Protein AF-A0A835EG01-F1 (afdb_monomer_lite)

Radius of gyration: 28.88 Å; chains: 1; bounding box: 75×59×82 Å

Foldseek 3Di:
DPPPPPPPDPDPVSVVVVVVVVLVVVLVVPPQVCQLAAQDPCLLPQVSHPDHDLVSVVVVAFPQQGRQQALVSLVVSCVVPVDPSSVSSNVVQCVVVVRDHDRGDDQLLVVLLVLCVLCQLLVNCVVCVVVNCVSLCQQQVDQDPCVVVVVDPDDDDPDDDSDGLQDLLFHPSDSRRSWHFLLSRLSSLQSCQVVPHDDDPNNQVQQDDPLAGAGTRPDPHDWLNSLLSLLCSLQRRDDPPCCVDPSVSSNVRSLVVLVVCLVVVNQDGPFKDFPLRSQSSVCCNVAGPVRDQSQVSSVSVLVRPCAPNMWTDDVHIDDDDCLRRVPVSSVLSCLLVVVLLVVCCPPPVVVNCLVVVVVCVVPPDDDDDDDDDDDDDDDDDDDDDDDDDDPPPPSRPPPPPPPRVVLSVVQRVLLVVLLVVQVVQCVQLVLVVLVQDNNLLVVLLCSLCSHQPDSVCSVVSSVRSVVSSVVSSLVSQCPPDDPVSSLVSQLSSLVSHPDDPVVSVVSVVVSVVVD

Organism: NCBI:txid1010633

InterPro domains:
  IPR001906 Terpene synthase, N-terminal domain [PF01397] (53-285)
  IPR008930 Terpenoid cyclases/protein prenyltransferase alpha-alpha toroid [SSF48239] (64-307)
  IPR008949 Isoprenoid synthase domain superfamily [G3DSA:1.10.600.10] (419-510)
  IPR036965 Terpene synthase, N-terminal domain superfamily [G3DSA:1.50.10.130] (106-319)
  IPR050148 Terpene synthase-like [PTHR31739] (5-476)

Sequence (515 aa):
MVQKLELTCSSHRQVGNYLTKNVGCLIRRIPRDVLHSVPTALLLSLEGIPGLDWNRLFKLQSPDGSFMSSAAPTAYALMQTGDKKCLEFLDTIVNKFNGGVPFVYPVELYERLWVVDRLERLGISSYFRSEIDGCLDYAYRYPMDAFARILLLDQVITYSSLSRHWSEQGVGFTRDCAVRDIDDTAMGFRLLRLHGYHVSPSVFERFEKDGEFVVYAGQSNQSVSAMHNLYRAADQAAFPGDGDGVLGRAMRYSRAFLQERRASGQLNDKWIISTGLPGEVAYALDFPWNASLPRVETRMYLEQYGGSANVWIGKVLHRLVPSLHRICFRGQARFFFHNIMYRCRHSHPRMYILYVGCISSTTICFSSWQGPISGVSRGCAGSSGTASKGDDGELLQQCSLEHLPQAINYSHWKLIYLIDKHYRWCEINNLEMYGVTPKSALRAYFLAAANIFEADRAAERLGWARTAVLAQAFSSGAKGLTENGLGHVLHELIDHLAFDSASRNILREAVNLRN

Secondary structure (DSSP, 8-state):
---------SSHHHHHHHHHHHHHHHHHTS-HHHHTTS--GGGGGGGG-SS--HHHHGGG--TTS-BTTBHHHHHHHHHHH--HHHHHHHHHHHHHTTT---SB---HHHHHHHHHHHHHHTT-GGG-HHHHHHHHHHHH-----TTTTSS--S----------SS-TT---SSTT-SS-BHHHHHHHHHHHHHTT----GGGGGGGEETTEE-SBTTS----HHHHHHHHHHHHHS--TTGGGSHHHHHHHHHHHHHHHHHHTT----SSEE-SSHHHHHHHHHHS-GGG--HHHHHHHHHHH--GGG-EEESSSEE---THHHHS-HHHHHHHHHHHHHHHHHHH-HHHHHHHHHHHHSS----------------------------TTSGGGTT--GGGHHHHHHHHHHHHHHHHHHHHHHHHHTTGGGGT--HHHHHHHHHHHHHHS--TTTHHHHHHHHHHHHHHHHHHHHTTT--HHHHHHHHHHHHHHS---HHHHHHHHHHHHTT-

Structure (mmCIF, N/CA/C/O backbone):
data_AF-A0A835EG01-F1
#
_entry.id   AF-A0A835EG01-F1
#
loop_
_atom_site.group_PDB
_atom_site.id
_atom_site.type_symbol
_atom_site.label_atom_id
_atom_site.label_alt_id
_atom_site.label_comp_id
_atom_site.label_asym_id
_atom_site.label_entity_id
_atom_site.label_seq_id
_atom_site.pdbx_PDB_ins_code
_atom_site.Cartn_x
_atom_site.Cartn_y
_atom_site.Cartn_z
_atom_site.occupancy
_atom_site.B_iso_or_equiv
_atom_site.auth_seq_id
_atom_site.auth_comp_id
_atom_site.auth_asym_id
_atom_site.auth_atom_id
_atom_site.pdbx_PDB_model_num
ATOM 1 N N . MET A 1 1 ? -20.458 5.350 -2.267 1.00 28.17 1 MET A N 1
ATOM 2 C CA . MET A 1 1 ? -21.090 6.643 -2.616 1.00 28.17 1 MET A CA 1
ATOM 3 C C . MET A 1 1 ? -20.832 7.646 -1.499 1.00 28.17 1 MET A C 1
ATOM 5 O O . MET A 1 1 ? -21.490 7.573 -0.471 1.00 28.17 1 MET A O 1
ATOM 9 N N . VAL A 1 2 ? -19.878 8.562 -1.665 1.00 24.64 2 VAL A N 1
ATOM 10 C CA . VAL A 1 2 ? -19.883 9.817 -0.897 1.00 24.64 2 VAL A CA 1
ATOM 11 C C . VAL A 1 2 ? -20.653 10.800 -1.769 1.00 24.64 2 VAL A C 1
ATOM 13 O O . VAL A 1 2 ? -20.085 11.431 -2.653 1.00 24.64 2 VAL A O 1
ATOM 16 N N . GLN A 1 3 ? -21.978 10.837 -1.618 1.00 27.09 3 GLN A N 1
ATOM 17 C CA . GLN A 1 3 ? -22.754 11.926 -2.202 1.00 27.09 3 GLN A CA 1
ATOM 18 C C . GLN A 1 3 ? -22.304 13.207 -1.506 1.00 27.09 3 GLN A C 1
ATOM 20 O O . GLN A 1 3 ? -22.350 13.300 -0.278 1.00 27.09 3 GLN A O 1
ATOM 25 N N . LYS A 1 4 ? -21.859 14.188 -2.291 1.00 33.25 4 LYS A N 1
ATOM 26 C CA . LYS A 1 4 ? -21.749 15.565 -1.826 1.00 33.25 4 LYS A CA 1
ATOM 27 C C . LYS A 1 4 ? -23.169 15.980 -1.441 1.00 33.25 4 LYS A C 1
ATOM 29 O O . LYS A 1 4 ? -24.002 16.230 -2.304 1.00 33.25 4 LYS A O 1
ATOM 34 N N . LEU A 1 5 ? -23.475 15.921 -0.150 1.00 41.50 5 LEU A N 1
ATOM 35 C CA . LEU A 1 5 ? -24.734 16.409 0.387 1.00 41.50 5 LEU A CA 1
ATOM 36 C C . LEU A 1 5 ? -24.686 17.931 0.266 1.00 41.50 5 LEU A C 1
ATOM 38 O O . LEU A 1 5 ? -24.150 18.614 1.137 1.00 41.50 5 LEU A O 1
ATOM 42 N N . GLU A 1 6 ? -25.199 18.458 -0.843 1.00 40.59 6 GLU A N 1
ATOM 43 C CA . GLU A 1 6 ? -25.584 19.863 -0.927 1.00 40.59 6 GLU A CA 1
ATOM 44 C C . GLU A 1 6 ? -26.774 20.059 0.010 1.00 40.59 6 GLU A C 1
ATOM 46 O O . GLU A 1 6 ? -27.940 19.952 -0.360 1.00 40.59 6 GLU A O 1
ATOM 51 N N . LEU A 1 7 ? -26.464 20.252 1.291 1.00 50.56 7 LEU A N 1
ATOM 52 C CA . LEU A 1 7 ? -27.447 20.633 2.284 1.00 50.56 7 LEU A CA 1
ATOM 53 C C . LEU A 1 7 ? -27.850 22.074 1.992 1.00 50.56 7 LEU A C 1
ATOM 55 O O . LEU A 1 7 ? -27.175 23.015 2.402 1.00 50.56 7 LEU A O 1
ATOM 59 N N . THR A 1 8 ? -28.982 22.253 1.317 1.00 51.72 8 THR A N 1
ATOM 60 C CA . THR A 1 8 ? -29.706 23.527 1.282 1.00 51.72 8 THR A CA 1
ATOM 61 C C . THR A 1 8 ? -30.364 23.757 2.647 1.00 51.72 8 THR A C 1
ATOM 63 O O . THR A 1 8 ? -31.584 23.713 2.790 1.00 51.72 8 THR A O 1
ATOM 66 N N . CYS A 1 9 ? -29.555 23.918 3.693 1.00 57.44 9 CYS A N 1
ATOM 67 C CA . CYS A 1 9 ? -30.025 24.328 5.010 1.00 57.44 9 CYS A CA 1
ATOM 68 C C . CYS A 1 9 ? -29.852 25.842 5.131 1.00 57.44 9 CYS A C 1
ATOM 70 O O . CYS A 1 9 ? -28.736 26.349 5.085 1.00 57.44 9 CYS A O 1
ATOM 72 N N . SER A 1 10 ? -30.953 26.566 5.318 1.00 62.75 10 SER A N 1
ATOM 73 C CA . SER A 1 10 ? -30.958 28.022 5.477 1.00 62.75 10 SER A CA 1
ATOM 74 C C . SER A 1 10 ? -30.625 28.481 6.903 1.00 62.75 10 SER A C 1
ATOM 76 O O . SER A 1 10 ? -30.565 29.678 7.164 1.00 62.75 10 SER A O 1
ATOM 78 N N . SER A 1 11 ? -30.407 27.554 7.849 1.00 75.38 11 SER A N 1
ATOM 79 C CA . SER A 1 11 ? -29.998 27.877 9.225 1.00 75.38 11 SER A CA 1
ATOM 80 C C . SER A 1 11 ? -29.256 26.736 9.931 1.00 75.38 11 SER A C 1
ATOM 82 O O . SER A 1 11 ? -29.485 25.556 9.656 1.00 75.38 11 SER A O 1
ATOM 84 N N . HIS A 1 12 ? -28.435 27.079 10.933 1.00 76.62 12 HIS A N 1
ATOM 85 C CA . HIS A 1 12 ? -27.742 26.107 11.796 1.00 76.62 12 HIS A CA 1
ATOM 86 C C . HIS A 1 12 ? -28.719 25.148 12.505 1.00 76.62 12 HIS A C 1
ATOM 88 O O . HIS A 1 12 ? -28.409 23.975 12.702 1.00 76.62 12 HIS A O 1
ATOM 94 N N . ARG A 1 13 ? -29.930 25.617 12.845 1.00 77.06 13 ARG A N 1
ATOM 95 C CA . ARG A 1 13 ? -30.978 24.795 13.477 1.00 77.06 13 ARG A CA 1
ATOM 96 C C . ARG A 1 13 ? -31.458 23.670 12.554 1.00 77.06 13 ARG A C 1
ATOM 98 O O . ARG A 1 13 ? -31.662 22.550 13.012 1.00 77.06 13 ARG A O 1
ATOM 105 N N . GLN A 1 14 ? -31.615 23.947 11.260 1.00 78.62 14 GLN A N 1
ATOM 106 C CA . GLN A 1 14 ? -31.996 22.925 10.282 1.00 78.62 14 GLN A CA 1
ATOM 107 C C . GLN A 1 14 ? -30.897 21.875 10.101 1.00 78.62 14 GLN A C 1
ATOM 109 O O . GLN A 1 14 ? -31.209 20.686 10.055 1.00 78.62 14 GLN A O 1
ATOM 114 N N . VAL A 1 15 ? -29.626 22.296 10.083 1.00 80.56 15 VAL A N 1
ATOM 115 C CA . VAL A 1 15 ? -28.480 21.372 10.050 1.00 80.56 15 VAL A CA 1
ATOM 116 C C . VAL A 1 15 ? -28.485 20.471 11.287 1.00 80.56 15 VAL A C 1
ATOM 118 O O . VAL A 1 15 ? -28.402 19.254 11.150 1.00 80.56 15 VAL A O 1
ATOM 121 N N . GLY A 1 16 ? -28.665 21.041 12.484 1.00 80.19 16 GLY A N 1
ATOM 122 C CA . GLY A 1 16 ? -28.748 20.274 13.730 1.00 80.19 16 GLY A CA 1
ATOM 123 C C . GLY A 1 16 ? -29.861 19.221 13.707 1.00 80.19 16 GLY A C 1
ATOM 124 O O . GLY A 1 16 ? -29.611 18.051 13.983 1.00 80.19 16 GLY A O 1
ATOM 125 N N . ASN A 1 17 ? -31.071 19.599 13.286 1.00 83.12 17 ASN A N 1
ATOM 126 C CA . ASN A 1 17 ? -32.197 18.664 13.179 1.00 83.12 17 ASN A CA 1
ATOM 127 C C . ASN A 1 17 ? -31.939 17.545 12.159 1.00 83.12 17 ASN A C 1
ATOM 129 O O . ASN A 1 17 ? -32.259 16.381 12.415 1.00 83.12 17 ASN A O 1
ATOM 133 N N . TYR A 1 18 ? -31.351 17.886 11.011 1.00 82.94 18 TYR A N 1
ATOM 134 C CA . TYR A 1 18 ? -30.978 16.919 9.983 1.00 82.94 18 TYR A CA 1
ATOM 135 C C . TYR A 1 18 ? -29.948 15.909 10.506 1.00 82.94 18 TYR A C 1
ATOM 137 O O . TYR A 1 18 ? -30.121 14.700 10.329 1.00 82.94 18 TYR A O 1
ATOM 145 N N . LEU A 1 19 ? -28.906 16.386 11.193 1.00 83.56 19 LEU A N 1
ATOM 146 C CA . LEU A 1 19 ? -27.877 15.533 11.784 1.00 83.56 19 LEU A CA 1
ATOM 147 C C . LEU A 1 19 ? -28.468 14.600 12.843 1.00 83.56 19 LEU A C 1
ATOM 149 O O . LEU A 1 19 ? -28.273 13.391 12.748 1.00 83.56 19 LEU A O 1
ATOM 153 N N . THR A 1 20 ? -29.262 15.120 13.782 1.00 84.00 20 THR A N 1
ATOM 154 C CA . THR A 1 20 ? -29.910 14.309 14.827 1.00 84.00 20 THR A CA 1
ATOM 155 C C . THR A 1 20 ? -30.794 13.216 14.230 1.00 84.00 20 THR A C 1
ATOM 157 O O . THR A 1 20 ? -30.728 12.061 14.655 1.00 84.00 20 THR A O 1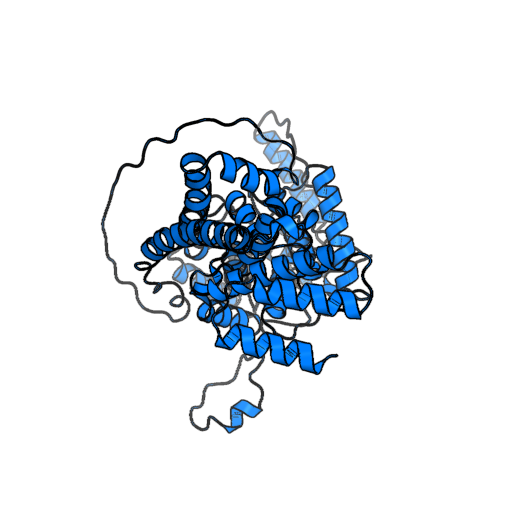
ATOM 160 N N . LYS A 1 21 ? -31.584 13.545 13.197 1.00 85.50 21 LYS A N 1
ATOM 161 C CA . LYS A 1 21 ? -32.421 12.563 12.495 1.00 85.50 21 LYS A CA 1
ATOM 162 C C . LYS A 1 21 ? -31.573 11.451 11.872 1.00 85.50 21 LYS A C 1
ATOM 164 O O . LYS A 1 21 ? -31.889 10.275 12.046 1.00 85.50 21 LYS A O 1
ATOM 169 N N . ASN A 1 22 ? -30.494 11.803 11.176 1.00 84.56 22 ASN A N 1
ATOM 170 C CA . ASN A 1 22 ? -29.631 10.818 10.525 1.00 84.56 22 ASN A CA 1
ATOM 171 C C . ASN A 1 22 ? -28.852 9.957 11.518 1.00 84.56 22 ASN A C 1
ATOM 173 O O . ASN A 1 22 ? -28.781 8.747 11.324 1.00 84.56 22 ASN A O 1
ATOM 177 N N . VAL A 1 23 ? -28.333 10.542 12.601 1.00 86.25 23 VAL A N 1
ATOM 178 C CA . VAL A 1 23 ? -27.688 9.792 13.689 1.00 86.25 23 VAL A CA 1
ATOM 179 C C . VAL A 1 23 ? -28.674 8.792 14.295 1.00 86.25 23 VAL A C 1
ATOM 181 O O . VAL A 1 23 ? -28.346 7.615 14.427 1.00 86.25 23 VAL A O 1
ATOM 184 N N . GLY A 1 24 ? -29.916 9.210 14.563 1.00 83.12 24 GLY A N 1
ATOM 185 C CA . GLY A 1 24 ? -30.967 8.314 15.050 1.00 83.12 24 GLY A CA 1
ATOM 186 C C . GLY A 1 24 ? -31.259 7.150 14.095 1.00 83.12 24 GLY A C 1
ATOM 187 O O . GLY A 1 24 ? -31.367 6.003 14.530 1.00 83.12 24 GLY A O 1
ATOM 188 N N . CYS A 1 25 ? -31.336 7.414 12.787 1.00 87.12 25 CYS A N 1
ATOM 189 C CA . CYS A 1 25 ? -31.499 6.371 11.770 1.00 87.12 25 CYS A CA 1
ATOM 190 C C . CYS A 1 25 ? -30.295 5.417 11.705 1.00 87.12 25 CYS A C 1
ATOM 192 O O . CYS A 1 25 ? -30.487 4.209 11.580 1.00 87.12 25 CYS A O 1
ATOM 194 N N . LEU A 1 26 ? -29.067 5.935 11.801 1.00 86.75 26 LEU A N 1
ATOM 195 C CA . LEU A 1 26 ? -27.845 5.128 11.779 1.00 86.75 26 LEU A CA 1
ATOM 196 C C . LEU A 1 26 ? -27.759 4.205 12.996 1.00 86.75 26 LEU A C 1
ATOM 198 O O . LEU A 1 26 ? -27.524 3.013 12.824 1.00 86.75 26 LEU A O 1
ATOM 202 N N . ILE A 1 27 ? -28.038 4.713 14.201 1.00 89.06 27 ILE A N 1
ATOM 203 C CA . ILE A 1 27 ? -28.016 3.920 15.441 1.00 89.06 27 ILE A CA 1
ATOM 204 C C . ILE A 1 27 ? -28.989 2.735 15.363 1.00 89.06 27 ILE A C 1
ATOM 206 O O . ILE A 1 27 ? -28.658 1.638 15.811 1.00 89.06 27 ILE A O 1
ATOM 210 N N . ARG A 1 28 ? -30.169 2.923 14.755 1.00 89.12 28 ARG A N 1
ATOM 211 C CA . ARG A 1 28 ? -31.161 1.848 14.560 1.00 89.12 28 ARG A CA 1
ATOM 212 C C . ARG A 1 28 ? -30.708 0.767 13.576 1.00 89.12 28 ARG A C 1
ATOM 214 O O . ARG A 1 28 ? -31.221 -0.342 13.636 1.00 89.12 28 ARG A O 1
ATOM 221 N N . ARG A 1 29 ? -29.769 1.077 12.677 1.00 91.06 29 ARG A N 1
ATOM 222 C CA . ARG A 1 29 ? -29.214 0.126 11.697 1.00 91.06 29 ARG A CA 1
ATOM 223 C C . ARG A 1 29 ? -28.015 -0.656 12.232 1.00 91.06 29 ARG A C 1
ATOM 225 O O . ARG A 1 29 ? -27.543 -1.554 11.540 1.00 91.06 29 ARG A O 1
ATOM 232 N N . ILE A 1 30 ? -27.508 -0.322 13.420 1.00 91.62 30 ILE A N 1
ATOM 233 C CA . ILE A 1 30 ? -26.377 -1.031 14.022 1.00 91.62 30 ILE A CA 1
ATOM 234 C C . ILE A 1 30 ? -26.822 -2.452 14.399 1.00 91.62 30 ILE A C 1
ATOM 236 O O . ILE A 1 30 ? -27.737 -2.596 15.214 1.00 91.62 30 ILE A O 1
ATOM 240 N N . PRO A 1 31 ? -26.169 -3.504 13.872 1.00 92.50 31 PRO A N 1
ATOM 241 C CA . PRO A 1 31 ? -26.470 -4.878 14.250 1.00 92.50 31 PRO A CA 1
ATOM 242 C C . PRO A 1 31 ? -25.949 -5.139 15.668 1.00 92.50 31 PRO A C 1
ATOM 244 O O . PRO A 1 31 ? -24.776 -5.455 15.870 1.00 92.50 31 PRO A O 1
ATOM 247 N N . ARG A 1 32 ? -26.819 -4.961 16.669 1.00 92.69 32 ARG A N 1
ATOM 248 C CA . ARG A 1 32 ? -26.442 -4.992 18.090 1.00 92.69 32 ARG A CA 1
ATOM 249 C C . ARG A 1 32 ? -25.795 -6.302 18.506 1.00 92.69 32 ARG A C 1
ATOM 251 O O . ARG A 1 32 ? -24.772 -6.261 19.179 1.00 92.69 32 ARG A O 1
ATOM 258 N N . ASP A 1 33 ? -26.324 -7.437 18.072 1.00 93.69 33 ASP A N 1
ATOM 259 C CA . ASP A 1 33 ? -25.724 -8.723 18.421 1.00 93.69 33 ASP A CA 1
ATOM 260 C C . ASP A 1 33 ? -24.336 -8.903 17.815 1.00 93.69 33 ASP A C 1
ATOM 262 O O . ASP A 1 33 ? -23.431 -9.355 18.511 1.00 93.69 33 ASP A O 1
ATOM 266 N N . VAL A 1 34 ? -24.128 -8.479 16.566 1.00 93.31 34 VAL A N 1
ATOM 267 C CA . VAL A 1 34 ? -22.811 -8.535 15.914 1.00 93.31 34 VAL A CA 1
ATOM 268 C C . VAL A 1 34 ? -21.803 -7.644 16.646 1.00 93.31 34 VAL A C 1
ATOM 270 O O . VAL A 1 34 ? -20.716 -8.117 16.970 1.00 93.31 34 VAL A O 1
ATOM 273 N N . LEU A 1 35 ? -22.183 -6.402 16.985 1.00 94.00 35 LEU A N 1
ATOM 274 C CA . LEU A 1 35 ? -21.343 -5.459 17.743 1.00 94.00 35 LEU A CA 1
ATOM 275 C C . LEU A 1 35 ? -20.796 -6.064 19.048 1.00 94.00 35 LEU A C 1
ATOM 277 O O . LEU A 1 35 ? -19.662 -5.786 19.420 1.00 94.00 35 LEU A O 1
ATOM 281 N N . HIS A 1 36 ? -21.598 -6.882 19.731 1.00 96.25 36 HIS A N 1
ATOM 282 C CA . HIS A 1 36 ? -21.268 -7.461 21.035 1.00 96.25 36 HIS A CA 1
ATOM 283 C C . HIS A 1 36 ? -20.756 -8.909 20.958 1.00 96.25 36 HIS A C 1
ATOM 285 O O . HIS A 1 36 ? -20.625 -9.556 21.996 1.00 96.25 36 HIS A O 1
ATOM 291 N N . SER A 1 37 ? -20.526 -9.459 19.761 1.00 94.56 37 SER A N 1
ATOM 292 C CA . SER A 1 37 ? -20.117 -10.868 19.607 1.00 94.56 37 SER A CA 1
ATOM 293 C C . SER A 1 37 ? -18.816 -11.047 18.843 1.00 94.56 37 SER A C 1
ATOM 295 O O . SER A 1 37 ? -18.109 -12.018 19.091 1.00 94.56 37 SER A O 1
ATOM 297 N N . VAL A 1 38 ? -18.492 -10.136 17.924 1.00 92.69 38 VAL A N 1
ATOM 298 C CA . VAL A 1 38 ? -17.272 -10.216 17.115 1.00 92.69 38 VAL A CA 1
ATOM 299 C C . VAL A 1 38 ? -16.604 -8.846 16.996 1.00 92.69 38 VAL A C 1
ATOM 301 O O . VAL A 1 38 ? -17.302 -7.828 16.973 1.00 92.69 38 VAL A O 1
ATOM 304 N N . PRO A 1 39 ? -15.264 -8.781 16.885 1.00 92.00 39 PRO A N 1
ATOM 305 C CA . PRO A 1 39 ? -14.576 -7.522 16.634 1.00 92.00 39 PRO A CA 1
ATOM 306 C C . PRO A 1 39 ? -15.021 -6.912 15.301 1.00 92.00 39 PRO A C 1
ATOM 308 O O . PRO A 1 39 ? -14.941 -7.547 14.250 1.00 92.00 39 PRO A O 1
ATOM 311 N N . THR A 1 40 ? -15.474 -5.659 15.330 1.00 92.69 40 THR A N 1
ATOM 312 C CA . THR A 1 40 ? -15.858 -4.906 14.129 1.00 92.69 40 THR A CA 1
ATOM 313 C C . THR A 1 40 ? -15.363 -3.470 14.216 1.00 92.69 40 THR A C 1
ATOM 315 O O . THR A 1 40 ? -15.101 -2.963 15.305 1.00 92.69 40 THR A O 1
ATOM 318 N N . ALA A 1 41 ? -15.324 -2.770 13.078 1.00 92.25 41 ALA A N 1
ATOM 319 C CA . ALA A 1 41 ? -14.966 -1.350 13.047 1.00 92.25 41 ALA A CA 1
ATOM 320 C C . ALA A 1 41 ? -15.892 -0.442 13.887 1.00 92.25 41 ALA A C 1
ATOM 322 O O . ALA A 1 41 ? -15.551 0.709 14.136 1.00 92.25 41 ALA A O 1
ATOM 323 N N . LEU A 1 42 ? -17.050 -0.935 14.348 1.00 93.81 42 LEU A N 1
ATOM 324 C CA . LEU A 1 42 ? -17.930 -0.194 15.256 1.00 93.81 42 LEU A CA 1
ATOM 325 C C . LEU A 1 42 ? -17.331 -0.017 16.658 1.00 93.81 42 LEU A C 1
ATOM 327 O O . LEU A 1 42 ? -17.691 0.943 17.335 1.00 93.81 42 LEU A O 1
ATOM 331 N N . LEU A 1 43 ? -16.396 -0.886 17.070 1.00 95.31 43 LEU A N 1
ATOM 332 C CA . LEU A 1 43 ? -15.645 -0.722 18.322 1.00 95.31 43 LEU A CA 1
ATOM 333 C C . LEU A 1 43 ? -14.861 0.592 18.347 1.00 95.31 43 LEU A C 1
ATOM 335 O O . LEU A 1 43 ? -14.595 1.129 19.419 1.00 95.31 43 LEU A O 1
ATOM 339 N N . LEU A 1 44 ? -14.548 1.145 17.170 1.00 94.25 44 LEU A N 1
ATOM 340 C CA . LEU A 1 44 ? -13.905 2.439 17.070 1.00 94.25 44 LEU A CA 1
ATOM 341 C C . LEU A 1 44 ? -14.780 3.550 17.653 1.00 94.25 44 LEU A C 1
ATOM 343 O O . LEU A 1 44 ? -14.209 4.506 18.136 1.00 94.25 44 LEU A O 1
ATOM 347 N N . SER A 1 45 ? -16.115 3.452 17.659 1.00 95.00 45 SER A N 1
ATOM 348 C CA . SER A 1 45 ? -17.023 4.578 17.962 1.00 95.00 45 SER A CA 1
ATOM 349 C C . SER A 1 45 ? -18.077 4.263 19.033 1.00 95.00 45 SER A C 1
ATOM 351 O O . SER A 1 45 ? -19.221 4.718 18.933 1.00 95.00 45 SER A O 1
ATOM 353 N N . LEU A 1 46 ? -17.713 3.473 20.049 1.00 96.50 46 LEU A N 1
ATOM 354 C CA . LEU A 1 46 ? -18.616 3.080 21.142 1.00 96.50 46 LEU A CA 1
ATOM 355 C C . LEU A 1 46 ? -19.230 4.278 21.880 1.00 96.50 46 LEU A C 1
ATOM 357 O O . LEU A 1 46 ? -20.388 4.213 22.280 1.00 96.50 46 LEU A O 1
ATOM 361 N N . GLU A 1 47 ? -18.506 5.391 21.998 1.00 96.38 47 GLU A N 1
ATOM 362 C CA . GLU A 1 47 ? -18.970 6.596 22.696 1.00 96.38 47 GLU A CA 1
ATOM 363 C C . GLU A 1 47 ? -20.210 7.255 22.069 1.00 96.38 47 GLU A C 1
ATOM 365 O O . GLU A 1 47 ? -20.894 8.040 22.722 1.00 96.38 47 GLU A O 1
ATOM 370 N N . GLY A 1 48 ? -20.522 6.929 20.809 1.00 93.06 48 GLY A N 1
ATOM 371 C CA . GLY A 1 48 ? -21.712 7.409 20.102 1.00 93.06 48 GLY A CA 1
ATOM 372 C C . GLY A 1 48 ? -22.891 6.432 20.105 1.00 93.06 48 GLY A C 1
ATOM 373 O O . GLY A 1 48 ? -23.908 6.708 19.464 1.00 93.06 48 GLY A O 1
ATOM 374 N N . ILE A 1 49 ? -22.768 5.274 20.763 1.00 93.94 49 ILE A N 1
ATOM 375 C CA . ILE A 1 49 ? -23.750 4.189 20.692 1.00 93.94 49 ILE A CA 1
ATOM 376 C C . ILE A 1 49 ? -24.417 4.010 22.067 1.00 93.94 49 ILE A C 1
ATOM 378 O O . ILE A 1 49 ? -23.772 3.552 23.005 1.00 93.94 49 ILE A O 1
ATOM 382 N N . PRO A 1 50 ? -25.722 4.303 22.219 1.00 91.19 50 PRO A N 1
ATOM 383 C CA . PRO A 1 50 ? -26.413 4.131 23.499 1.00 91.19 50 PRO A CA 1
ATOM 384 C C . PRO A 1 50 ? -26.732 2.657 23.779 1.00 91.19 50 PRO A C 1
ATOM 386 O O . PRO A 1 50 ? -26.934 1.890 22.836 1.00 91.19 50 PRO A O 1
ATOM 389 N N . GLY A 1 51 ? -26.867 2.271 25.052 1.00 92.38 51 GLY A N 1
ATOM 390 C CA . GLY A 1 51 ? -27.340 0.936 25.455 1.00 92.38 51 GLY A CA 1
ATOM 391 C C . GLY A 1 51 ? -26.369 -0.191 25.097 1.00 92.38 51 GLY A C 1
ATOM 392 O O . GLY A 1 51 ? -26.755 -1.149 24.428 1.00 92.38 51 GLY A O 1
ATOM 393 N N . LEU A 1 52 ? -25.097 -0.028 25.458 1.00 96.56 52 LEU A N 1
ATOM 394 C CA . LEU A 1 52 ? -24.061 -1.042 25.270 1.00 96.56 52 LEU A CA 1
ATOM 395 C C . LEU A 1 52 ? -24.079 -2.068 26.409 1.00 96.56 52 LEU A C 1
ATOM 397 O O . LEU A 1 52 ? -24.239 -1.707 27.573 1.00 96.56 52 LEU A O 1
ATOM 401 N N . ASP A 1 53 ? -23.864 -3.336 26.069 1.00 97.31 53 ASP A N 1
ATOM 402 C CA . ASP A 1 53 ? -23.610 -4.415 27.023 1.00 97.31 53 ASP A CA 1
ATOM 403 C C . ASP A 1 53 ? -22.097 -4.558 27.231 1.00 97.31 53 ASP A C 1
ATOM 405 O O . ASP A 1 53 ? -21.389 -5.234 26.476 1.00 97.31 53 ASP A O 1
ATOM 409 N N . TRP A 1 54 ? -21.595 -3.901 28.274 1.00 97.06 54 TRP A N 1
ATOM 410 C CA . TRP A 1 54 ? -20.172 -3.893 28.596 1.00 97.06 54 TRP A CA 1
ATOM 411 C C . TRP A 1 54 ? -19.617 -5.283 28.918 1.00 97.06 54 TRP A C 1
ATOM 413 O O . TRP A 1 54 ? -18.493 -5.583 28.522 1.00 97.06 54 TRP A O 1
ATOM 423 N N . ASN A 1 55 ? -20.404 -6.170 29.536 1.00 96.38 55 ASN A N 1
ATOM 424 C CA . ASN A 1 55 ? -19.953 -7.527 29.867 1.00 96.38 55 ASN A CA 1
ATOM 425 C C . ASN A 1 55 ? -19.614 -8.335 28.610 1.00 96.38 55 ASN A C 1
ATOM 427 O O . ASN A 1 55 ? -18.691 -9.152 28.611 1.00 96.38 55 ASN A O 1
ATOM 431 N N . ARG A 1 56 ? -20.360 -8.116 27.523 1.00 97.44 56 ARG A N 1
ATOM 432 C CA . ARG A 1 56 ? -20.053 -8.711 26.218 1.00 97.44 56 ARG A CA 1
ATOM 433 C C . ARG A 1 56 ? -18.912 -7.981 25.514 1.00 97.44 56 ARG A C 1
ATOM 435 O O . ARG A 1 56 ? -18.037 -8.648 24.971 1.00 97.44 56 ARG A O 1
ATOM 442 N N . LEU A 1 57 ? -18.885 -6.645 25.553 1.00 97.31 57 LEU A N 1
ATOM 443 C CA . LEU A 1 57 ? -17.839 -5.854 24.891 1.00 97.31 57 LEU A CA 1
ATOM 444 C C . LEU A 1 57 ? -16.443 -6.105 25.459 1.00 97.31 57 LEU A C 1
ATOM 446 O O . LEU A 1 57 ? -15.507 -6.203 24.677 1.00 97.31 57 LEU A O 1
ATOM 450 N N . PHE A 1 58 ? -16.278 -6.277 26.773 1.00 96.62 58 PHE A N 1
ATOM 451 C CA . PHE A 1 58 ? -14.956 -6.546 27.358 1.00 96.62 58 PHE A CA 1
ATOM 452 C C . PHE A 1 58 ? -14.331 -7.866 26.887 1.00 96.62 58 PHE A C 1
ATOM 454 O O . PHE A 1 58 ? -13.115 -8.016 26.936 1.00 96.62 58 PHE A O 1
ATOM 461 N N . LYS A 1 59 ? -15.121 -8.793 26.327 1.00 95.88 59 LYS A N 1
ATOM 462 C CA . LYS A 1 59 ? -14.593 -9.990 25.647 1.00 95.88 59 LYS A CA 1
ATOM 463 C C . LYS A 1 59 ? -13.907 -9.671 24.312 1.00 95.88 59 LYS A C 1
ATOM 465 O O . LYS A 1 59 ? -13.237 -10.533 23.756 1.00 95.88 59 LYS A O 1
ATOM 470 N N . LEU A 1 60 ? -14.109 -8.460 23.792 1.00 95.56 60 LEU A N 1
ATOM 471 C CA . LEU A 1 60 ? -13.564 -7.940 22.538 1.00 95.56 60 LEU A CA 1
ATOM 472 C C . LEU A 1 60 ? -12.503 -6.845 22.768 1.00 95.56 60 LEU A C 1
ATOM 474 O O . LEU A 1 60 ? -12.053 -6.240 21.795 1.00 95.56 60 LEU A O 1
ATOM 478 N N . GLN A 1 61 ? -12.137 -6.559 24.025 1.00 95.50 61 GLN A N 1
ATOM 479 C CA . GLN A 1 61 ? -11.083 -5.599 24.368 1.00 95.50 61 GLN A CA 1
ATOM 480 C C . GLN A 1 61 ? -9.740 -6.085 23.806 1.00 95.50 61 GLN A C 1
ATOM 482 O O . GLN A 1 61 ? -9.419 -7.275 23.866 1.00 95.50 61 GLN A O 1
ATOM 487 N N . SER A 1 62 ? -8.954 -5.161 23.262 1.00 92.25 62 SER A N 1
ATOM 488 C CA . SER A 1 62 ? -7.599 -5.446 22.806 1.00 92.25 62 SER A CA 1
ATOM 489 C C . SER A 1 62 ? -6.693 -5.824 23.992 1.00 92.25 62 SER A C 1
ATOM 491 O O . SER A 1 62 ? -6.926 -5.374 25.119 1.00 92.25 62 SER A O 1
ATOM 493 N N . PRO A 1 63 ? -5.626 -6.616 23.771 1.00 90.69 63 PRO A N 1
ATOM 494 C CA . PRO A 1 63 ? -4.687 -6.998 24.829 1.00 90.69 63 PRO A CA 1
ATOM 495 C C . PRO A 1 63 ? -4.059 -5.819 25.586 1.00 90.69 63 PRO A C 1
ATOM 497 O O . PRO A 1 63 ? -3.783 -5.944 26.777 1.00 90.69 63 PRO A O 1
ATOM 500 N N . ASP A 1 64 ? -3.875 -4.682 24.908 1.00 89.62 64 ASP A N 1
ATOM 501 C CA . ASP A 1 64 ? -3.343 -3.430 25.462 1.00 89.62 64 ASP A CA 1
ATOM 502 C C . ASP A 1 64 ? -4.341 -2.659 26.347 1.00 89.62 64 ASP A C 1
ATOM 504 O O . ASP A 1 64 ? -3.994 -1.602 26.860 1.00 89.62 64 ASP A O 1
ATOM 508 N N . GLY A 1 65 ? -5.566 -3.166 26.525 1.00 94.31 65 GLY A N 1
ATOM 509 C CA . GLY A 1 65 ? -6.622 -2.529 27.314 1.00 94.31 65 GLY A CA 1
ATOM 510 C C . GLY A 1 65 ? -7.530 -1.588 26.525 1.00 94.31 65 GLY A C 1
ATOM 511 O O . GLY A 1 65 ? -8.510 -1.076 27.067 1.00 94.31 65 GLY A O 1
ATOM 512 N N . SER A 1 66 ? -7.262 -1.375 25.239 1.00 96.00 66 SER A N 1
ATOM 513 C CA . SER A 1 66 ? -8.059 -0.480 24.405 1.00 96.00 66 SER A CA 1
ATOM 514 C C . SER A 1 66 ? -9.281 -1.152 23.775 1.00 96.00 66 SER A C 1
ATOM 516 O O . SER A 1 66 ? -9.364 -2.372 23.625 1.00 96.00 66 SER A O 1
ATOM 518 N N . PHE A 1 67 ? -10.219 -0.332 23.306 1.00 96.06 67 PHE A N 1
ATOM 519 C CA . PHE A 1 67 ? -11.165 -0.720 22.264 1.00 96.06 67 PHE A CA 1
ATOM 520 C C . PHE A 1 67 ? -10.661 -0.224 20.908 1.00 96.06 67 PHE A C 1
ATOM 522 O O . PHE A 1 67 ? -10.641 0.980 20.641 1.00 96.06 67 PHE A O 1
ATOM 529 N N . MET A 1 68 ? -10.242 -1.166 20.053 1.00 92.88 68 MET A N 1
ATOM 530 C CA . MET A 1 68 ? -9.733 -0.907 18.697 1.00 92.88 68 MET A CA 1
ATOM 531 C C . MET A 1 68 ? -8.606 0.142 18.668 1.00 92.88 68 MET A C 1
ATOM 533 O O . MET A 1 68 ? -8.568 1.001 17.785 1.00 92.88 68 MET A O 1
ATOM 537 N N . SER A 1 69 ? -7.720 0.098 19.671 1.00 93.94 69 SER A N 1
ATOM 538 C CA . SER A 1 69 ? -6.569 0.999 19.811 1.00 93.94 69 SER A CA 1
ATOM 539 C C . SER A 1 69 ? -6.958 2.475 19.765 1.00 93.94 69 SER A C 1
ATOM 541 O O . SER A 1 69 ? -6.183 3.310 19.316 1.00 93.94 69 SER A O 1
ATOM 543 N N . SER A 1 70 ? -8.176 2.824 20.198 1.00 95.50 70 SER A N 1
ATOM 544 C CA . SER A 1 70 ? -8.709 4.182 20.108 1.00 95.50 70 SER A CA 1
ATOM 545 C C . SER A 1 70 ? -8.968 4.796 21.475 1.00 95.50 70 SER A C 1
ATOM 547 O O . SER A 1 70 ? -9.602 4.191 22.339 1.00 95.50 70 SER A O 1
ATOM 549 N N . ALA A 1 71 ? -8.523 6.041 21.656 1.00 96.19 71 ALA A N 1
ATOM 550 C CA . ALA A 1 71 ? -8.636 6.751 22.927 1.00 96.19 71 ALA A CA 1
ATOM 551 C C . ALA A 1 71 ? -10.097 7.006 23.334 1.00 96.19 71 ALA A C 1
ATOM 553 O O . ALA A 1 71 ? -10.484 6.733 24.463 1.00 96.19 71 ALA A O 1
ATOM 554 N N . ALA A 1 72 ? -10.933 7.486 22.410 1.00 97.75 72 ALA A N 1
ATOM 555 C CA . ALA A 1 72 ? -12.310 7.888 22.708 1.00 97.75 72 ALA A CA 1
ATOM 556 C C . ALA A 1 72 ? -13.238 6.748 23.194 1.00 97.75 72 ALA A C 1
ATOM 558 O O . ALA A 1 72 ? -13.844 6.918 24.254 1.00 97.75 72 ALA A O 1
ATOM 559 N N . PRO A 1 73 ? -13.360 5.590 22.510 1.00 97.50 73 PRO A N 1
ATOM 560 C CA . PRO A 1 73 ? -14.207 4.503 23.000 1.00 97.50 73 PRO A CA 1
ATOM 561 C C . PRO A 1 73 ? -13.635 3.877 24.277 1.00 97.50 73 PRO A C 1
ATOM 563 O O . PRO A 1 73 ? -14.402 3.448 25.132 1.00 97.50 73 PRO A O 1
ATOM 566 N N . THR A 1 74 ? -12.308 3.876 24.445 1.00 98.12 74 THR A N 1
ATOM 567 C CA . THR A 1 74 ? -11.645 3.373 25.658 1.00 98.12 74 THR A CA 1
ATOM 568 C C . THR A 1 74 ? -11.896 4.290 26.857 1.00 98.12 74 THR A C 1
ATOM 570 O O . THR A 1 74 ? -12.227 3.811 27.937 1.00 98.12 74 THR A O 1
ATOM 573 N N . ALA A 1 75 ? -11.835 5.611 26.667 1.00 98.44 75 ALA A N 1
ATOM 574 C CA . ALA A 1 75 ? -12.207 6.590 27.687 1.00 98.44 75 ALA A CA 1
ATOM 575 C C . ALA A 1 75 ? -13.689 6.482 28.053 1.00 98.44 75 ALA A C 1
ATOM 577 O O . ALA A 1 75 ? -14.037 6.501 29.231 1.00 98.44 75 ALA A O 1
ATOM 578 N N . TYR A 1 76 ? -14.561 6.296 27.061 1.00 98.38 76 TYR A N 1
ATOM 579 C CA . TYR A 1 76 ? -15.976 6.066 27.323 1.00 98.38 76 TYR A CA 1
ATOM 580 C C . TYR A 1 76 ? -16.206 4.776 28.119 1.00 98.38 76 TYR A C 1
ATOM 582 O O . TYR A 1 76 ? -16.930 4.806 29.110 1.00 98.38 76 TYR A O 1
ATOM 590 N N . ALA A 1 77 ? -15.541 3.675 27.759 1.00 98.25 77 ALA A N 1
ATOM 591 C CA . ALA A 1 77 ? -15.591 2.428 28.519 1.00 98.25 77 ALA A CA 1
ATOM 592 C C . ALA A 1 77 ? -15.130 2.626 29.969 1.00 98.25 77 ALA A C 1
ATOM 594 O O . ALA A 1 77 ? -15.849 2.247 30.891 1.00 98.25 77 ALA A O 1
ATOM 595 N N . LEU A 1 78 ? -13.994 3.304 30.179 1.00 98.44 78 LEU A N 1
ATOM 596 C CA . LEU A 1 78 ? -13.492 3.650 31.510 1.00 98.44 78 LEU A CA 1
ATOM 597 C C . LEU A 1 78 ? -14.530 4.431 32.326 1.00 98.44 78 LEU A C 1
ATOM 599 O O . LEU A 1 78 ? -14.782 4.090 33.478 1.00 98.44 78 LEU A O 1
ATOM 603 N N . MET A 1 79 ? -15.166 5.446 31.735 1.00 98.06 79 MET A N 1
ATOM 604 C CA . MET A 1 79 ? -16.200 6.238 32.412 1.00 98.06 79 MET A CA 1
ATOM 605 C C . MET A 1 79 ? -17.420 5.403 32.810 1.00 98.06 79 MET A C 1
ATOM 607 O O . MET A 1 79 ? -18.061 5.707 33.812 1.00 98.06 79 MET A O 1
ATOM 611 N N . GLN A 1 80 ? -17.775 4.390 32.016 1.00 97.56 80 GLN A N 1
ATOM 612 C CA . GLN A 1 80 ? -18.939 3.549 32.290 1.00 97.56 80 GLN A CA 1
ATOM 613 C C . GLN A 1 80 ? -18.650 2.431 33.296 1.00 97.56 80 GLN A C 1
ATOM 615 O O . GLN A 1 80 ? -19.572 2.004 33.988 1.00 97.56 80 GLN A O 1
ATOM 620 N N . THR A 1 81 ? -17.414 1.926 33.364 1.00 97.56 81 THR A N 1
ATOM 621 C CA . THR A 1 81 ? -17.127 0.675 34.090 1.00 97.56 81 THR A CA 1
ATOM 622 C C . THR A 1 81 ? -15.983 0.744 35.094 1.00 97.56 81 THR A C 1
ATOM 624 O O . THR A 1 81 ? -15.871 -0.152 35.926 1.00 97.56 81 THR A O 1
ATOM 627 N N . GLY A 1 82 ? -15.135 1.773 35.043 1.00 97.50 82 GLY A N 1
ATOM 628 C CA . GLY A 1 82 ? -13.946 1.873 35.892 1.00 97.50 82 GLY A CA 1
ATOM 629 C C . GLY A 1 82 ? -12.862 0.834 35.576 1.00 97.50 82 GLY A C 1
ATOM 630 O O . GLY A 1 82 ? -12.040 0.543 36.444 1.00 97.50 82 GLY A O 1
ATOM 631 N N . ASP A 1 83 ? -12.872 0.240 34.375 1.00 98.12 83 ASP A N 1
ATOM 632 C CA . ASP A 1 83 ? -11.917 -0.808 34.000 1.00 98.12 83 ASP A CA 1
ATOM 633 C C . ASP A 1 83 ? -10.459 -0.326 34.072 1.00 98.12 83 ASP A C 1
ATOM 635 O O . ASP A 1 83 ? -10.083 0.692 33.487 1.00 98.12 83 ASP A O 1
ATOM 639 N N . LYS A 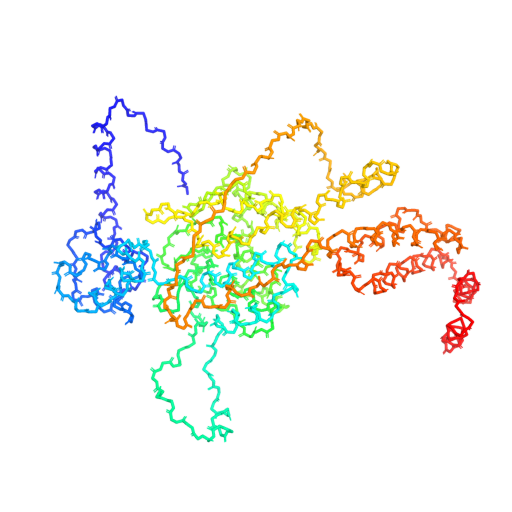1 84 ? -9.620 -1.094 34.774 1.00 98.06 84 LYS A N 1
ATOM 640 C CA . LYS A 1 84 ? -8.223 -0.720 35.028 1.00 98.06 84 LYS A CA 1
ATOM 641 C C . LYS A 1 84 ? -7.362 -0.780 33.772 1.00 98.06 84 LYS A C 1
ATOM 643 O O . LYS A 1 84 ? -6.507 0.079 33.610 1.00 98.06 84 LYS A O 1
ATOM 648 N N . LYS A 1 85 ? -7.608 -1.731 32.864 1.00 97.62 85 LYS A N 1
ATOM 649 C CA . LYS A 1 85 ? -6.829 -1.837 31.622 1.00 97.62 85 LYS A CA 1
ATOM 650 C C . LYS A 1 85 ? -7.128 -0.685 30.668 1.00 97.62 85 LYS A C 1
ATOM 652 O O . LYS A 1 85 ? -6.211 -0.155 30.049 1.00 97.62 85 LYS A O 1
ATOM 657 N N . CYS A 1 86 ? -8.387 -0.247 30.596 1.00 98.56 86 CYS A N 1
ATOM 658 C CA . CYS A 1 86 ? -8.742 0.985 29.894 1.00 98.56 86 CYS A CA 1
ATOM 659 C C . CYS A 1 86 ? -7.962 2.188 30.449 1.00 98.56 86 CYS A C 1
ATOM 661 O O . CYS A 1 86 ? -7.439 2.981 29.668 1.00 98.56 86 CYS A O 1
ATOM 663 N N . LEU A 1 87 ? -7.867 2.324 31.780 1.00 98.50 87 LEU A N 1
ATOM 664 C CA . LEU A 1 87 ? -7.087 3.394 32.411 1.00 98.50 87 LEU A CA 1
ATOM 665 C C . LEU A 1 87 ? -5.591 3.274 32.093 1.00 98.50 87 LEU A C 1
ATOM 667 O O . LEU A 1 87 ? -5.000 4.251 31.653 1.00 98.50 87 LEU A O 1
ATOM 671 N N . GLU A 1 88 ? -5.001 2.085 32.231 1.00 98.25 88 GLU A N 1
ATOM 672 C CA . GLU A 1 88 ? -3.587 1.823 31.921 1.00 98.25 88 GLU A CA 1
ATOM 673 C C . GLU A 1 88 ? -3.234 2.194 30.471 1.00 98.25 88 GLU A C 1
ATOM 675 O O . GLU A 1 88 ? -2.217 2.851 30.224 1.00 98.25 88 GLU A O 1
ATOM 680 N N . PHE A 1 89 ? -4.091 1.835 29.508 1.00 97.19 89 PHE A N 1
ATOM 681 C CA . PHE A 1 89 ? -3.942 2.240 28.109 1.00 97.19 89 PHE A CA 1
ATOM 682 C C . PHE A 1 89 ? -3.949 3.766 27.954 1.00 97.19 89 PHE A C 1
ATOM 684 O O . PHE A 1 89 ? -3.060 4.333 27.314 1.00 97.19 89 PHE A O 1
ATOM 691 N N . LEU A 1 90 ? -4.950 4.434 28.539 1.00 98.31 90 LEU A N 1
ATOM 692 C CA . LEU A 1 90 ? -5.128 5.883 28.433 1.00 98.31 90 LEU A CA 1
ATOM 693 C C . LEU A 1 90 ? -3.974 6.641 29.089 1.00 98.31 90 LEU A C 1
ATOM 695 O O . LEU A 1 90 ? -3.415 7.537 28.461 1.00 98.31 90 LEU A O 1
ATOM 699 N N . ASP A 1 91 ? -3.570 6.244 30.293 1.00 98.12 91 ASP A N 1
ATOM 700 C CA . ASP A 1 91 ? -2.426 6.821 30.998 1.00 98.12 91 ASP A CA 1
ATOM 701 C C . ASP A 1 91 ? -1.150 6.662 30.168 1.00 98.12 91 ASP A C 1
ATOM 703 O O . ASP A 1 91 ? -0.382 7.613 30.013 1.00 98.12 91 ASP A O 1
ATOM 707 N N . THR A 1 92 ? -0.946 5.493 29.552 1.00 95.81 92 THR A N 1
ATOM 708 C CA . THR A 1 92 ? 0.206 5.241 28.676 1.00 95.81 92 THR A CA 1
ATOM 709 C C . THR A 1 92 ? 0.248 6.224 27.504 1.00 95.81 92 THR A C 1
ATOM 711 O O . THR A 1 92 ? 1.285 6.848 27.257 1.00 95.81 92 THR A O 1
ATOM 714 N N . ILE A 1 93 ? -0.863 6.404 26.782 1.00 94.12 93 ILE A N 1
ATOM 715 C CA . ILE A 1 93 ? -0.884 7.297 25.615 1.00 94.12 93 ILE A CA 1
ATOM 716 C C . ILE A 1 93 ? -0.856 8.777 26.016 1.00 94.12 93 ILE A C 1
ATOM 718 O O . ILE A 1 93 ? -0.158 9.557 25.373 1.00 94.12 93 ILE A O 1
ATOM 722 N N . VAL A 1 94 ? -1.532 9.176 27.096 1.00 97.19 94 VAL A N 1
ATOM 723 C CA . VAL A 1 94 ? -1.511 10.558 27.604 1.00 97.19 94 VAL A CA 1
ATOM 724 C C . VAL A 1 94 ? -0.094 10.943 28.020 1.00 97.19 94 VAL A C 1
ATOM 726 O O . VAL A 1 94 ? 0.382 12.019 27.651 1.00 97.19 94 VAL A O 1
ATOM 729 N N . ASN A 1 95 ? 0.612 10.051 28.722 1.00 95.69 95 ASN A N 1
ATOM 730 C CA . ASN A 1 95 ? 2.007 10.263 29.100 1.00 95.69 95 ASN A CA 1
ATOM 731 C C . ASN A 1 95 ? 2.918 10.336 27.870 1.00 95.69 95 ASN A C 1
ATOM 733 O O . ASN A 1 95 ? 3.743 11.244 27.772 1.00 95.69 95 ASN A O 1
ATOM 737 N N . LYS A 1 96 ? 2.737 9.433 26.896 1.00 88.75 96 LYS A N 1
ATOM 738 C CA . LYS A 1 96 ? 3.536 9.410 25.660 1.00 88.75 96 LYS A CA 1
ATOM 739 C C . LYS A 1 96 ? 3.401 10.687 24.827 1.00 88.75 96 LYS A C 1
ATOM 741 O O . LYS A 1 96 ? 4.360 11.093 24.177 1.00 88.75 96 LYS A O 1
ATOM 746 N N . PHE A 1 97 ? 2.217 11.290 24.817 1.00 87.94 97 PHE A N 1
ATOM 747 C CA . PHE A 1 97 ? 1.894 12.457 23.994 1.00 87.94 97 PHE A CA 1
ATOM 748 C C . PHE A 1 97 ? 1.758 13.755 24.809 1.00 87.94 97 PHE A C 1
ATOM 750 O O . PHE A 1 97 ? 1.223 14.747 24.309 1.00 87.94 97 PHE A O 1
ATOM 757 N N . ASN A 1 98 ? 2.275 13.768 26.044 1.00 92.62 98 ASN A N 1
ATOM 758 C CA . ASN A 1 98 ? 2.355 14.945 26.914 1.00 92.62 98 ASN A CA 1
ATOM 759 C C . ASN A 1 98 ? 1.003 15.662 27.095 1.00 92.62 98 ASN A C 1
ATOM 761 O O . ASN A 1 98 ? 0.913 16.887 27.000 1.00 92.62 98 ASN A O 1
ATOM 765 N N . GLY A 1 99 ? -0.057 14.893 27.344 1.00 95.19 99 GLY A N 1
ATOM 766 C CA . GLY A 1 99 ? -1.405 15.394 27.612 1.00 95.19 99 GLY A CA 1
ATOM 767 C C . GLY A 1 99 ? -2.388 15.148 26.469 1.00 95.19 99 GLY A C 1
ATOM 768 O O . GLY A 1 99 ? -3.460 14.591 26.695 1.00 95.19 99 GLY A O 1
ATOM 769 N N . GLY A 1 100 ? -2.043 15.547 25.241 1.00 92.69 100 GLY A N 1
ATOM 770 C CA . GLY A 1 100 ? -2.878 15.266 24.066 1.00 92.69 100 GLY A CA 1
ATOM 771 C C . GLY A 1 100 ? -2.879 13.776 23.715 1.00 92.69 100 GLY A C 1
ATOM 772 O O . GLY A 1 100 ? -1.995 13.050 24.142 1.00 92.69 100 GLY A O 1
ATOM 773 N N . VAL A 1 101 ? -3.838 13.307 22.911 1.00 93.81 101 VAL A N 1
ATOM 774 C CA . VAL A 1 101 ? -3.844 11.923 22.398 1.00 93.81 101 VAL A CA 1
ATOM 775 C C . VAL A 1 101 ? -4.296 11.875 20.934 1.00 93.81 101 VAL A C 1
ATOM 777 O O . VAL A 1 101 ? -5.181 12.643 20.542 1.00 93.81 101 VAL A O 1
ATOM 780 N N . PRO A 1 102 ? -3.723 10.992 20.096 1.00 90.06 102 PRO A N 1
ATOM 781 C CA . PRO A 1 102 ? -4.271 10.703 18.774 1.00 90.06 102 PRO A CA 1
ATOM 782 C C . PRO A 1 102 ? -5.591 9.925 18.893 1.00 90.06 102 PRO A C 1
ATOM 784 O O . PRO A 1 102 ? -5.894 9.321 19.921 1.00 90.06 102 PRO A O 1
ATOM 787 N N . PHE A 1 103 ? -6.386 9.898 17.819 1.00 91.12 103 PHE A N 1
ATOM 788 C CA . PHE A 1 103 ? -7.647 9.147 17.848 1.00 91.12 103 PHE A CA 1
ATOM 789 C C . PHE A 1 103 ? -7.435 7.624 17.845 1.00 91.12 103 PHE A C 1
ATOM 791 O O . PHE A 1 103 ? -8.290 6.916 18.376 1.00 91.12 103 PHE A O 1
ATOM 798 N N . VAL A 1 104 ? -6.323 7.140 17.277 1.00 91.62 104 VAL A N 1
ATOM 799 C CA . VAL A 1 104 ? -5.848 5.750 17.370 1.00 91.62 104 VAL A CA 1
ATOM 800 C C . VAL A 1 104 ? -4.354 5.708 17.675 1.00 91.62 104 VAL A C 1
ATOM 802 O O . VAL A 1 104 ? -3.597 6.540 17.171 1.00 91.62 104 VAL A O 1
ATOM 805 N N . TYR A 1 105 ? -3.943 4.753 18.503 1.00 89.88 105 TYR A N 1
ATOM 806 C CA . TYR A 1 105 ? -2.558 4.438 18.822 1.00 89.88 105 TYR A CA 1
ATOM 807 C C . TYR A 1 105 ? -2.468 3.047 19.480 1.00 89.88 105 TYR A C 1
ATOM 809 O O . TYR A 1 105 ? -3.302 2.753 20.335 1.00 89.88 105 TYR A O 1
ATOM 817 N N . PRO A 1 106 ? -1.449 2.228 19.166 1.00 88.00 106 PRO A N 1
ATOM 818 C CA . PRO A 1 106 ? -0.382 2.481 18.195 1.00 88.00 106 PRO A CA 1
ATOM 819 C C . PRO A 1 106 ? -0.833 2.258 16.736 1.00 88.00 106 PRO A C 1
ATOM 821 O O . PRO A 1 106 ? -1.958 1.841 16.471 1.00 88.00 106 PRO A O 1
ATOM 824 N N . VAL A 1 107 ? 0.020 2.645 15.781 1.00 85.19 107 VAL A N 1
ATOM 825 C CA . VAL A 1 107 ? -0.205 2.532 14.318 1.00 85.19 107 VAL A CA 1
ATOM 826 C C . VAL A 1 107 ? 1.047 2.009 13.605 1.00 85.19 107 VAL A C 1
ATOM 828 O O . VAL A 1 107 ? 1.410 2.419 12.504 1.00 85.19 107 VAL A O 1
ATOM 831 N N . GLU A 1 108 ? 1.788 1.162 14.302 1.00 82.62 108 GLU A N 1
ATOM 832 C CA . GLU A 1 108 ? 3.187 0.866 14.040 1.00 82.62 108 GLU A CA 1
ATOM 833 C C . GLU A 1 108 ? 3.403 -0.071 12.840 1.00 82.62 108 GLU A C 1
ATOM 835 O O . GLU A 1 108 ? 4.443 0.027 12.182 1.00 82.62 108 GLU A O 1
ATOM 840 N N . LEU A 1 109 ? 2.439 -0.947 12.525 1.00 85.06 109 LEU A N 1
ATOM 841 C CA . LEU A 1 109 ? 2.468 -1.757 11.301 1.00 85.06 109 LEU A CA 1
ATOM 842 C C . LEU A 1 109 ? 2.174 -0.887 10.084 1.00 85.06 109 LEU A C 1
ATOM 844 O O . LEU A 1 109 ? 2.940 -0.889 9.120 1.00 85.06 109 LEU A O 1
ATOM 848 N N . TYR A 1 110 ? 1.112 -0.093 10.173 1.00 85.75 110 TYR A N 1
ATOM 849 C CA . TYR A 1 110 ? 0.726 0.848 9.133 1.00 85.75 110 TYR A CA 1
ATOM 850 C C . TYR A 1 110 ? 1.860 1.825 8.794 1.00 85.75 110 TYR A C 1
ATOM 852 O O . TYR A 1 110 ? 2.229 1.961 7.628 1.00 85.75 110 TYR A O 1
ATOM 860 N N . GLU A 1 111 ? 2.489 2.450 9.798 1.00 81.69 111 GLU A N 1
ATOM 861 C CA . GLU A 1 111 ? 3.604 3.380 9.574 1.00 81.69 111 GLU A CA 1
ATOM 862 C C . GLU A 1 111 ? 4.769 2.702 8.840 1.00 81.69 111 GLU A C 1
ATOM 864 O O . GLU A 1 111 ? 5.232 3.221 7.824 1.00 81.69 111 GLU A O 1
ATOM 869 N N . ARG A 1 112 ? 5.209 1.522 9.298 1.00 85.50 112 ARG A N 1
ATOM 870 C CA . ARG A 1 112 ? 6.328 0.782 8.688 1.00 85.50 112 ARG A CA 1
ATOM 871 C C . ARG A 1 112 ? 6.055 0.429 7.231 1.00 85.50 112 ARG A C 1
ATOM 873 O O . ARG A 1 112 ? 6.867 0.743 6.363 1.00 85.50 112 ARG A O 1
ATOM 880 N N . LEU A 1 113 ? 4.900 -0.173 6.949 1.00 88.88 113 LEU A N 1
ATOM 881 C CA . LEU A 1 113 ? 4.527 -0.586 5.595 1.00 88.88 113 LEU A CA 1
ATOM 882 C C . LEU A 1 113 ? 4.418 0.620 4.649 1.00 88.88 113 LEU A C 1
ATOM 884 O O . LEU A 1 113 ? 4.904 0.583 3.516 1.00 88.88 113 LEU A O 1
ATOM 888 N N . TRP A 1 114 ? 3.833 1.727 5.117 1.00 87.4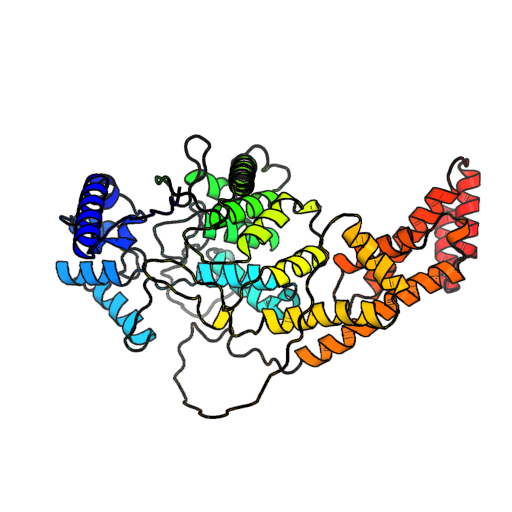4 114 TRP A N 1
ATOM 889 C CA . TRP A 1 114 ? 3.697 2.934 4.305 1.00 87.44 114 TRP A CA 1
ATOM 890 C C . TRP A 1 114 ? 5.021 3.671 4.091 1.00 87.44 114 TRP A C 1
ATOM 892 O O . TRP A 1 114 ? 5.192 4.250 3.016 1.00 87.44 114 TRP A O 1
ATOM 902 N N . VAL A 1 115 ? 5.955 3.640 5.050 1.00 82.94 115 VAL A N 1
ATOM 903 C CA . VAL A 1 115 ? 7.321 4.165 4.868 1.00 82.94 115 VAL A CA 1
ATOM 904 C C . VAL A 1 115 ? 8.030 3.404 3.752 1.00 82.94 115 VAL A C 1
ATOM 906 O O . VAL A 1 115 ? 8.515 4.037 2.813 1.00 82.94 115 VAL A O 1
ATOM 909 N N . VAL A 1 116 ? 8.041 2.069 3.814 1.00 87.44 116 VAL A N 1
ATOM 910 C CA . VAL A 1 116 ? 8.720 1.226 2.816 1.00 87.44 116 VAL A CA 1
ATOM 911 C C . VAL A 1 116 ? 8.174 1.506 1.413 1.00 87.44 116 VAL A C 1
ATOM 913 O O . VAL A 1 116 ? 8.939 1.889 0.527 1.00 87.44 116 VAL A O 1
ATOM 916 N N . ASP A 1 117 ? 6.849 1.459 1.224 1.00 94.25 117 ASP A N 1
ATOM 917 C CA . ASP A 1 117 ? 6.232 1.737 -0.084 1.00 94.25 117 ASP A CA 1
ATOM 918 C C . ASP A 1 117 ? 6.594 3.131 -0.623 1.00 94.25 117 ASP A C 1
ATOM 920 O O . ASP A 1 117 ? 6.731 3.336 -1.828 1.00 94.25 117 ASP A O 1
ATOM 924 N N . ARG A 1 118 ? 6.755 4.125 0.257 1.00 87.25 118 ARG A N 1
ATOM 925 C CA . ARG A 1 118 ? 7.052 5.505 -0.155 1.00 87.25 118 ARG A CA 1
ATOM 926 C C . ARG A 1 118 ? 8.507 5.623 -0.563 1.00 87.25 118 ARG A C 1
ATOM 928 O O . ARG A 1 118 ? 8.772 6.222 -1.600 1.00 87.25 118 ARG A O 1
ATOM 935 N N . LEU A 1 119 ? 9.429 5.032 0.193 1.00 83.50 119 LEU A N 1
ATOM 936 C CA . LEU A 1 119 ? 10.852 4.996 -0.147 1.00 83.50 119 LEU A CA 1
ATOM 937 C C . LEU A 1 119 ? 11.099 4.327 -1.505 1.00 83.50 119 LEU A C 1
ATOM 939 O O . LEU A 1 119 ? 11.876 4.845 -2.313 1.00 83.50 119 LEU A O 1
ATOM 943 N N . GLU A 1 120 ? 10.408 3.218 -1.773 1.00 91.12 120 GLU A N 1
ATOM 944 C CA . GLU A 1 120 ? 10.508 2.487 -3.038 1.00 91.12 120 GLU A CA 1
ATOM 945 C C . GLU A 1 120 ? 9.967 3.292 -4.214 1.00 91.12 120 GLU A C 1
ATOM 947 O O . GLU A 1 120 ? 10.690 3.529 -5.183 1.00 91.12 120 GLU A O 1
ATOM 952 N N . ARG A 1 121 ? 8.733 3.797 -4.113 1.00 91.50 121 ARG A N 1
ATOM 953 C CA . ARG A 1 121 ? 8.103 4.566 -5.198 1.00 91.50 121 ARG A CA 1
ATOM 954 C C . ARG A 1 121 ? 8.782 5.913 -5.440 1.00 91.50 121 ARG A C 1
ATOM 956 O O . ARG A 1 121 ? 8.699 6.457 -6.535 1.00 91.50 121 ARG A O 1
ATOM 963 N N . LEU A 1 122 ? 9.459 6.478 -4.437 1.00 84.88 122 LEU A N 1
ATOM 964 C CA . LEU A 1 122 ? 10.304 7.671 -4.592 1.00 84.88 122 LEU A CA 1
ATOM 965 C C . LEU A 1 122 ? 11.684 7.354 -5.192 1.00 84.88 122 LEU A C 1
ATOM 967 O O . LEU A 1 122 ? 12.436 8.282 -5.500 1.00 84.88 122 LEU A O 1
ATOM 971 N N . GLY A 1 123 ? 12.016 6.075 -5.386 1.00 83.19 123 GLY A N 1
ATOM 972 C CA . GLY A 1 123 ? 13.246 5.627 -6.032 1.00 83.19 123 GLY A CA 1
ATOM 973 C C . GLY A 1 123 ? 14.507 5.920 -5.219 1.00 83.19 123 GLY A C 1
ATOM 974 O O . GLY A 1 123 ? 15.549 6.216 -5.814 1.00 83.19 123 GLY A O 1
ATOM 975 N N . ILE A 1 124 ? 14.388 5.883 -3.886 1.00 81.19 124 ILE A N 1
ATOM 976 C CA . ILE A 1 124 ? 15.466 6.146 -2.914 1.00 81.19 124 ILE A CA 1
ATOM 977 C C . ILE A 1 124 ? 15.641 5.015 -1.887 1.00 81.19 124 ILE A C 1
ATOM 979 O O . ILE A 1 124 ? 16.469 5.137 -0.989 1.00 81.19 124 ILE A O 1
ATOM 983 N N . SER A 1 125 ? 14.897 3.912 -2.008 1.00 83.00 125 SER A N 1
ATOM 984 C CA . SER A 1 125 ? 14.960 2.767 -1.085 1.00 83.00 125 SER A CA 1
ATOM 985 C C . SER A 1 125 ? 16.356 2.150 -0.956 1.00 83.00 125 SER A C 1
ATOM 987 O O . SER A 1 125 ? 16.705 1.646 0.105 1.00 83.00 125 SER A O 1
ATOM 989 N N . SER A 1 126 ? 17.204 2.252 -1.986 1.00 82.12 126 SER A N 1
ATOM 990 C CA . SER A 1 126 ? 18.576 1.726 -1.963 1.00 82.12 126 SER A CA 1
ATOM 991 C C . SER A 1 126 ? 19.459 2.313 -0.857 1.00 82.12 126 SER A C 1
ATOM 993 O O . SER A 1 126 ? 20.445 1.683 -0.492 1.00 82.12 126 SER A O 1
ATOM 995 N N . TYR A 1 127 ? 19.129 3.503 -0.343 1.00 78.50 127 TYR A N 1
ATOM 996 C CA . TYR A 1 127 ? 19.857 4.147 0.756 1.00 78.50 127 TYR A CA 1
ATOM 997 C C . TYR A 1 127 ? 19.421 3.665 2.147 1.00 78.50 127 TYR A C 1
ATOM 999 O O . TYR A 1 127 ? 20.075 4.018 3.119 1.00 78.50 127 TYR A O 1
ATOM 1007 N N . PHE A 1 128 ? 18.336 2.889 2.237 1.00 79.94 128 PHE A N 1
ATOM 1008 C CA . PHE A 1 128 ? 17.672 2.514 3.490 1.00 79.94 128 PHE A CA 1
ATOM 1009 C C . PHE A 1 128 ? 17.426 1.001 3.578 1.00 79.94 128 PHE A C 1
ATOM 1011 O O . PHE A 1 128 ? 16.414 0.569 4.123 1.00 79.94 128 PHE A O 1
ATOM 1018 N N . ARG A 1 129 ? 18.287 0.182 2.956 1.00 84.44 129 ARG A N 1
ATOM 1019 C CA . ARG A 1 129 ? 18.058 -1.272 2.847 1.00 84.44 129 ARG A CA 1
ATOM 1020 C C . ARG A 1 129 ? 17.915 -1.928 4.222 1.00 84.44 129 ARG A C 1
ATOM 1022 O O . ARG A 1 129 ? 16.906 -2.569 4.466 1.00 84.44 129 ARG A O 1
ATOM 1029 N N . SER A 1 130 ? 18.852 -1.675 5.136 1.00 80.81 130 SER A N 1
ATOM 1030 C CA . SER A 1 130 ? 18.823 -2.209 6.506 1.00 80.81 130 SER A CA 1
ATOM 1031 C C . SER A 1 130 ? 17.566 -1.818 7.285 1.00 80.81 130 SER A C 1
ATOM 1033 O O . SER A 1 130 ? 17.010 -2.617 8.034 1.00 80.81 130 SER A O 1
ATOM 1035 N N . GLU A 1 131 ? 17.104 -0.583 7.120 1.00 82.06 131 GLU A N 1
ATOM 1036 C CA . GLU A 1 131 ? 15.928 -0.047 7.795 1.00 82.06 131 GLU A CA 1
ATOM 1037 C C . GLU A 1 131 ? 14.640 -0.628 7.206 1.00 82.06 131 GLU A C 1
ATOM 1039 O O . GLU A 1 131 ? 13.700 -0.915 7.949 1.00 82.06 131 GLU A O 1
ATOM 1044 N N . ILE A 1 132 ? 14.599 -0.818 5.883 1.00 84.06 132 ILE A N 1
ATOM 1045 C CA . ILE A 1 132 ? 13.502 -1.494 5.186 1.00 84.06 132 ILE A CA 1
ATOM 1046 C C . ILE A 1 132 ? 13.421 -2.952 5.642 1.00 84.06 132 ILE A C 1
ATOM 1048 O O . ILE A 1 132 ? 12.337 -3.377 6.043 1.00 84.06 132 ILE A O 1
ATOM 1052 N N . ASP A 1 133 ? 14.546 -3.669 5.677 1.00 86.75 133 ASP A N 1
ATOM 1053 C CA . ASP A 1 133 ? 14.615 -5.051 6.162 1.00 86.75 133 ASP A CA 1
ATOM 1054 C C . ASP A 1 133 ? 14.084 -5.134 7.600 1.00 86.75 133 ASP A C 1
ATOM 1056 O O . ASP A 1 133 ? 13.174 -5.907 7.881 1.00 86.75 133 ASP A O 1
ATOM 1060 N N . GLY A 1 134 ? 14.523 -4.242 8.497 1.00 80.94 134 GLY A N 1
ATOM 1061 C CA . GLY A 1 134 ? 14.008 -4.183 9.870 1.00 80.94 134 GLY A CA 1
ATOM 1062 C C . GLY A 1 134 ? 12.503 -3.879 9.967 1.00 80.94 134 GLY A C 1
ATOM 1063 O O . GLY A 1 134 ? 11.811 -4.408 10.844 1.00 80.94 134 GLY A O 1
ATOM 1064 N N . CYS A 1 135 ? 11.962 -3.050 9.067 1.00 85.00 135 CYS A N 1
ATOM 1065 C CA . CYS A 1 135 ? 10.524 -2.774 8.995 1.00 85.00 135 CYS A CA 1
ATOM 1066 C C . CYS A 1 135 ? 9.726 -4.004 8.545 1.00 85.00 135 CYS A C 1
ATOM 1068 O O . CYS A 1 135 ? 8.675 -4.295 9.126 1.00 85.00 135 CYS A O 1
ATOM 1070 N N . LEU A 1 136 ? 10.212 -4.715 7.527 1.00 90.00 136 LEU A N 1
ATOM 1071 C CA . LEU A 1 136 ? 9.554 -5.893 6.968 1.00 90.00 136 LEU A CA 1
ATOM 1072 C C . LEU A 1 136 ? 9.707 -7.114 7.875 1.00 90.00 136 LEU A C 1
ATOM 1074 O O . LEU A 1 136 ? 8.718 -7.803 8.100 1.00 90.00 136 LEU A O 1
ATOM 1078 N N . ASP A 1 137 ? 10.863 -7.307 8.509 1.00 87.38 137 ASP A N 1
ATOM 1079 C CA . ASP A 1 137 ? 11.071 -8.309 9.557 1.00 87.38 137 ASP A CA 1
ATOM 1080 C C . ASP A 1 137 ? 10.124 -8.090 10.732 1.00 87.38 137 ASP A C 1
ATOM 1082 O O . ASP A 1 137 ? 9.579 -9.047 11.281 1.00 87.38 137 ASP A O 1
ATOM 1086 N N . TYR A 1 138 ? 9.888 -6.834 11.126 1.00 83.31 138 TYR A N 1
ATOM 1087 C CA . TYR A 1 138 ? 8.889 -6.526 12.143 1.00 83.31 138 TYR A CA 1
ATOM 1088 C C . TYR A 1 138 ? 7.479 -6.879 11.661 1.00 83.31 138 TYR A C 1
ATOM 1090 O O . TYR A 1 138 ? 6.730 -7.496 12.411 1.00 83.31 138 TYR A O 1
ATOM 1098 N N . ALA A 1 139 ? 7.101 -6.504 10.437 1.00 88.31 139 ALA A N 1
ATOM 1099 C CA . ALA A 1 139 ? 5.771 -6.790 9.897 1.00 88.31 139 ALA A CA 1
ATOM 1100 C C . ALA A 1 139 ? 5.524 -8.298 9.703 1.00 88.31 139 ALA A C 1
ATOM 1102 O O . ALA A 1 139 ? 4.426 -8.784 9.970 1.00 88.31 139 ALA A O 1
ATOM 1103 N N . TYR A 1 140 ? 6.551 -9.037 9.282 1.00 88.00 140 TYR A N 1
ATOM 1104 C CA . TYR A 1 140 ? 6.509 -10.480 9.082 1.00 88.00 140 TYR A CA 1
ATOM 1105 C C . TYR A 1 140 ? 6.524 -11.245 10.404 1.00 88.00 140 TYR A C 1
ATOM 1107 O O . TYR A 1 140 ? 5.783 -12.217 10.546 1.00 88.00 140 TYR A O 1
ATOM 1115 N N . ARG A 1 141 ? 7.386 -10.804 11.338 1.00 79.75 141 ARG A N 1
ATOM 1116 C CA . ARG A 1 141 ? 7.913 -11.518 12.513 1.00 79.75 141 ARG A CA 1
ATOM 1117 C C . ARG A 1 141 ? 7.207 -12.843 12.792 1.00 79.75 141 ARG A C 1
ATOM 1119 O O . ARG A 1 141 ? 6.184 -12.912 13.471 1.00 79.75 141 ARG A O 1
ATOM 1126 N N . TYR A 1 142 ? 7.815 -13.891 12.250 1.00 49.44 142 TYR A N 1
ATOM 1127 C CA . TYR A 1 142 ? 7.549 -15.298 12.522 1.00 49.44 142 TYR A CA 1
ATOM 1128 C C . TYR A 1 142 ? 8.020 -15.633 13.954 1.00 49.44 142 TYR A C 1
ATOM 1130 O O . TYR A 1 142 ? 8.999 -15.032 14.409 1.00 49.44 142 TYR A O 1
ATOM 1138 N N . PRO A 1 143 ? 7.385 -16.551 14.714 1.00 44.06 143 PRO A N 1
ATOM 1139 C CA . PRO A 1 143 ? 7.999 -17.048 15.936 1.00 44.06 143 PRO A CA 1
ATOM 1140 C C . PRO A 1 143 ? 9.359 -17.637 15.562 1.00 44.06 143 PRO A C 1
ATOM 1142 O O . PRO A 1 143 ? 9.416 -18.481 14.678 1.00 44.06 143 PRO A O 1
ATOM 1145 N N . MET A 1 144 ? 10.442 -17.181 16.198 1.00 39.56 144 MET A N 1
ATOM 1146 C CA . MET A 1 144 ? 11.762 -17.804 16.057 1.00 39.56 144 MET A CA 1
ATOM 1147 C C . MET A 1 144 ? 11.608 -19.325 16.180 1.00 39.56 144 MET A C 1
ATOM 1149 O O . MET A 1 144 ? 11.154 -19.818 17.221 1.00 39.56 144 MET A O 1
ATOM 1153 N N . ASP A 1 145 ? 11.941 -20.043 15.105 1.00 37.91 145 ASP A N 1
ATOM 1154 C CA . ASP A 1 145 ? 11.883 -21.497 15.054 1.00 37.91 145 ASP A CA 1
ATOM 1155 C C . ASP A 1 145 ? 12.691 -22.086 16.211 1.00 37.91 145 ASP A C 1
ATOM 1157 O O . ASP A 1 145 ? 13.768 -21.605 16.575 1.00 37.91 145 ASP A O 1
ATOM 1161 N N . ALA A 1 146 ? 12.179 -23.172 16.787 1.00 38.56 146 ALA A N 1
ATOM 1162 C CA . ALA A 1 146 ? 12.790 -23.876 17.909 1.00 38.56 146 ALA A CA 1
ATOM 1163 C C . ALA A 1 146 ? 14.256 -24.306 17.664 1.00 38.56 146 ALA A C 1
ATOM 1165 O O . ALA A 1 146 ? 14.967 -24.594 18.621 1.00 38.56 146 ALA A O 1
ATOM 1166 N N . PHE A 1 147 ? 14.735 -24.292 16.416 1.00 38.47 147 PHE A N 1
ATOM 1167 C CA . PHE A 1 147 ? 16.123 -24.576 16.049 1.00 38.47 147 PHE A CA 1
ATOM 1168 C C . PHE A 1 147 ? 17.117 -23.479 16.474 1.00 38.47 147 PHE A C 1
ATOM 1170 O O . PHE A 1 147 ? 18.230 -23.797 16.888 1.00 38.47 147 PHE A O 1
ATOM 1177 N N . ALA A 1 148 ? 16.713 -22.202 16.477 1.00 40.78 148 ALA A N 1
ATOM 1178 C CA . ALA A 1 148 ? 17.555 -21.108 16.979 1.00 40.78 148 ALA A CA 1
ATOM 1179 C C . ALA A 1 148 ? 17.716 -21.142 18.514 1.00 40.78 148 ALA A C 1
ATOM 1181 O O . ALA A 1 148 ? 18.636 -20.533 19.058 1.00 40.78 148 ALA A O 1
ATOM 1182 N N . ARG A 1 149 ? 16.864 -21.904 19.223 1.00 43.00 149 ARG A N 1
ATOM 1183 C CA . ARG A 1 149 ? 16.930 -22.081 20.686 1.00 43.00 149 ARG A CA 1
ATOM 1184 C C . ARG A 1 149 ? 18.092 -22.964 21.146 1.00 43.00 149 ARG A C 1
ATOM 1186 O O . ARG A 1 149 ? 18.446 -22.902 22.315 1.00 43.00 149 ARG A O 1
ATOM 1193 N N . ILE A 1 150 ? 18.680 -23.775 20.263 1.00 42.16 150 ILE A N 1
ATOM 1194 C CA . ILE A 1 150 ? 19.760 -24.708 20.635 1.00 42.16 150 ILE A CA 1
ATOM 1195 C C . ILE A 1 150 ? 21.144 -24.030 20.598 1.00 42.16 150 ILE A C 1
ATOM 1197 O O . ILE A 1 150 ? 22.068 -24.500 21.251 1.00 42.16 150 ILE A O 1
ATOM 1201 N N . LEU A 1 151 ? 21.294 -22.896 19.900 1.00 40.84 151 LEU A N 1
ATOM 1202 C CA . LEU A 1 151 ? 22.600 -22.247 19.699 1.00 40.84 151 LEU A CA 1
ATOM 1203 C C . LEU A 1 151 ? 22.866 -21.027 20.594 1.00 40.84 151 LEU A C 1
ATOM 1205 O O . LEU A 1 151 ? 23.987 -20.529 20.607 1.00 40.84 151 LEU A O 1
ATOM 1209 N N . LEU A 1 152 ? 21.879 -20.562 21.363 1.00 40.31 152 LEU A N 1
ATOM 1210 C CA . LEU A 1 152 ? 22.032 -19.449 22.306 1.00 40.31 152 LEU A CA 1
ATOM 1211 C C . LEU A 1 152 ? 21.692 -19.915 23.724 1.00 40.31 152 LEU A C 1
ATOM 1213 O O . LEU A 1 152 ? 20.721 -19.479 24.341 1.00 40.31 152 LEU A O 1
ATOM 1217 N N . LEU A 1 153 ? 22.502 -20.839 24.235 1.00 43.06 153 LEU A N 1
ATOM 1218 C CA . LEU A 1 153 ? 22.631 -21.017 25.675 1.00 43.06 153 LEU A CA 1
ATOM 1219 C C . LEU A 1 153 ? 23.317 -19.754 26.208 1.00 43.06 153 LEU A C 1
ATOM 1221 O O . LEU A 1 153 ? 24.470 -19.505 25.871 1.00 43.06 153 LEU A O 1
ATOM 1225 N N . ASP A 1 154 ? 22.573 -18.923 26.942 1.00 40.12 154 ASP A N 1
ATOM 1226 C CA . ASP A 1 154 ? 22.883 -18.592 28.347 1.00 40.12 154 ASP A CA 1
ATOM 1227 C C . ASP A 1 154 ? 22.301 -17.252 28.849 1.00 40.12 154 ASP A C 1
ATOM 1229 O O . ASP A 1 154 ? 22.872 -16.633 29.741 1.00 40.12 154 ASP A O 1
ATOM 1233 N N . GLN A 1 155 ? 21.149 -16.778 28.348 1.00 40.69 155 GLN A N 1
ATOM 1234 C CA . GLN A 1 155 ? 20.362 -15.770 29.080 1.00 40.69 155 GLN A CA 1
ATOM 1235 C C . GLN A 1 155 ? 18.853 -16.022 28.992 1.00 40.69 155 GLN A C 1
ATOM 1237 O O . GLN A 1 155 ? 18.239 -16.053 27.926 1.00 40.69 155 GLN A O 1
ATOM 1242 N N . VAL A 1 156 ? 18.262 -16.203 30.172 1.00 41.91 156 VAL A N 1
ATOM 1243 C CA . VAL A 1 156 ? 16.830 -16.352 30.427 1.00 41.91 156 VAL A CA 1
ATOM 1244 C C . VAL A 1 156 ? 16.126 -15.036 30.091 1.00 41.91 156 VAL A C 1
ATOM 1246 O O . VAL A 1 156 ? 16.085 -14.118 30.904 1.00 41.91 156 VAL A O 1
ATOM 1249 N N . ILE A 1 157 ? 15.555 -14.945 28.889 1.00 40.75 157 ILE A N 1
ATOM 1250 C CA . ILE A 1 157 ? 14.537 -13.941 28.561 1.00 40.75 157 ILE A CA 1
ATOM 1251 C C . ILE A 1 157 ? 13.173 -14.610 28.717 1.00 40.75 157 ILE A C 1
ATOM 1253 O O . ILE A 1 157 ? 12.893 -15.651 28.126 1.00 40.75 157 ILE A O 1
ATOM 1257 N N . THR A 1 158 ? 12.331 -14.022 29.556 1.00 35.19 158 THR A N 1
ATOM 1258 C CA . THR A 1 158 ? 10.986 -14.483 29.899 1.00 35.19 158 THR A CA 1
ATOM 1259 C C . THR A 1 158 ? 10.105 -14.575 28.644 1.00 35.19 158 THR A C 1
ATOM 1261 O O . THR A 1 158 ? 9.777 -13.572 28.014 1.00 35.19 158 THR A O 1
ATOM 1264 N N . TYR A 1 159 ? 9.729 -15.798 28.262 1.00 41.31 159 TYR A N 1
ATOM 1265 C CA . TYR A 1 159 ? 8.917 -16.114 27.083 1.00 41.31 159 TYR A CA 1
ATOM 1266 C C . TYR A 1 159 ? 7.416 -16.026 27.393 1.00 41.31 159 TYR A C 1
ATOM 1268 O O . TYR A 1 159 ? 6.852 -16.973 27.941 1.00 41.31 159 TYR A O 1
ATOM 1276 N N . SER A 1 160 ? 6.742 -14.943 26.990 1.00 33.91 160 SER A N 1
ATOM 1277 C CA . SER A 1 160 ? 5.269 -14.882 27.068 1.00 33.91 160 SER A CA 1
ATOM 1278 C C . SER A 1 160 ? 4.530 -14.195 25.908 1.00 33.91 160 SER A C 1
ATOM 1280 O O . SER A 1 160 ? 3.308 -14.110 25.976 1.00 33.91 160 SER A O 1
ATOM 1282 N N . SER A 1 161 ? 5.164 -13.761 24.804 1.00 40.94 161 SER A N 1
ATOM 1283 C CA . SER A 1 161 ? 4.412 -13.170 23.663 1.00 40.94 161 SER A CA 1
ATOM 1284 C C . SER A 1 161 ? 5.114 -13.248 22.291 1.00 40.94 161 SER A C 1
ATOM 1286 O O . SER A 1 161 ? 5.332 -12.231 21.642 1.00 40.94 161 SER A O 1
ATOM 1288 N N . LEU A 1 162 ? 5.462 -14.448 21.804 1.00 44.09 162 LEU A N 1
ATOM 1289 C CA . LEU A 1 162 ? 5.816 -14.647 20.383 1.00 44.09 162 LEU A CA 1
ATOM 1290 C C . LEU A 1 162 ? 4.543 -14.891 19.549 1.00 44.09 162 LEU A C 1
ATOM 1292 O O . LEU A 1 162 ? 4.270 -16.014 19.129 1.00 44.09 162 LEU A O 1
ATOM 1296 N N . SER A 1 163 ? 3.737 -13.850 19.335 1.00 50.50 163 SER A N 1
ATOM 1297 C CA . SER A 1 163 ? 2.658 -13.862 18.339 1.00 50.50 163 SER A CA 1
ATOM 1298 C C . SER A 1 163 ? 3.208 -13.437 16.972 1.00 50.50 163 SER A C 1
ATOM 1300 O O . SER A 1 163 ? 4.020 -12.517 16.882 1.00 50.50 163 SER A O 1
ATOM 1302 N N . ARG A 1 164 ? 2.783 -14.111 15.890 1.00 65.62 164 ARG A N 1
ATOM 1303 C CA . ARG A 1 164 ? 3.068 -13.630 14.529 1.00 65.62 164 ARG A CA 1
ATOM 1304 C C . ARG A 1 164 ? 2.339 -12.307 14.309 1.00 65.62 164 ARG A C 1
ATOM 1306 O O . ARG A 1 164 ? 1.133 -12.249 14.551 1.00 65.62 164 ARG A O 1
ATOM 1313 N N . HIS A 1 165 ? 3.031 -11.275 13.828 1.00 80.31 165 HIS A N 1
ATOM 1314 C CA . HIS A 1 165 ? 2.355 -10.038 13.419 1.00 80.31 165 HIS A CA 1
ATOM 1315 C C . HIS A 1 165 ? 1.581 -10.259 12.111 1.00 80.31 165 HIS A C 1
ATOM 1317 O O . HIS A 1 165 ? 0.397 -9.926 12.036 1.00 80.31 165 HIS A O 1
ATOM 1323 N N . TRP A 1 166 ? 2.213 -10.906 11.124 1.00 87.38 166 TRP A N 1
ATOM 1324 C CA . TRP A 1 166 ? 1.540 -11.418 9.932 1.00 87.38 166 TRP A CA 1
ATOM 1325 C C . TRP A 1 166 ? 0.768 -12.706 10.240 1.00 87.38 166 TRP A C 1
ATOM 1327 O O . TRP A 1 166 ? 1.291 -13.633 10.854 1.00 87.38 166 TRP A O 1
ATOM 1337 N N . SER A 1 167 ? -0.472 -12.819 9.774 1.00 84.88 167 SER A N 1
ATOM 1338 C CA . SER A 1 167 ? -1.271 -14.034 9.956 1.00 84.88 167 SER A CA 1
ATOM 1339 C C . SER A 1 167 ? -2.072 -14.361 8.702 1.00 84.88 167 SER A C 1
ATOM 1341 O O . SER A 1 167 ? -2.302 -13.485 7.874 1.00 84.88 167 SER A O 1
ATOM 1343 N N . GLU A 1 168 ? -2.583 -15.590 8.600 1.00 84.25 168 GLU A N 1
ATOM 1344 C CA . GLU A 1 168 ? -3.564 -15.974 7.564 1.00 84.25 168 GLU A CA 1
ATOM 1345 C C . GLU A 1 168 ? -4.872 -15.170 7.663 1.00 84.25 168 GLU A C 1
ATOM 1347 O O . GLU A 1 168 ? -5.679 -15.153 6.744 1.00 84.25 168 GLU A O 1
ATOM 1352 N N . GLN A 1 169 ? -5.082 -14.468 8.780 1.00 86.25 169 GLN A N 1
ATOM 1353 C CA . GLN A 1 169 ? -6.190 -13.539 8.968 1.00 86.25 169 GLN A CA 1
ATOM 1354 C C . GLN A 1 169 ? -5.843 -12.119 8.483 1.00 86.25 169 GLN A C 1
ATOM 1356 O O . GLN A 1 169 ? -6.689 -11.232 8.539 1.00 86.25 169 GLN A O 1
ATOM 1361 N N . GLY A 1 170 ? -4.621 -11.865 8.023 1.00 90.75 170 GLY A N 1
ATOM 1362 C CA . GLY A 1 170 ? -4.147 -10.548 7.617 1.00 90.75 170 GLY A CA 1
ATOM 1363 C C . GLY A 1 170 ? -3.690 -9.680 8.784 1.00 90.75 170 GLY A C 1
ATOM 1364 O O . GLY A 1 170 ? -3.511 -10.135 9.924 1.00 90.75 170 GLY A O 1
ATOM 1365 N N . VAL A 1 171 ? -3.489 -8.404 8.482 1.00 92.25 171 VAL A N 1
ATOM 1366 C CA . VAL A 1 171 ? -3.004 -7.380 9.412 1.00 92.25 171 VAL A CA 1
ATOM 1367 C C . VAL A 1 171 ? -3.972 -6.199 9.449 1.00 92.25 171 VAL A C 1
ATOM 1369 O O . VAL A 1 171 ? -4.822 -6.041 8.575 1.00 92.25 171 VAL A O 1
ATOM 1372 N N . GLY A 1 172 ? -3.901 -5.426 10.524 1.00 91.19 172 GLY A N 1
ATOM 1373 C CA . GLY A 1 172 ? -4.465 -4.082 10.561 1.00 91.19 172 GLY A CA 1
ATOM 1374 C C . GLY A 1 172 ? -3.350 -3.090 10.860 1.00 91.19 172 GLY A C 1
ATOM 1375 O O . GLY A 1 172 ? -2.173 -3.459 10.887 1.00 91.19 172 GLY A O 1
ATOM 1376 N N . PHE A 1 173 ? -3.726 -1.860 11.187 1.00 88.56 173 PHE A N 1
ATOM 1377 C CA . PHE A 1 173 ? -2.761 -0.785 11.423 1.00 88.56 173 PHE A CA 1
ATOM 1378 C C . PHE A 1 173 ? -1.798 -1.011 12.606 1.00 88.56 173 PHE A C 1
ATOM 1380 O O . PHE A 1 173 ? -0.745 -0.372 12.675 1.00 88.56 173 PHE A O 1
ATOM 1387 N N . THR A 1 174 ? -2.125 -1.933 13.517 1.00 87.12 174 THR A N 1
ATOM 1388 C CA . THR A 1 174 ? -1.276 -2.383 14.631 1.00 87.12 174 THR A CA 1
ATOM 1389 C C . THR A 1 174 ? -1.384 -3.895 14.839 1.00 87.12 174 THR A C 1
ATOM 1391 O O . THR A 1 174 ? -2.407 -4.508 14.510 1.00 87.12 174 THR A O 1
ATOM 1394 N N . ARG A 1 175 ? -0.329 -4.508 15.389 1.00 82.25 175 ARG A N 1
ATOM 1395 C CA . ARG A 1 175 ? -0.204 -5.959 15.606 1.00 82.25 175 ARG A CA 1
ATOM 1396 C C . ARG A 1 175 ? -1.352 -6.553 16.426 1.00 82.25 175 ARG A C 1
ATOM 1398 O O . ARG A 1 175 ? -1.849 -7.634 16.098 1.00 82.25 175 ARG A O 1
ATOM 1405 N N . ASP A 1 176 ? -1.806 -5.819 17.439 1.00 80.25 176 ASP A N 1
ATOM 1406 C CA . ASP A 1 176 ? -2.779 -6.282 18.432 1.00 80.25 176 ASP A CA 1
ATOM 1407 C C . ASP A 1 176 ? -4.220 -5.916 18.036 1.00 80.25 176 ASP A C 1
ATOM 1409 O O . ASP A 1 176 ? -5.172 -6.222 18.755 1.00 80.25 176 ASP A O 1
ATOM 1413 N N . CYS A 1 177 ? -4.414 -5.303 16.860 1.00 82.12 177 CYS A N 1
ATOM 1414 C CA . CYS A 1 177 ? -5.742 -4.940 16.388 1.00 82.12 177 CYS A CA 1
ATOM 1415 C C . CYS A 1 177 ? -6.561 -6.200 16.086 1.00 82.12 177 CYS A C 1
ATOM 1417 O O . CYS A 1 177 ? -6.237 -6.979 15.187 1.00 82.12 177 CYS A O 1
ATOM 1419 N N . ALA A 1 178 ? -7.663 -6.407 16.802 1.00 82.88 178 ALA A N 1
ATOM 1420 C CA . ALA A 1 178 ? -8.552 -7.541 16.548 1.00 82.88 178 ALA A CA 1
ATOM 1421 C C . ALA A 1 178 ? -9.266 -7.444 15.181 1.00 82.88 178 ALA A C 1
ATOM 1423 O O . ALA A 1 178 ? -9.697 -8.454 14.621 1.00 82.88 178 ALA A O 1
ATOM 1424 N N . VAL A 1 179 ? -9.375 -6.234 14.625 1.00 89.69 179 VAL A N 1
ATOM 1425 C CA . VAL A 1 179 ? -10.024 -5.959 13.341 1.00 89.69 179 VAL A CA 1
ATOM 1426 C C . VAL A 1 179 ? -8.954 -5.778 12.266 1.00 89.69 179 VAL A C 1
ATOM 1428 O O . VAL A 1 179 ? -8.139 -4.865 12.340 1.00 89.69 179 VAL A O 1
ATOM 1431 N N . ARG A 1 180 ? -8.961 -6.649 11.256 1.00 92.31 180 ARG A N 1
ATOM 1432 C CA . ARG A 1 180 ? -8.028 -6.595 10.121 1.00 92.31 180 ARG A CA 1
ATOM 1433 C C . ARG A 1 180 ? -8.683 -5.896 8.943 1.00 92.31 180 ARG A C 1
ATOM 1435 O O . ARG A 1 180 ? -9.899 -6.023 8.765 1.00 92.31 180 ARG A O 1
ATOM 1442 N N . ASP A 1 181 ? -7.887 -5.196 8.150 1.00 94.38 181 ASP A N 1
ATOM 1443 C CA . ASP A 1 181 ? -8.353 -4.490 6.964 1.00 94.38 181 ASP A CA 1
ATOM 1444 C C . ASP A 1 181 ? -7.553 -4.875 5.723 1.00 94.38 181 ASP A C 1
ATOM 1446 O O . ASP A 1 181 ? -6.394 -5.296 5.784 1.00 94.38 181 ASP A O 1
ATOM 1450 N N . ILE A 1 182 ? -8.215 -4.764 4.576 1.00 96.81 182 ILE A N 1
ATOM 1451 C CA . ILE A 1 182 ? -7.630 -5.158 3.300 1.00 96.81 182 ILE A CA 1
ATOM 1452 C C . ILE A 1 182 ? -6.527 -4.198 2.837 1.00 96.81 182 ILE A C 1
ATOM 1454 O O . ILE A 1 182 ? -5.716 -4.595 2.011 1.00 96.81 182 ILE A O 1
ATOM 1458 N N . ASP A 1 183 ? -6.495 -2.954 3.330 1.00 97.25 183 ASP A N 1
ATOM 1459 C CA . ASP A 1 183 ? -5.542 -1.937 2.879 1.00 97.25 183 ASP A CA 1
ATOM 1460 C C . ASP A 1 183 ? -4.142 -2.268 3.418 1.00 97.25 183 ASP A C 1
ATOM 1462 O O . ASP A 1 183 ? -3.209 -2.519 2.648 1.00 97.25 183 ASP A O 1
ATOM 1466 N N . ASP A 1 184 ? -4.032 -2.417 4.740 1.00 95.75 184 ASP A N 1
ATOM 1467 C CA . ASP A 1 184 ? -2.809 -2.853 5.416 1.00 95.75 184 ASP A CA 1
ATOM 1468 C C . ASP A 1 184 ? -2.421 -4.281 5.023 1.00 95.75 184 ASP A C 1
ATOM 1470 O O . ASP A 1 184 ? -1.245 -4.565 4.777 1.00 95.75 184 ASP A O 1
ATOM 1474 N N . THR A 1 185 ? -3.401 -5.182 4.886 1.00 97.56 185 THR A N 1
ATOM 1475 C CA . THR A 1 185 ? -3.138 -6.560 4.445 1.00 97.56 185 THR A CA 1
ATOM 1476 C C . THR A 1 185 ? -2.583 -6.605 3.023 1.00 97.56 185 THR A C 1
ATOM 1478 O O . THR A 1 185 ? -1.600 -7.305 2.784 1.00 97.56 185 THR A O 1
ATOM 1481 N N . ALA A 1 186 ? -3.151 -5.852 2.077 1.00 98.38 186 ALA A N 1
ATOM 1482 C CA . ALA A 1 186 ? -2.649 -5.807 0.706 1.00 98.38 186 ALA A CA 1
ATOM 1483 C C . ALA A 1 186 ? -1.262 -5.159 0.625 1.00 98.38 186 ALA A C 1
ATOM 1485 O O . ALA A 1 186 ? -0.389 -5.658 -0.090 1.00 98.38 186 ALA A O 1
ATOM 1486 N N . MET A 1 187 ? -1.036 -4.080 1.382 1.00 97.62 187 MET A N 1
ATOM 1487 C CA . MET A 1 187 ? 0.272 -3.434 1.474 1.00 97.62 187 MET A CA 1
ATOM 1488 C C . MET A 1 187 ? 1.331 -4.401 2.014 1.00 97.62 187 MET A C 1
ATOM 1490 O O . MET A 1 187 ? 2.376 -4.576 1.387 1.00 97.62 187 MET A O 1
ATOM 1494 N N . GLY A 1 188 ? 1.039 -5.063 3.137 1.00 97.12 188 GLY A N 1
ATOM 1495 C CA . GLY A 1 188 ? 1.924 -6.041 3.759 1.00 97.12 188 GLY A CA 1
ATOM 1496 C C . GLY A 1 188 ? 2.192 -7.236 2.853 1.00 97.12 188 GLY A C 1
ATOM 1497 O O . GLY A 1 188 ? 3.350 -7.541 2.601 1.00 97.12 188 GLY A O 1
ATOM 1498 N N . PHE A 1 189 ? 1.152 -7.850 2.280 1.00 98.19 189 PHE A N 1
ATOM 1499 C CA . PHE A 1 189 ? 1.284 -8.986 1.360 1.00 98.19 189 PHE A CA 1
ATOM 1500 C C . PHE A 1 189 ? 2.254 -8.681 0.218 1.00 98.19 189 PHE A C 1
ATOM 1502 O O . PHE A 1 189 ? 3.175 -9.450 -0.056 1.00 98.19 189 PHE A O 1
ATOM 1509 N N . ARG A 1 190 ? 2.047 -7.535 -0.438 1.00 98.31 190 ARG A N 1
ATOM 1510 C CA . ARG A 1 190 ? 2.830 -7.113 -1.596 1.00 98.31 190 ARG A CA 1
ATOM 1511 C C . ARG A 1 190 ? 4.289 -6.878 -1.229 1.00 98.31 190 ARG A C 1
ATOM 1513 O O . ARG A 1 190 ? 5.164 -7.426 -1.888 1.00 98.31 190 ARG A O 1
ATOM 1520 N N . LEU A 1 191 ? 4.543 -6.084 -0.188 1.00 98.00 191 LEU A N 1
ATOM 1521 C CA . LEU A 1 191 ? 5.905 -5.759 0.237 1.00 98.00 191 LEU A CA 1
ATOM 1522 C C . LEU A 1 191 ? 6.642 -7.005 0.736 1.00 98.00 191 LEU A C 1
ATOM 1524 O O . LEU A 1 191 ? 7.764 -7.256 0.319 1.00 98.00 191 LEU A O 1
ATOM 1528 N N . LEU A 1 192 ? 5.992 -7.839 1.548 1.00 96.94 192 LEU A N 1
ATOM 1529 C CA . LEU A 1 192 ? 6.582 -9.081 2.040 1.00 96.94 192 LEU A CA 1
ATOM 1530 C C . LEU A 1 192 ? 6.962 -10.019 0.885 1.00 96.94 192 LEU A C 1
ATOM 1532 O O . LEU A 1 192 ? 8.093 -10.494 0.840 1.00 96.94 192 LEU A O 1
ATOM 1536 N N . ARG A 1 193 ? 6.083 -10.231 -0.104 1.00 95.75 193 ARG A N 1
ATOM 1537 C CA . ARG A 1 193 ? 6.427 -11.062 -1.273 1.00 95.75 193 ARG A CA 1
ATOM 1538 C C . ARG A 1 193 ? 7.542 -10.476 -2.129 1.00 95.75 193 ARG A C 1
ATOM 1540 O O . ARG A 1 193 ? 8.431 -11.218 -2.535 1.00 95.75 193 ARG A O 1
ATOM 1547 N N . LEU A 1 194 ? 7.502 -9.171 -2.411 1.00 96.50 194 LEU A N 1
ATOM 1548 C CA . LEU A 1 194 ? 8.527 -8.506 -3.226 1.00 96.50 194 LEU A CA 1
ATOM 1549 C C . LEU A 1 194 ? 9.920 -8.571 -2.580 1.00 96.50 194 LEU A C 1
ATOM 1551 O O . LEU A 1 194 ? 10.919 -8.553 -3.293 1.00 96.50 194 LEU A O 1
ATOM 1555 N N . HIS A 1 195 ? 9.977 -8.708 -1.254 1.00 95.88 195 HIS A N 1
ATOM 1556 C CA . HIS A 1 195 ? 11.209 -8.874 -0.477 1.00 95.88 195 HIS A CA 1
ATOM 1557 C C . HIS A 1 195 ? 11.517 -10.334 -0.108 1.00 95.88 195 HIS A C 1
ATOM 1559 O O . HIS A 1 195 ? 12.398 -10.600 0.701 1.00 95.88 195 HIS A O 1
ATOM 1565 N N . GLY A 1 196 ? 10.828 -11.301 -0.720 1.00 94.06 196 GLY A N 1
ATOM 1566 C CA . GLY A 1 196 ? 11.165 -12.724 -0.610 1.00 94.06 196 GLY A CA 1
ATOM 1567 C C . GLY A 1 196 ? 10.587 -13.457 0.604 1.00 94.06 196 GLY A C 1
ATOM 1568 O O . GLY A 1 196 ? 10.908 -14.627 0.807 1.00 94.06 196 GLY A O 1
ATOM 1569 N N . TYR A 1 197 ? 9.711 -12.828 1.391 1.00 92.31 197 TYR A N 1
ATOM 1570 C CA . TYR A 1 197 ? 9.005 -13.505 2.479 1.00 92.31 197 TYR A CA 1
ATOM 1571 C C . TYR A 1 197 ? 7.866 -14.381 1.949 1.00 92.31 197 TYR A C 1
ATOM 1573 O O . TYR A 1 197 ? 7.157 -14.035 0.998 1.00 92.31 197 TYR A O 1
ATOM 1581 N N . HIS A 1 198 ? 7.637 -15.512 2.618 1.00 90.44 198 HIS A N 1
ATOM 1582 C CA . HIS A 1 198 ? 6.571 -16.434 2.250 1.00 90.44 198 HIS A CA 1
ATOM 1583 C C . HIS A 1 198 ? 5.236 -16.023 2.882 1.00 90.44 198 HIS A C 1
ATOM 1585 O O . HIS A 1 198 ? 4.981 -16.277 4.060 1.00 90.44 198 HIS A O 1
ATOM 1591 N N . VAL A 1 199 ? 4.346 -15.439 2.078 1.00 92.44 199 VAL A N 1
ATOM 1592 C CA . VAL A 1 199 ? 2.971 -15.113 2.484 1.00 92.44 199 VAL A CA 1
ATOM 1593 C C . VAL A 1 199 ? 1.948 -15.644 1.477 1.00 92.44 199 VAL A C 1
ATOM 1595 O O . VAL A 1 199 ? 2.114 -15.530 0.256 1.00 92.44 199 VAL A O 1
ATOM 1598 N N . SER A 1 200 ? 0.886 -16.256 2.001 1.00 93.31 200 SER A N 1
ATOM 1599 C CA . SER A 1 200 ? -0.159 -16.923 1.218 1.00 93.31 200 SER A CA 1
ATOM 1600 C C . SER A 1 200 ? -1.219 -15.932 0.716 1.00 93.31 200 SER A C 1
ATOM 1602 O O . SER A 1 200 ? -1.578 -15.009 1.454 1.00 93.31 200 SER A O 1
ATOM 1604 N N . PRO A 1 201 ? -1.766 -16.096 -0.508 1.00 95.81 201 PRO A N 1
ATOM 1605 C CA . PRO A 1 201 ? -2.833 -15.229 -0.996 1.00 95.81 201 PRO A CA 1
ATOM 1606 C C . PRO A 1 201 ? -4.182 -15.533 -0.329 1.00 95.81 201 PRO A C 1
ATOM 1608 O O . PRO A 1 201 ? -5.066 -14.681 -0.379 1.00 95.81 201 PRO A O 1
ATOM 1611 N N . SER A 1 202 ? -4.334 -16.686 0.344 1.00 95.38 202 SER A N 1
ATOM 1612 C CA . SER A 1 202 ? -5.526 -17.049 1.142 1.00 95.38 202 SER A CA 1
ATOM 1613 C C . SER A 1 202 ? -5.910 -15.986 2.170 1.00 95.38 202 SER A C 1
ATOM 1615 O O . SER A 1 202 ? -7.079 -15.863 2.522 1.00 95.38 202 SER A O 1
ATOM 1617 N N . VAL A 1 203 ? -4.956 -15.144 2.582 1.00 95.50 203 VAL A N 1
ATOM 1618 C CA . VAL A 1 203 ? -5.189 -13.986 3.453 1.00 95.50 203 VAL A CA 1
ATOM 1619 C C . VAL A 1 203 ? -6.314 -13.063 2.956 1.00 95.50 203 VAL A C 1
ATOM 1621 O O . VAL A 1 203 ? -6.968 -12.390 3.753 1.00 95.50 203 VAL A O 1
ATOM 1624 N N . PHE A 1 204 ? -6.570 -13.039 1.643 1.00 97.12 204 PHE A N 1
ATOM 1625 C CA . PHE A 1 204 ? -7.607 -12.207 1.041 1.00 97.12 204 PHE A CA 1
ATOM 1626 C C . PHE A 1 204 ? -9.016 -12.814 1.089 1.00 97.12 204 PHE A C 1
ATOM 1628 O O . PHE A 1 204 ? -9.983 -12.072 0.924 1.00 97.12 204 PHE A O 1
ATOM 1635 N N . GLU A 1 205 ? -9.165 -14.117 1.357 1.00 95.56 205 GLU A N 1
ATOM 1636 C CA . GLU A 1 205 ? -10.464 -14.817 1.313 1.00 95.56 205 GLU A CA 1
ATOM 1637 C C . GLU A 1 205 ? -11.473 -14.207 2.281 1.00 95.56 205 GLU A C 1
ATOM 1639 O O . GLU A 1 205 ? -12.642 -14.031 1.954 1.00 95.56 205 GLU A O 1
ATOM 1644 N N . ARG A 1 206 ? -11.012 -13.788 3.461 1.00 93.38 206 ARG A N 1
ATOM 1645 C CA . ARG A 1 206 ? -11.876 -13.185 4.481 1.00 93.38 206 ARG A CA 1
ATOM 1646 C C . ARG A 1 206 ? -12.472 -11.831 4.084 1.00 93.38 206 ARG A C 1
ATOM 1648 O O . ARG A 1 206 ? -13.414 -11.371 4.730 1.00 93.38 206 ARG A O 1
ATOM 1655 N N . PHE A 1 207 ? -11.869 -11.154 3.109 1.00 95.44 207 PHE A N 1
ATOM 1656 C CA . PHE A 1 207 ? -12.331 -9.858 2.618 1.00 95.44 207 PHE A CA 1
ATOM 1657 C C . PHE A 1 207 ? -13.231 -9.997 1.393 1.00 95.44 207 PHE A C 1
ATOM 1659 O O . PHE A 1 207 ? -13.824 -9.003 0.975 1.00 95.44 207 PHE A O 1
ATOM 1666 N N . GLU A 1 208 ? -13.336 -11.204 0.836 1.00 94.69 208 GLU A N 1
ATOM 1667 C CA . GLU A 1 208 ? -14.228 -11.525 -0.265 1.00 94.69 208 GLU A CA 1
ATOM 1668 C C . GLU A 1 208 ? -15.607 -11.922 0.275 1.00 94.69 208 GLU A C 1
ATOM 1670 O O . GLU A 1 208 ? -15.742 -12.755 1.173 1.00 94.69 208 GLU A O 1
ATOM 1675 N N . LYS A 1 209 ? -16.656 -11.333 -0.291 1.00 91.94 209 LYS A N 1
ATOM 1676 C CA . LYS A 1 209 ? -18.039 -11.726 -0.048 1.00 91.94 209 LYS A CA 1
ATOM 1677 C C . LYS A 1 209 ? -18.847 -11.536 -1.322 1.00 91.94 209 LYS A C 1
ATOM 1679 O O . LYS A 1 209 ? -18.850 -10.449 -1.886 1.00 91.94 209 LYS A O 1
ATOM 1684 N N . ASP A 1 210 ? -19.538 -12.588 -1.754 1.00 90.94 210 ASP A N 1
ATOM 1685 C CA . ASP A 1 210 ? -20.404 -12.567 -2.942 1.00 90.94 210 ASP A CA 1
ATOM 1686 C C . ASP A 1 210 ? -19.676 -12.068 -4.215 1.00 90.94 210 ASP A C 1
ATOM 1688 O O . ASP A 1 210 ? -20.261 -11.420 -5.077 1.00 90.94 210 ASP A O 1
ATOM 1692 N N . GLY A 1 211 ? -18.372 -12.364 -4.325 1.00 90.62 211 GLY A N 1
ATOM 1693 C CA . GLY A 1 211 ? -17.505 -11.926 -5.427 1.00 90.62 211 GLY A CA 1
ATOM 1694 C C . GLY A 1 211 ? -17.007 -10.477 -5.329 1.00 90.62 211 GLY A C 1
ATOM 1695 O O . GLY A 1 211 ? -16.281 -10.023 -6.215 1.00 90.62 211 GLY A O 1
ATOM 1696 N N . GLU A 1 212 ? -17.361 -9.752 -4.266 1.00 94.06 212 GLU A N 1
ATOM 1697 C CA . GLU A 1 212 ? -16.879 -8.401 -3.981 1.00 94.06 212 GLU A CA 1
ATOM 1698 C C . GLU A 1 212 ? -15.823 -8.397 -2.872 1.00 94.06 212 GLU A C 1
ATOM 1700 O O . GLU A 1 212 ? -15.907 -9.167 -1.917 1.00 94.06 212 GLU A O 1
ATOM 1705 N N . PHE A 1 213 ? -14.854 -7.481 -2.957 1.00 95.88 213 PHE A N 1
ATOM 1706 C CA . PHE A 1 213 ? -13.884 -7.244 -1.886 1.00 95.88 213 PHE A CA 1
ATOM 1707 C C . PHE A 1 213 ? -14.221 -5.979 -1.099 1.00 95.88 213 PHE A C 1
ATOM 1709 O O . PHE A 1 213 ? -14.516 -4.918 -1.666 1.00 95.88 213 PHE A O 1
ATOM 1716 N N . VAL A 1 214 ? -14.135 -6.089 0.226 1.00 94.50 214 VAL A N 1
ATOM 1717 C CA . VAL A 1 214 ? -14.485 -5.026 1.177 1.00 94.50 214 VAL A CA 1
ATOM 1718 C C . VAL A 1 214 ? -13.316 -4.697 2.099 1.00 94.50 214 VAL A C 1
ATOM 1720 O O . VAL A 1 214 ? -12.456 -5.533 2.352 1.00 94.50 214 VAL A O 1
ATOM 1723 N N . VAL A 1 215 ? -13.285 -3.470 2.633 1.00 93.88 215 VAL A N 1
ATOM 1724 C CA . VAL A 1 215 ? -12.185 -3.042 3.522 1.00 93.88 215 VAL A CA 1
ATOM 1725 C C . VAL A 1 215 ? -12.140 -3.861 4.809 1.00 93.88 215 VAL A C 1
ATOM 1727 O O . VAL A 1 215 ? -11.079 -4.327 5.200 1.00 93.88 215 VAL A O 1
ATOM 1730 N N . TYR A 1 216 ? -13.294 -4.043 5.450 1.00 93.00 216 TYR A N 1
ATOM 1731 C CA . TYR A 1 216 ? -13.438 -4.824 6.675 1.00 93.00 216 TYR A CA 1
ATOM 1732 C C . TYR A 1 216 ? -14.406 -5.973 6.418 1.00 93.00 216 TYR A C 1
ATOM 1734 O O . TYR A 1 216 ? -15.514 -5.740 5.924 1.00 93.00 216 TYR A O 1
ATOM 1742 N N . ALA A 1 217 ? -14.013 -7.190 6.794 1.00 88.75 217 ALA A N 1
ATOM 1743 C CA . ALA A 1 217 ? -14.855 -8.375 6.670 1.00 88.75 217 ALA A CA 1
ATOM 1744 C C . ALA A 1 217 ? -16.236 -8.158 7.323 1.00 88.75 217 ALA A C 1
ATOM 1746 O O . ALA A 1 217 ? -16.346 -7.600 8.418 1.00 88.75 217 ALA A O 1
ATOM 1747 N N . GLY A 1 218 ? -17.302 -8.577 6.636 1.00 84.44 218 GLY A N 1
ATOM 1748 C CA . GLY A 1 218 ? -18.683 -8.426 7.111 1.00 84.44 218 GLY A CA 1
ATOM 1749 C C . GLY A 1 218 ? -19.277 -7.014 6.989 1.00 84.44 218 GLY A C 1
ATOM 1750 O O . GLY A 1 218 ? -20.414 -6.805 7.410 1.00 84.44 218 GLY A O 1
ATOM 1751 N N . GLN A 1 219 ? -18.558 -6.051 6.404 1.00 86.19 219 GLN A N 1
ATOM 1752 C CA . GLN A 1 219 ? -19.050 -4.693 6.135 1.00 86.19 219 GLN A CA 1
ATOM 1753 C C . GLN A 1 219 ? -19.121 -4.418 4.632 1.00 86.19 219 GLN A C 1
ATOM 1755 O O . GLN A 1 219 ? -18.498 -5.109 3.844 1.00 86.19 219 GLN A O 1
ATOM 1760 N N . SER A 1 220 ? -19.833 -3.366 4.224 1.00 84.12 220 SER A N 1
ATOM 1761 C CA . SER A 1 220 ? -19.963 -2.946 2.817 1.00 84.12 220 SER A CA 1
ATOM 1762 C C . SER A 1 220 ? -19.059 -1.751 2.474 1.00 84.12 220 SER A C 1
ATOM 1764 O O . SER A 1 220 ? -19.418 -0.879 1.679 1.00 84.12 220 SER A O 1
ATOM 1766 N N . ASN A 1 221 ? -17.917 -1.630 3.155 1.00 78.56 221 ASN A N 1
ATOM 1767 C CA . ASN A 1 221 ? -17.042 -0.470 3.031 1.00 78.56 221 ASN A CA 1
ATOM 1768 C C . ASN A 1 221 ? -16.213 -0.544 1.747 1.00 78.56 221 ASN A C 1
ATOM 1770 O O . ASN A 1 221 ? -15.347 -1.404 1.620 1.00 78.56 221 ASN A O 1
ATOM 1774 N N . GLN A 1 222 ? -16.422 0.425 0.856 1.00 82.50 222 GLN A N 1
ATOM 1775 C CA . GLN A 1 222 ? -15.615 0.640 -0.346 1.00 82.50 222 GLN A CA 1
ATOM 1776 C C . GLN A 1 222 ? -14.624 1.797 -0.125 1.00 82.50 222 GLN A C 1
ATOM 1778 O O . GLN A 1 222 ? -14.967 2.795 0.520 1.00 82.50 222 GLN A O 1
ATOM 1783 N N . SER A 1 223 ? -13.403 1.665 -0.644 1.00 94.75 223 SER A N 1
ATOM 1784 C CA . SER A 1 223 ? -12.338 2.681 -0.597 1.00 94.75 223 SER A CA 1
ATOM 1785 C C . SER A 1 223 ? -11.479 2.575 -1.855 1.00 94.75 223 SER A C 1
ATOM 1787 O O . SER A 1 223 ? -11.147 1.474 -2.288 1.00 94.75 223 SER A O 1
ATOM 1789 N N . VAL A 1 224 ? -11.146 3.720 -2.451 1.00 97.12 224 VAL A N 1
ATOM 1790 C CA . VAL A 1 224 ? -10.301 3.793 -3.647 1.00 97.12 224 VAL A CA 1
ATOM 1791 C C . VAL A 1 224 ? -8.862 3.436 -3.289 1.00 97.12 224 VAL A C 1
ATOM 1793 O O . VAL A 1 224 ? -8.257 2.654 -4.016 1.00 97.12 224 VAL A O 1
ATOM 1796 N N . SER A 1 225 ? -8.330 3.935 -2.167 1.00 96.25 225 SER A N 1
ATOM 1797 C CA . SER A 1 225 ? -6.960 3.617 -1.736 1.00 96.25 225 SER A CA 1
ATOM 1798 C C . SER A 1 225 ? -6.790 2.130 -1.421 1.00 96.25 225 SER A C 1
ATOM 1800 O O . SER A 1 225 ? -5.863 1.507 -1.934 1.00 96.25 225 SER A O 1
ATOM 1802 N N . ALA A 1 226 ? -7.732 1.539 -0.681 1.00 97.31 226 ALA A N 1
ATOM 1803 C CA . ALA A 1 226 ? -7.674 0.124 -0.323 1.00 97.31 226 ALA A CA 1
ATOM 1804 C C . ALA A 1 226 ? -7.768 -0.786 -1.557 1.00 97.31 226 ALA A C 1
ATOM 1806 O O . ALA A 1 226 ? -6.992 -1.728 -1.702 1.00 97.31 226 ALA A O 1
ATOM 1807 N N . MET A 1 227 ? -8.677 -0.483 -2.494 1.00 98.06 227 MET A N 1
ATOM 1808 C CA . MET A 1 227 ? -8.789 -1.254 -3.738 1.00 98.06 227 MET A CA 1
ATOM 1809 C C . MET A 1 227 ? -7.597 -1.031 -4.671 1.00 98.06 227 MET A C 1
ATOM 1811 O O . MET A 1 227 ? -7.200 -1.952 -5.378 1.00 98.06 227 MET A O 1
ATOM 1815 N N . HIS A 1 228 ? -6.986 0.154 -4.653 1.00 98.25 228 HIS A N 1
ATOM 1816 C CA . HIS A 1 228 ? -5.738 0.413 -5.365 1.00 98.25 228 HIS A CA 1
ATOM 1817 C C . HIS A 1 228 ? -4.578 -0.419 -4.811 1.00 98.25 228 HIS A C 1
ATOM 1819 O O . HIS A 1 228 ? -3.836 -1.017 -5.588 1.00 98.25 228 HIS A O 1
ATOM 1825 N N . ASN A 1 229 ? -4.447 -0.526 -3.488 1.00 98.44 229 ASN A N 1
ATOM 1826 C CA . ASN A 1 229 ? -3.425 -1.372 -2.876 1.00 98.44 229 ASN A CA 1
ATOM 1827 C C . ASN A 1 229 ? -3.701 -2.866 -3.096 1.00 98.44 229 ASN A C 1
ATOM 1829 O O . ASN A 1 229 ? -2.755 -3.597 -3.383 1.00 98.44 229 ASN A O 1
ATOM 1833 N N . LEU A 1 230 ? -4.966 -3.310 -3.084 1.00 98.50 230 LEU A N 1
ATOM 1834 C CA . LEU A 1 230 ? -5.340 -4.677 -3.475 1.00 98.50 230 LEU A CA 1
ATOM 1835 C C . LEU A 1 230 ? -4.971 -4.981 -4.933 1.00 98.50 230 LEU A C 1
ATOM 1837 O O . LEU A 1 230 ? -4.378 -6.020 -5.212 1.00 98.50 230 LEU A O 1
ATOM 1841 N N . TYR A 1 231 ? -5.273 -4.059 -5.852 1.00 98.50 231 TYR A N 1
ATOM 1842 C CA . TYR A 1 231 ? -4.894 -4.179 -7.260 1.00 98.50 231 TYR A CA 1
ATOM 1843 C C . TYR A 1 231 ? -3.377 -4.304 -7.411 1.00 98.50 231 TYR A C 1
ATOM 1845 O O . TYR A 1 231 ? -2.895 -5.239 -8.041 1.00 98.50 231 TYR A O 1
ATOM 1853 N N . ARG A 1 232 ? -2.609 -3.416 -6.765 1.00 98.31 232 ARG A N 1
ATOM 1854 C CA . ARG A 1 232 ? -1.141 -3.478 -6.775 1.00 98.31 232 ARG A CA 1
ATOM 1855 C C . ARG A 1 232 ? -0.620 -4.778 -6.166 1.00 98.31 232 ARG A C 1
ATOM 1857 O O . ARG A 1 232 ? 0.354 -5.322 -6.663 1.00 98.31 232 ARG A O 1
ATOM 1864 N N . ALA A 1 233 ? -1.232 -5.280 -5.098 1.00 98.19 233 ALA A N 1
ATOM 1865 C CA . ALA A 1 233 ? -0.832 -6.542 -4.483 1.00 98.19 233 ALA A CA 1
ATOM 1866 C C . ALA A 1 233 ? -1.000 -7.718 -5.451 1.00 98.19 233 ALA A C 1
ATOM 1868 O O . ALA A 1 233 ? -0.085 -8.526 -5.599 1.00 98.19 233 ALA A O 1
ATOM 1869 N N . ALA A 1 234 ? -2.132 -7.778 -6.150 1.00 97.12 234 ALA A N 1
ATOM 1870 C CA . ALA A 1 234 ? -2.402 -8.838 -7.107 1.00 97.12 234 ALA A CA 1
ATOM 1871 C C . ALA A 1 234 ? -1.589 -8.708 -8.408 1.00 97.12 234 ALA A C 1
ATOM 1873 O O . ALA A 1 234 ? -1.165 -9.717 -8.957 1.00 97.12 234 ALA A O 1
ATOM 1874 N N . ASP A 1 235 ? -1.330 -7.488 -8.879 1.00 96.19 235 ASP A N 1
ATOM 1875 C CA . ASP A 1 235 ? -0.572 -7.232 -10.111 1.00 96.19 235 ASP A CA 1
ATOM 1876 C C . ASP A 1 235 ? 0.948 -7.394 -9.922 1.00 96.19 235 ASP A C 1
ATOM 1878 O O . ASP A 1 235 ? 1.636 -7.911 -10.800 1.00 96.19 235 ASP A O 1
ATOM 1882 N N . GLN A 1 236 ? 1.485 -6.976 -8.767 1.00 95.69 236 GLN A N 1
ATOM 1883 C CA . GLN A 1 236 ? 2.934 -6.948 -8.518 1.00 95.69 236 GLN A CA 1
ATOM 1884 C C . GLN A 1 236 ? 3.480 -8.233 -7.890 1.00 95.69 236 GLN A C 1
ATOM 1886 O O . GLN A 1 236 ? 4.657 -8.542 -8.068 1.00 95.69 236 GLN A O 1
ATOM 1891 N N . ALA A 1 237 ? 2.657 -8.960 -7.128 1.00 94.38 237 ALA A N 1
ATOM 1892 C CA . ALA A 1 237 ? 3.124 -10.046 -6.269 1.00 94.38 237 ALA A CA 1
ATOM 1893 C C . ALA A 1 237 ? 2.477 -11.410 -6.562 1.00 94.38 237 ALA A C 1
ATOM 1895 O O . ALA A 1 237 ? 2.599 -12.318 -5.741 1.00 94.38 237 ALA A O 1
ATOM 1896 N N . ALA A 1 238 ? 1.790 -11.580 -7.696 1.00 94.12 238 ALA A N 1
ATOM 1897 C CA . ALA A 1 238 ? 1.235 -12.873 -8.096 1.00 94.12 238 ALA A CA 1
ATOM 1898 C C . ALA A 1 238 ? 2.314 -13.837 -8.615 1.00 94.12 238 ALA A C 1
ATOM 1900 O O . ALA A 1 238 ? 3.138 -13.481 -9.458 1.00 94.12 238 ALA A O 1
ATOM 1901 N N . PHE A 1 239 ? 2.256 -15.088 -8.161 1.00 94.00 239 PHE A N 1
ATOM 1902 C CA . PHE A 1 239 ? 2.978 -16.200 -8.775 1.00 94.00 239 PHE A CA 1
ATOM 1903 C C . PHE A 1 239 ? 2.145 -16.851 -9.892 1.00 94.00 239 PHE A C 1
ATOM 1905 O O . PHE A 1 239 ? 0.919 -16.713 -9.893 1.00 94.00 239 PHE A O 1
ATOM 1912 N N . PRO A 1 240 ? 2.764 -17.607 -10.827 1.00 88.19 240 PRO A N 1
ATOM 1913 C CA . PRO A 1 240 ? 2.051 -18.238 -11.944 1.00 88.19 240 PRO A CA 1
ATOM 1914 C C . PRO A 1 240 ? 0.828 -19.093 -11.558 1.00 88.19 240 PRO A C 1
ATOM 1916 O O . PRO A 1 240 ? -0.094 -19.204 -12.357 1.00 88.19 240 PRO A O 1
ATOM 1919 N N . GLY A 1 241 ? 0.790 -19.666 -10.348 1.00 88.44 241 GLY A N 1
ATOM 1920 C CA . GLY A 1 241 ? -0.340 -20.464 -9.847 1.00 88.44 241 GLY A CA 1
ATOM 1921 C C . GLY A 1 241 ? -1.433 -19.684 -9.102 1.00 88.44 241 GLY A C 1
ATOM 1922 O O . GLY A 1 241 ? -2.483 -20.245 -8.809 1.00 88.44 241 GLY A O 1
ATOM 1923 N N . ASP A 1 242 ? -1.231 -18.400 -8.795 1.00 92.56 242 ASP A N 1
ATOM 1924 C CA . ASP A 1 242 ? -2.180 -17.632 -7.970 1.00 92.56 242 ASP A CA 1
ATOM 1925 C C . ASP A 1 242 ? -3.403 -17.121 -8.758 1.00 92.56 242 ASP A C 1
ATOM 1927 O O . ASP A 1 242 ? -4.398 -16.683 -8.169 1.00 92.56 242 ASP A O 1
ATOM 1931 N N . GLY A 1 243 ? -3.334 -17.151 -10.094 1.00 87.12 243 GLY A N 1
ATOM 1932 C CA . GLY A 1 243 ? -4.315 -16.531 -10.993 1.00 87.12 243 GLY A CA 1
ATOM 1933 C C . GLY A 1 243 ? -5.715 -17.153 -10.959 1.00 87.12 243 GLY A C 1
ATOM 1934 O O . GLY A 1 243 ? -6.702 -16.454 -11.209 1.00 87.12 243 GLY A O 1
ATOM 1935 N N . ASP A 1 244 ? -5.820 -18.429 -10.593 1.00 90.31 244 ASP A N 1
ATOM 1936 C CA . ASP A 1 244 ? -7.103 -19.140 -10.499 1.00 90.31 244 ASP A CA 1
ATOM 1937 C C . ASP A 1 244 ? -7.738 -19.031 -9.100 1.00 90.31 244 ASP A C 1
ATOM 1939 O O . ASP A 1 244 ? -8.927 -19.303 -8.913 1.00 90.31 244 ASP A O 1
ATOM 1943 N N . GLY A 1 245 ? -6.960 -18.586 -8.109 1.00 95.25 245 GLY A N 1
ATOM 1944 C CA . GLY A 1 245 ? -7.380 -18.456 -6.718 1.00 95.25 245 GLY A CA 1
ATOM 1945 C C . GLY A 1 245 ? -8.000 -17.101 -6.366 1.00 95.25 245 GLY A C 1
ATOM 1946 O O . GLY A 1 245 ? -8.463 -16.327 -7.211 1.00 95.25 245 GLY A O 1
ATOM 1947 N N . VAL A 1 246 ? -7.995 -16.801 -5.065 1.00 96.88 246 VAL A N 1
ATOM 1948 C CA . VAL A 1 246 ? -8.511 -15.536 -4.516 1.00 96.88 246 VAL A CA 1
ATOM 1949 C C . VAL A 1 246 ? -7.763 -14.312 -5.049 1.00 96.88 246 VAL A C 1
ATOM 1951 O O . VAL A 1 246 ? -8.389 -13.284 -5.289 1.00 96.88 246 VAL A O 1
ATOM 1954 N N . LEU A 1 247 ? -6.457 -14.418 -5.325 1.00 96.81 247 LEU A N 1
ATOM 1955 C CA . LEU A 1 247 ? -5.666 -13.295 -5.836 1.00 96.81 247 LEU A CA 1
ATOM 1956 C C . LEU A 1 247 ? -6.095 -12.894 -7.254 1.00 96.81 247 LEU A C 1
ATOM 1958 O O . LEU A 1 247 ? -6.235 -11.709 -7.547 1.00 96.81 247 LEU A O 1
ATOM 1962 N N . GLY A 1 248 ? -6.392 -13.868 -8.120 1.00 97.00 248 GLY A N 1
ATOM 1963 C CA . GLY A 1 248 ? -6.946 -13.596 -9.445 1.00 97.00 248 GLY A CA 1
ATOM 1964 C C . GLY A 1 248 ? -8.343 -12.971 -9.402 1.00 97.00 248 GLY A C 1
ATOM 1965 O O . GLY A 1 248 ? -8.643 -12.069 -10.190 1.00 97.00 248 GLY A O 1
ATOM 1966 N N . ARG A 1 249 ? -9.198 -13.394 -8.458 1.00 97.56 249 ARG A N 1
ATOM 1967 C CA . ARG A 1 249 ? -10.502 -12.744 -8.216 1.00 97.56 249 ARG A CA 1
ATOM 1968 C C . ARG A 1 249 ? -10.326 -11.313 -7.704 1.00 97.56 249 ARG A C 1
ATOM 1970 O O . ARG A 1 249 ? -10.953 -10.404 -8.248 1.00 97.56 249 ARG A O 1
ATOM 1977 N N . ALA A 1 250 ? -9.416 -11.100 -6.754 1.00 97.75 250 ALA A N 1
ATOM 1978 C CA . ALA A 1 250 ? -9.056 -9.785 -6.231 1.00 97.75 250 ALA A CA 1
ATOM 1979 C C . ALA A 1 250 ? -8.546 -8.850 -7.336 1.00 97.75 250 ALA A C 1
ATOM 1981 O O . ALA A 1 250 ? -8.981 -7.699 -7.408 1.00 97.75 250 ALA A O 1
ATOM 1982 N N . MET A 1 251 ? -7.698 -9.346 -8.243 1.00 97.25 251 MET A N 1
ATOM 1983 C CA . MET A 1 251 ? -7.208 -8.594 -9.403 1.00 97.25 251 MET A CA 1
ATOM 1984 C C . MET A 1 251 ? -8.355 -8.132 -10.305 1.00 97.25 251 MET A C 1
ATOM 1986 O O . MET A 1 251 ? -8.455 -6.950 -10.632 1.00 97.25 251 MET A O 1
ATOM 1990 N N . ARG A 1 252 ? -9.256 -9.050 -10.688 1.00 97.38 252 ARG A N 1
ATOM 1991 C CA . ARG A 1 252 ? -10.399 -8.728 -11.559 1.00 97.38 252 ARG A CA 1
ATOM 1992 C C . ARG A 1 252 ? -11.337 -7.716 -10.909 1.00 97.38 252 ARG A C 1
ATOM 1994 O O . ARG A 1 252 ? -11.683 -6.723 -11.547 1.00 97.38 252 ARG A O 1
ATOM 2001 N N . TYR A 1 253 ? -11.710 -7.945 -9.650 1.00 97.94 253 TYR A N 1
ATOM 2002 C CA . TYR A 1 253 ? -12.611 -7.058 -8.920 1.00 97.94 253 TYR A CA 1
ATOM 2003 C C . TYR A 1 253 ? -12.003 -5.665 -8.724 1.00 97.94 253 TYR A C 1
ATOM 2005 O O . TYR A 1 253 ? -12.613 -4.670 -9.112 1.00 97.94 253 TYR A O 1
ATOM 2013 N N . SER A 1 254 ? -10.789 -5.577 -8.170 1.00 98.19 254 SER A N 1
ATOM 2014 C CA . SER A 1 254 ? -10.145 -4.288 -7.885 1.00 98.19 254 SER A CA 1
ATOM 2015 C C . SER A 1 254 ? -9.884 -3.482 -9.157 1.00 98.19 254 SER A C 1
ATOM 2017 O O . SER A 1 254 ? -10.157 -2.282 -9.182 1.00 98.19 254 SER A O 1
ATOM 2019 N N . ARG A 1 255 ? -9.453 -4.128 -10.249 1.00 98.06 255 ARG A N 1
ATOM 2020 C CA . ARG A 1 255 ? -9.277 -3.463 -11.545 1.00 98.06 255 ARG A CA 1
ATOM 2021 C C . ARG A 1 255 ? -10.595 -2.902 -12.075 1.00 98.06 255 ARG A C 1
ATOM 2023 O O . ARG A 1 255 ? -10.637 -1.727 -12.434 1.00 98.06 255 ARG A O 1
ATOM 2030 N N . ALA A 1 256 ? -11.658 -3.708 -12.092 1.00 98.31 256 ALA A N 1
ATOM 2031 C CA . ALA A 1 256 ? -12.975 -3.279 -12.563 1.00 98.31 256 ALA A CA 1
ATOM 2032 C C . ALA A 1 256 ? -13.541 -2.136 -11.703 1.00 98.31 256 ALA A C 1
ATOM 2034 O O . ALA A 1 256 ? -14.022 -1.137 -12.238 1.00 98.31 256 ALA A O 1
ATOM 2035 N N . PHE A 1 257 ? -13.404 -2.236 -10.378 1.00 97.81 257 PHE A N 1
ATOM 2036 C CA . PHE A 1 257 ? -13.790 -1.187 -9.436 1.00 97.81 257 PHE A CA 1
ATOM 2037 C C . PHE A 1 257 ? -13.061 0.132 -9.727 1.00 97.81 257 PHE A C 1
ATOM 2039 O O . PHE A 1 257 ? -13.688 1.183 -9.836 1.00 97.81 257 PHE A O 1
ATOM 2046 N N . LEU A 1 258 ? -11.735 0.102 -9.886 1.00 98.38 258 LEU A N 1
ATOM 2047 C CA . LEU A 1 258 ? -10.943 1.310 -10.135 1.00 98.38 258 LEU A CA 1
ATOM 2048 C C . LEU A 1 258 ? -11.222 1.909 -11.521 1.00 98.38 258 LEU A C 1
ATOM 2050 O O . LEU A 1 258 ? -11.239 3.132 -11.661 1.00 98.38 258 LEU A O 1
ATOM 2054 N N . GLN A 1 259 ? -11.475 1.074 -12.534 1.00 98.44 259 GLN A N 1
ATOM 2055 C CA . GLN A 1 259 ? -11.885 1.523 -13.867 1.00 98.44 259 GLN A CA 1
ATOM 2056 C C . GLN A 1 259 ? -13.247 2.223 -13.837 1.00 98.44 259 GLN A C 1
ATOM 2058 O O . GLN A 1 259 ? -13.375 3.299 -14.420 1.00 98.44 259 GLN A O 1
ATOM 2063 N N . GLU A 1 260 ? -14.230 1.670 -13.120 1.00 97.94 260 GLU A N 1
ATOM 2064 C CA . GLU A 1 260 ? -15.533 2.316 -12.915 1.00 97.94 260 GLU A CA 1
ATOM 2065 C C . GLU A 1 260 ? -15.362 3.676 -12.237 1.00 97.94 260 GLU A C 1
ATOM 2067 O O . GLU A 1 260 ? -15.814 4.685 -12.775 1.00 97.94 260 GLU A O 1
ATOM 2072 N N . ARG A 1 261 ? -14.629 3.735 -11.118 1.00 97.38 261 ARG A N 1
ATOM 2073 C CA . ARG A 1 261 ? -14.387 4.991 -10.390 1.00 97.38 261 ARG A CA 1
ATOM 2074 C C . ARG A 1 261 ? -13.646 6.025 -11.229 1.00 97.38 261 ARG A C 1
ATOM 2076 O O . ARG A 1 261 ? -13.943 7.214 -11.123 1.00 97.38 261 ARG A O 1
ATOM 2083 N N . ARG A 1 262 ? -12.695 5.601 -12.068 1.00 96.81 262 ARG A N 1
ATOM 2084 C CA . ARG A 1 262 ? -12.012 6.483 -13.026 1.00 96.81 262 ARG A CA 1
ATOM 2085 C C . ARG A 1 262 ? -12.996 7.026 -14.060 1.00 96.81 262 ARG A C 1
ATOM 2087 O O . ARG A 1 262 ? -13.002 8.231 -14.290 1.00 96.81 262 ARG A O 1
ATOM 2094 N N . ALA A 1 263 ? -13.837 6.169 -14.640 1.00 97.12 263 ALA A N 1
ATOM 2095 C CA . ALA A 1 263 ? -14.828 6.557 -15.644 1.00 97.12 263 ALA A CA 1
ATOM 2096 C C . ALA A 1 263 ? -15.916 7.488 -15.080 1.00 97.12 263 ALA A C 1
ATOM 2098 O O . ALA A 1 263 ? -16.358 8.401 -15.772 1.00 97.12 263 ALA A O 1
ATOM 2099 N N . SER A 1 264 ? -16.312 7.304 -13.817 1.00 96.25 264 SER A N 1
ATOM 2100 C CA . SER A 1 264 ? -17.323 8.130 -13.147 1.00 96.25 264 SER A CA 1
ATOM 2101 C C . SER A 1 264 ? -16.762 9.377 -12.447 1.00 96.25 264 SER A C 1
ATOM 2103 O O . SER A 1 264 ? -17.527 10.149 -11.867 1.00 96.25 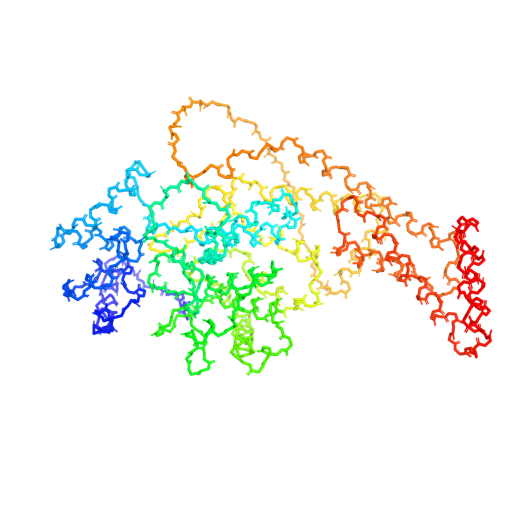264 SER A O 1
ATOM 2105 N N . GLY A 1 265 ? -15.442 9.607 -12.490 1.00 93.94 265 GLY A N 1
ATOM 2106 C CA . GLY A 1 265 ? -14.793 10.745 -11.823 1.00 93.94 265 GLY A CA 1
ATOM 2107 C C . GLY A 1 265 ? -14.798 10.653 -10.289 1.00 93.94 265 GLY A C 1
ATOM 2108 O O . GLY A 1 265 ? -14.701 11.667 -9.600 1.00 93.94 265 GLY A O 1
ATOM 2109 N N . GLN A 1 266 ? -14.918 9.444 -9.738 1.00 93.38 266 GLN A N 1
ATOM 2110 C CA . GLN A 1 266 ? -15.084 9.160 -8.309 1.00 93.38 266 GLN A CA 1
ATOM 2111 C C . GLN A 1 266 ? -13.827 8.538 -7.680 1.00 93.38 266 GLN A C 1
ATOM 2113 O O . GLN A 1 266 ? -13.917 7.641 -6.846 1.00 93.38 266 GLN A O 1
ATOM 2118 N N . LEU A 1 267 ? -12.644 9.029 -8.061 1.00 94.06 267 LEU A N 1
ATOM 2119 C CA . LEU A 1 267 ? -11.351 8.575 -7.524 1.00 94.06 267 LEU A CA 1
ATOM 2120 C C . LEU A 1 267 ? -10.948 9.238 -6.194 1.00 94.06 267 LEU A C 1
ATOM 2122 O O . LEU A 1 267 ? -9.846 9.010 -5.702 1.00 94.06 267 LEU A O 1
ATOM 2126 N N . ASN A 1 268 ? -11.826 10.048 -5.600 1.00 89.94 268 ASN A N 1
ATOM 2127 C CA . ASN A 1 268 ? -11.611 10.564 -4.251 1.00 89.94 268 ASN A CA 1
ATOM 2128 C C . ASN A 1 268 ? -11.797 9.443 -3.226 1.00 89.94 268 ASN A C 1
ATOM 2130 O O . ASN A 1 268 ? -12.732 8.646 -3.328 1.00 89.94 268 ASN A O 1
ATOM 2134 N N . ASP A 1 269 ? -10.944 9.424 -2.208 1.00 92.88 269 ASP A N 1
ATOM 2135 C CA . ASP A 1 269 ? -11.023 8.447 -1.132 1.00 92.88 269 ASP A CA 1
ATOM 2136 C C . ASP A 1 269 ? -11.648 9.046 0.137 1.00 92.88 269 ASP A C 1
ATOM 2138 O O . ASP A 1 269 ? -11.618 10.256 0.366 1.00 92.88 269 ASP A O 1
ATOM 2142 N N . LYS A 1 270 ? -12.258 8.189 0.959 1.00 90.50 270 LYS A N 1
ATOM 2143 C CA . LYS A 1 270 ? -12.920 8.597 2.205 1.00 90.50 270 LYS A CA 1
ATOM 2144 C C . LYS A 1 270 ? -11.970 8.701 3.405 1.00 90.50 270 LYS A C 1
ATOM 2146 O O . LYS A 1 270 ? -12.353 9.295 4.406 1.00 90.50 270 LYS A O 1
ATOM 2151 N N . TRP A 1 271 ? -10.778 8.113 3.317 1.00 90.81 271 TRP A N 1
ATOM 2152 C CA . TRP A 1 271 ? -9.767 8.042 4.374 1.00 90.81 271 TRP A CA 1
ATOM 2153 C C . TRP A 1 271 ? -8.576 8.970 4.132 1.00 90.81 271 TRP A C 1
ATOM 2155 O O . TRP A 1 271 ? -7.786 9.199 5.046 1.00 90.81 271 TRP A O 1
ATOM 2165 N N . ILE A 1 272 ? -8.444 9.546 2.935 1.00 91.12 272 ILE A N 1
ATOM 2166 C CA . ILE A 1 272 ? -7.347 10.457 2.604 1.00 91.12 272 ILE A CA 1
ATOM 2167 C C . ILE A 1 272 ? -7.787 11.586 1.668 1.00 91.12 272 ILE A C 1
ATOM 2169 O O . ILE A 1 272 ? -8.436 11.382 0.646 1.00 91.12 272 ILE A O 1
ATOM 2173 N N . ILE A 1 273 ? -7.352 12.799 2.000 1.00 92.12 273 ILE A N 1
ATOM 2174 C CA . ILE A 1 273 ? -7.377 13.972 1.132 1.00 92.12 273 ILE A CA 1
ATOM 2175 C C . ILE A 1 273 ? -6.010 14.055 0.451 1.00 92.12 273 ILE A C 1
ATOM 2177 O O . ILE A 1 273 ? -5.027 14.509 1.045 1.00 92.12 273 ILE A O 1
ATOM 2181 N N . SER A 1 274 ? -5.953 13.602 -0.800 1.00 90.81 274 SER A N 1
ATOM 2182 C CA . SER A 1 274 ? -4.760 13.678 -1.640 1.00 90.81 274 SER A CA 1
ATOM 2183 C C . SER A 1 274 ? -5.119 14.110 -3.053 1.00 90.81 274 SER A C 1
ATOM 2185 O O . SER A 1 274 ? -6.015 13.549 -3.676 1.00 90.81 274 SER A O 1
ATOM 2187 N N . THR A 1 275 ? -4.381 15.082 -3.587 1.00 88.56 275 THR A N 1
ATOM 2188 C CA . THR A 1 275 ? -4.502 15.487 -4.993 1.00 88.56 275 THR A CA 1
ATOM 2189 C C . THR A 1 275 ? -3.806 14.511 -5.947 1.00 88.56 275 THR A C 1
ATOM 2191 O O . THR A 1 275 ? -4.053 14.564 -7.147 1.00 88.56 275 THR A O 1
ATOM 2194 N N . GLY A 1 276 ? -2.934 13.637 -5.430 1.00 92.56 276 GLY A N 1
ATOM 2195 C CA . GLY A 1 276 ? -2.149 12.684 -6.217 1.00 92.56 276 GLY A CA 1
ATOM 2196 C C . GLY A 1 276 ? -2.873 11.383 -6.544 1.00 92.56 276 GLY A C 1
ATOM 2197 O O . GLY A 1 276 ? -2.632 10.814 -7.608 1.00 92.56 276 GLY A O 1
ATOM 2198 N N . LEU A 1 277 ? -3.791 10.946 -5.674 1.00 94.81 277 LEU A N 1
ATOM 2199 C CA . LEU A 1 277 ? -4.427 9.628 -5.757 1.00 94.81 277 LEU A CA 1
ATOM 2200 C C . LEU A 1 277 ? -5.058 9.320 -7.130 1.00 94.81 277 LEU A C 1
ATOM 2202 O O . LEU A 1 277 ? -4.812 8.228 -7.642 1.00 94.81 277 LEU A O 1
ATOM 2206 N N . PRO A 1 278 ? -5.798 10.238 -7.789 1.00 95.81 278 PRO A N 1
ATOM 2207 C CA . PRO A 1 278 ? -6.335 9.956 -9.120 1.00 95.81 278 PRO A CA 1
ATOM 2208 C C . PRO A 1 278 ? -5.250 9.636 -10.158 1.00 95.81 278 PRO A C 1
ATOM 2210 O O . PRO A 1 278 ? -5.437 8.753 -10.991 1.00 95.81 278 PRO A O 1
ATOM 2213 N N . GLY A 1 279 ? -4.105 10.324 -10.089 1.00 95.69 279 GLY A N 1
ATOM 2214 C CA . GLY A 1 279 ? -2.958 10.076 -10.961 1.00 95.69 279 GLY A CA 1
ATOM 2215 C C . GLY A 1 279 ? -2.250 8.757 -10.646 1.00 95.69 279 GLY A C 1
ATOM 2216 O O . GLY A 1 279 ? -1.857 8.050 -11.570 1.00 95.69 279 GLY A O 1
ATOM 2217 N N . GLU A 1 280 ? -2.132 8.402 -9.363 1.00 96.25 280 GLU A N 1
ATOM 2218 C CA . GLU A 1 280 ? -1.567 7.115 -8.928 1.00 96.25 280 GLU A CA 1
ATOM 2219 C C . GLU A 1 280 ? -2.398 5.936 -9.458 1.00 96.25 280 GLU A C 1
ATOM 2221 O O . GLU A 1 280 ? -1.855 4.998 -10.044 1.00 96.25 280 GLU A O 1
ATOM 2226 N N . VAL A 1 281 ? -3.727 6.017 -9.326 1.00 97.31 281 VAL A N 1
ATOM 2227 C CA . VAL A 1 281 ? -4.652 4.999 -9.846 1.00 97.31 281 VAL A CA 1
ATOM 2228 C C . VAL A 1 281 ? -4.605 4.935 -11.371 1.00 97.31 281 VAL A C 1
ATOM 2230 O O . VAL A 1 281 ? -4.558 3.841 -11.930 1.00 97.31 281 VAL A O 1
ATOM 2233 N N . ALA A 1 282 ? -4.599 6.085 -12.053 1.00 96.06 282 ALA A N 1
ATOM 2234 C CA . ALA A 1 282 ? -4.523 6.125 -13.510 1.00 96.06 282 ALA A CA 1
ATOM 2235 C C . ALA A 1 282 ? -3.245 5.448 -14.024 1.00 96.06 282 ALA A C 1
ATOM 2237 O O . ALA A 1 282 ? -3.329 4.585 -14.894 1.00 96.06 282 ALA A O 1
ATOM 2238 N N . TYR A 1 283 ? -2.091 5.769 -13.427 1.00 95.81 283 TYR A N 1
ATOM 2239 C CA . TYR A 1 283 ? -0.815 5.162 -13.800 1.00 95.81 283 TYR A CA 1
ATOM 2240 C C . TYR A 1 283 ? -0.839 3.637 -13.648 1.00 95.81 283 TYR A C 1
ATOM 2242 O O . TYR A 1 283 ? -0.494 2.936 -14.592 1.00 95.81 283 TYR A O 1
ATOM 2250 N N . ALA A 1 284 ? -1.310 3.115 -12.512 1.00 96.12 284 ALA A N 1
ATOM 2251 C CA . ALA A 1 284 ? -1.344 1.669 -12.278 1.00 96.12 284 ALA A CA 1
ATOM 2252 C C . ALA A 1 284 ? -2.318 0.915 -13.207 1.00 96.12 284 ALA A C 1
ATOM 2254 O O . ALA A 1 284 ? -2.094 -0.251 -13.531 1.00 96.12 284 ALA A O 1
ATOM 2255 N N . LEU A 1 285 ? -3.408 1.557 -13.644 1.00 96.25 285 LEU A N 1
ATOM 2256 C CA . LEU A 1 285 ? -4.339 0.966 -14.613 1.00 96.25 285 LEU A CA 1
ATOM 2257 C C . LEU A 1 285 ? -3.788 0.972 -16.047 1.00 96.25 285 LEU A C 1
ATOM 2259 O O . LEU A 1 285 ? -4.069 0.035 -16.799 1.00 96.25 285 LEU A O 1
ATOM 2263 N N . ASP A 1 286 ? -3.045 2.020 -16.413 1.00 95.62 286 ASP A N 1
ATOM 2264 C CA . ASP A 1 286 ? -2.495 2.220 -17.760 1.00 95.62 286 ASP A CA 1
ATOM 2265 C C . ASP A 1 286 ? -1.176 1.451 -17.964 1.00 95.62 286 ASP A C 1
ATOM 2267 O O . ASP A 1 286 ? -0.888 0.998 -19.073 1.00 95.62 286 ASP A O 1
ATOM 2271 N N . PHE A 1 287 ? -0.401 1.256 -16.893 1.00 94.19 287 PHE A N 1
ATOM 2272 C CA . PHE A 1 287 ? 0.890 0.570 -16.890 1.00 94.19 287 PHE A CA 1
ATOM 2273 C C . PHE A 1 287 ? 0.894 -0.554 -15.841 1.00 94.19 287 PHE A C 1
ATOM 2275 O O . PHE A 1 287 ? 1.218 -0.303 -14.678 1.00 94.19 287 PHE A O 1
ATOM 2282 N N . PRO A 1 288 ? 0.543 -1.795 -16.234 1.00 91.00 288 PRO A N 1
ATOM 2283 C CA . PRO A 1 288 ? 0.672 -2.959 -15.361 1.00 91.00 288 PRO A CA 1
ATOM 2284 C C . PRO A 1 288 ? 2.122 -3.164 -14.909 1.00 91.00 288 PRO A C 1
ATOM 2286 O O . PRO A 1 288 ? 3.059 -2.722 -15.579 1.00 91.00 288 PRO A O 1
ATOM 2289 N N . TRP A 1 289 ? 2.320 -3.880 -13.806 1.00 92.12 289 TRP A N 1
ATOM 2290 C CA . TRP A 1 289 ? 3.621 -4.079 -13.167 1.00 92.12 289 TRP A CA 1
ATOM 2291 C C . TRP A 1 289 ? 4.707 -4.577 -14.122 1.00 92.12 289 TRP A C 1
ATOM 2293 O O . TRP A 1 289 ? 5.808 -4.034 -14.148 1.00 92.12 289 TRP A O 1
ATOM 2303 N N . ASN A 1 290 ? 4.380 -5.549 -14.976 1.00 90.69 290 ASN A N 1
ATOM 2304 C CA . ASN A 1 290 ? 5.310 -6.107 -15.963 1.00 90.69 290 ASN A CA 1
ATOM 2305 C C . ASN A 1 290 ? 5.767 -5.104 -17.045 1.00 90.69 290 ASN A C 1
ATOM 2307 O O . ASN A 1 290 ? 6.735 -5.370 -17.757 1.00 90.69 290 ASN A O 1
ATOM 2311 N N . ALA A 1 291 ? 5.086 -3.965 -17.170 1.00 91.62 291 ALA A N 1
ATOM 2312 C CA . ALA A 1 291 ? 5.426 -2.852 -18.048 1.00 91.62 291 ALA A CA 1
ATOM 2313 C C . ALA A 1 291 ? 5.873 -1.597 -17.269 1.00 91.62 291 ALA A C 1
ATOM 2315 O O . ALA A 1 291 ? 6.224 -0.585 -17.886 1.00 91.62 291 ALA A O 1
ATOM 2316 N N . SER A 1 292 ? 5.880 -1.645 -15.932 1.00 91.31 292 SER A N 1
ATOM 2317 C CA . SER A 1 292 ? 6.294 -0.540 -15.068 1.00 91.31 292 SER A CA 1
ATOM 2318 C C . SER A 1 292 ? 7.816 -0.502 -14.955 1.00 91.31 292 SER A C 1
ATOM 2320 O O . SER A 1 292 ? 8.439 -1.309 -14.268 1.00 91.31 292 SER A O 1
ATOM 2322 N N . LEU A 1 293 ? 8.446 0.448 -15.650 1.00 89.75 293 LEU A N 1
ATOM 2323 C CA . LEU A 1 293 ? 9.884 0.677 -15.516 1.00 89.75 293 LEU A CA 1
ATOM 2324 C C . LEU A 1 293 ? 10.160 1.488 -14.237 1.00 89.75 293 LEU A C 1
ATOM 2326 O O . LEU A 1 293 ? 9.590 2.578 -14.104 1.00 89.75 293 LEU A O 1
ATOM 2330 N N . PRO A 1 294 ? 11.087 1.067 -13.354 1.00 89.00 294 PRO A N 1
ATOM 2331 C CA . PRO A 1 294 ? 11.289 1.687 -12.041 1.00 89.00 294 PRO A CA 1
ATOM 2332 C C . PRO A 1 294 ? 11.451 3.212 -12.068 1.00 89.00 294 PRO A C 1
ATOM 2334 O O . PRO A 1 294 ? 10.826 3.937 -11.288 1.00 89.00 294 PRO A O 1
ATOM 2337 N N . ARG A 1 295 ? 12.258 3.750 -12.996 1.00 85.81 295 ARG A N 1
ATOM 2338 C CA . ARG A 1 295 ? 12.433 5.210 -13.111 1.00 85.81 295 ARG A CA 1
ATOM 2339 C C . ARG A 1 295 ? 11.247 5.940 -13.719 1.00 85.81 295 ARG A C 1
ATOM 2341 O O . ARG A 1 295 ? 11.094 7.126 -13.430 1.00 85.81 295 ARG A O 1
ATOM 2348 N N . VAL A 1 296 ? 10.428 5.277 -14.530 1.00 87.31 296 VAL A N 1
ATOM 2349 C CA . VAL A 1 296 ? 9.205 5.877 -15.077 1.00 87.31 296 VAL A CA 1
ATOM 2350 C C . VAL A 1 296 ? 8.155 5.981 -13.977 1.00 87.31 296 VAL A C 1
ATOM 2352 O O . VAL A 1 296 ? 7.622 7.070 -13.772 1.00 87.31 296 VAL A O 1
ATOM 2355 N N . GLU A 1 297 ? 7.939 4.915 -13.206 1.00 90.19 297 GLU A N 1
ATOM 2356 C CA . GLU A 1 297 ? 7.040 4.944 -12.047 1.00 90.19 297 GLU A CA 1
ATOM 2357 C C . GLU A 1 297 ? 7.484 6.006 -11.042 1.00 90.19 297 GLU A C 1
ATOM 2359 O O . GLU A 1 297 ? 6.699 6.882 -10.676 1.00 90.19 297 GLU A O 1
ATOM 2364 N N . THR A 1 298 ? 8.775 6.012 -10.688 1.00 87.06 298 THR A N 1
ATOM 2365 C CA . THR A 1 298 ? 9.335 7.021 -9.779 1.00 87.06 298 THR A CA 1
ATOM 2366 C C . THR A 1 298 ? 9.071 8.438 -10.288 1.00 87.06 298 THR A C 1
ATOM 2368 O O . THR A 1 298 ? 8.656 9.324 -9.537 1.00 87.06 298 THR A O 1
ATOM 2371 N N . ARG A 1 299 ? 9.298 8.677 -11.586 1.00 85.25 299 ARG A N 1
ATOM 2372 C CA . ARG A 1 299 ? 9.096 9.990 -12.201 1.00 85.25 299 ARG A CA 1
ATOM 2373 C C . ARG A 1 299 ? 7.652 10.459 -12.055 1.00 85.25 299 ARG A C 1
ATOM 2375 O O . ARG A 1 299 ? 7.454 11.641 -11.763 1.00 85.25 299 ARG A O 1
ATOM 2382 N N . MET A 1 300 ? 6.685 9.574 -12.285 1.00 88.44 300 MET A N 1
ATOM 2383 C CA . MET A 1 300 ? 5.260 9.887 -12.167 1.00 88.44 300 MET A CA 1
ATOM 2384 C C . MET A 1 300 ? 4.866 10.098 -10.706 1.00 88.44 300 MET A C 1
ATOM 2386 O O . MET A 1 300 ? 4.242 11.107 -10.366 1.00 88.44 300 MET A O 1
ATOM 2390 N N . TYR A 1 301 ? 5.323 9.219 -9.814 1.00 89.50 301 TYR A N 1
ATOM 2391 C CA . TYR A 1 301 ? 4.996 9.309 -8.398 1.00 89.50 301 TYR A CA 1
ATOM 2392 C C . TYR A 1 301 ? 5.515 10.596 -7.751 1.00 89.50 301 TYR A C 1
ATOM 2394 O O . TYR A 1 301 ? 4.867 11.150 -6.873 1.00 89.50 301 TYR A O 1
ATOM 2402 N N . LEU A 1 302 ? 6.621 11.173 -8.223 1.00 84.25 302 LEU A N 1
ATOM 2403 C CA . LEU A 1 302 ? 7.119 12.459 -7.710 1.00 84.25 302 LEU A CA 1
ATOM 2404 C C . LEU A 1 302 ? 6.239 13.671 -8.011 1.00 84.25 302 LEU A C 1
ATOM 2406 O O . LEU A 1 302 ? 6.346 14.713 -7.345 1.00 84.25 302 LEU A O 1
ATOM 2410 N N . GLU A 1 303 ? 5.398 13.574 -9.033 1.00 84.94 303 GLU A N 1
ATOM 2411 C CA . GLU A 1 303 ? 4.385 14.589 -9.308 1.00 84.94 303 GLU A CA 1
ATOM 2412 C C . GLU A 1 303 ? 3.157 14.396 -8.434 1.00 84.94 303 GLU A C 1
ATOM 2414 O O . GLU A 1 303 ? 2.590 15.384 -7.964 1.00 84.94 303 GLU A O 1
ATOM 2419 N N . GLN A 1 304 ? 2.820 13.136 -8.172 1.00 90.19 304 GLN A N 1
ATOM 2420 C CA . GLN A 1 304 ? 1.632 12.714 -7.441 1.00 90.19 304 GLN A CA 1
ATOM 2421 C C . GLN A 1 304 ? 1.820 12.817 -5.921 1.00 90.19 304 GLN A C 1
ATOM 2423 O O . GLN A 1 304 ? 0.901 13.213 -5.210 1.00 90.19 304 GLN A O 1
ATOM 2428 N N . TYR A 1 305 ? 3.024 12.544 -5.413 1.00 86.00 305 TYR A N 1
ATOM 2429 C CA . TYR A 1 305 ? 3.307 12.487 -3.986 1.00 86.00 305 TYR A CA 1
ATOM 2430 C C . TYR A 1 305 ? 3.033 13.834 -3.307 1.00 86.00 305 TYR A C 1
ATOM 2432 O O . TYR A 1 305 ? 3.759 14.822 -3.484 1.00 86.00 305 TYR A O 1
ATOM 2440 N N . GLY A 1 306 ? 1.973 13.862 -2.498 1.00 82.19 306 GLY A N 1
ATOM 2441 C CA . GLY A 1 306 ? 1.526 15.061 -1.793 1.00 82.19 306 GLY A CA 1
ATOM 2442 C C . GLY A 1 306 ? 2.455 15.490 -0.656 1.00 82.19 306 GLY A C 1
ATOM 2443 O O . GLY A 1 306 ? 2.437 16.659 -0.266 1.00 82.19 306 GLY A O 1
ATOM 2444 N N . GLY A 1 307 ? 3.303 14.588 -0.149 1.00 80.69 307 GLY A N 1
ATOM 2445 C CA . GLY A 1 307 ? 4.121 14.838 1.037 1.00 80.69 307 GLY A CA 1
ATOM 2446 C C . GLY A 1 307 ? 3.266 15.347 2.200 1.00 80.69 307 GLY A C 1
ATOM 2447 O O . GLY A 1 307 ? 2.133 14.907 2.383 1.00 80.69 307 GLY A O 1
ATOM 2448 N N . SER A 1 308 ? 3.772 16.344 2.930 1.00 76.94 308 SER A N 1
ATOM 2449 C CA . SER A 1 308 ? 3.081 16.933 4.085 1.00 76.94 308 SER A CA 1
ATOM 2450 C C . SER A 1 308 ? 1.745 17.608 3.762 1.00 76.94 308 SER A C 1
ATOM 2452 O O . SER A 1 308 ? 1.050 17.999 4.694 1.00 76.94 308 SER A O 1
ATOM 2454 N N . ALA A 1 309 ? 1.365 17.760 2.486 1.00 83.94 309 ALA A N 1
ATOM 2455 C CA . ALA A 1 309 ? 0.051 18.270 2.108 1.00 83.94 309 ALA A CA 1
ATOM 2456 C C . ALA A 1 309 ? -1.059 17.224 2.300 1.00 83.94 309 ALA A C 1
ATOM 2458 O O . ALA A 1 309 ? -2.182 17.613 2.617 1.00 83.94 309 ALA A O 1
ATOM 2459 N N . ASN A 1 310 ? -0.750 15.925 2.188 1.00 85.25 310 ASN A N 1
ATOM 2460 C CA . ASN A 1 310 ? -1.730 14.853 2.378 1.00 85.25 310 ASN A CA 1
ATOM 2461 C C . ASN A 1 310 ? -2.310 14.893 3.803 1.00 85.25 310 ASN A C 1
ATOM 2463 O O . ASN A 1 310 ? -1.570 14.989 4.788 1.00 85.25 310 ASN A O 1
ATOM 2467 N N . VAL A 1 311 ? -3.637 14.822 3.907 1.00 90.31 311 VAL A N 1
ATOM 2468 C CA . VAL A 1 311 ? -4.371 14.774 5.182 1.00 90.31 311 VAL A CA 1
ATOM 2469 C C . VAL A 1 311 ? -5.136 13.464 5.241 1.00 90.31 311 VAL A C 1
ATOM 2471 O O . VAL A 1 311 ? -5.842 13.124 4.299 1.00 90.31 311 VAL A O 1
ATOM 2474 N N . TRP A 1 312 ? -5.027 12.753 6.352 1.00 89.44 312 TRP A N 1
ATOM 2475 C CA . TRP A 1 312 ? -5.777 11.532 6.596 1.00 89.44 312 TRP A CA 1
ATOM 2476 C C . TRP A 1 312 ? -7.055 11.844 7.369 1.00 89.44 312 TRP A C 1
ATOM 2478 O O . TRP A 1 312 ? -7.086 12.715 8.243 1.00 89.44 312 TRP A O 1
ATOM 2488 N N . ILE A 1 313 ? -8.121 11.132 7.034 1.00 92.56 313 ILE A N 1
ATOM 2489 C CA . ILE A 1 313 ? -9.438 11.251 7.649 1.00 92.56 313 ILE A CA 1
ATOM 2490 C C . ILE A 1 313 ? -9.623 10.020 8.533 1.00 92.56 313 ILE A C 1
ATOM 2492 O O . ILE A 1 313 ? -9.664 8.903 8.037 1.00 92.56 313 ILE A O 1
ATOM 2496 N N . GLY A 1 314 ? -9.709 10.223 9.844 1.00 89.88 314 GLY A N 1
ATOM 2497 C CA . GLY A 1 314 ? -10.127 9.204 10.809 1.00 89.88 314 GLY A CA 1
ATOM 2498 C C . GLY A 1 314 ? -11.388 9.668 11.530 1.00 89.88 314 GLY A C 1
ATOM 2499 O O . GLY A 1 314 ? -12.277 10.257 10.918 1.00 89.88 314 GLY A O 1
ATOM 2500 N N . LYS A 1 315 ? -11.432 9.508 12.859 1.00 92.06 315 LYS A N 1
ATOM 2501 C CA . LYS A 1 315 ? -12.399 10.266 13.681 1.00 92.06 315 LYS A CA 1
ATOM 2502 C C . LYS A 1 315 ? -12.189 11.775 13.584 1.00 92.06 315 LYS A C 1
ATOM 2504 O O . LYS A 1 315 ? -13.130 12.553 13.688 1.00 92.06 315 LYS A O 1
ATOM 2509 N N . VAL A 1 316 ? -10.932 12.163 13.405 1.00 91.81 316 VAL A N 1
ATOM 2510 C CA . VAL A 1 316 ? -10.483 13.536 13.207 1.00 91.81 316 VAL A CA 1
ATOM 2511 C C . VAL A 1 316 ? -9.549 13.585 12.004 1.00 91.81 316 VAL A C 1
ATOM 2513 O O . VAL A 1 316 ? -9.002 12.559 11.574 1.00 91.81 316 VAL A O 1
ATOM 2516 N N . LEU A 1 317 ? -9.349 14.785 11.463 1.00 93.06 317 LEU A N 1
ATOM 2517 C CA . LEU A 1 317 ? -8.276 15.014 10.506 1.00 93.06 317 LEU A CA 1
ATOM 2518 C C . LEU A 1 317 ? -6.938 14.841 11.217 1.00 93.06 317 LEU A C 1
ATOM 2520 O O . LEU A 1 317 ? -6.716 15.407 12.286 1.00 93.06 317 LEU A O 1
ATOM 2524 N N . HIS A 1 318 ? -6.047 14.071 10.614 1.00 86.38 318 HIS A N 1
ATOM 2525 C CA . HIS A 1 318 ? -4.717 13.847 11.151 1.00 86.38 318 HIS A CA 1
ATOM 2526 C C . HIS A 1 318 ? -3.688 13.797 10.028 1.00 86.38 318 HIS A C 1
ATOM 2528 O O . HIS A 1 318 ? -4.000 13.674 8.841 1.00 86.38 318 HIS A O 1
ATOM 2534 N N . ARG A 1 319 ? -2.425 13.921 10.414 1.00 83.19 319 ARG A N 1
ATOM 2535 C CA . ARG A 1 319 ? -1.293 13.646 9.540 1.00 83.19 319 ARG A CA 1
ATOM 2536 C C . ARG A 1 319 ? -0.514 12.516 10.166 1.00 83.19 319 ARG A C 1
ATOM 2538 O O . ARG A 1 319 ? -0.358 12.480 11.385 1.00 83.19 319 ARG A O 1
ATOM 2545 N N . LEU A 1 320 ? -0.017 11.622 9.328 1.00 68.38 320 LEU A N 1
ATOM 2546 C CA . LEU A 1 320 ? 0.955 10.657 9.797 1.00 68.38 320 LEU A CA 1
ATOM 2547 C C . LEU A 1 320 ? 2.212 11.380 10.259 1.00 68.38 320 LEU A C 1
ATOM 2549 O O . LEU A 1 320 ? 2.615 12.376 9.644 1.00 68.38 320 LEU A O 1
ATOM 2553 N N . VAL A 1 321 ? 2.739 10.880 11.378 1.00 54.59 321 VAL A N 1
ATOM 2554 C CA . VAL A 1 321 ? 3.807 11.443 12.210 1.00 54.59 321 VAL A CA 1
ATOM 2555 C C . VAL A 1 321 ? 4.920 12.065 11.350 1.00 54.59 321 VAL A C 1
ATOM 2557 O O . VAL A 1 321 ? 5.227 11.560 10.266 1.00 54.59 321 VAL A O 1
ATOM 2560 N N . PRO A 1 322 ? 5.555 13.169 11.796 1.00 46.31 322 PRO A N 1
ATOM 2561 C CA . PRO A 1 322 ? 6.594 13.854 11.035 1.00 46.31 322 PRO A CA 1
ATOM 2562 C C . PRO A 1 322 ? 7.761 12.977 10.549 1.00 46.31 322 PRO A C 1
ATOM 2564 O O . PRO A 1 322 ? 8.447 13.423 9.644 1.00 46.31 322 PRO A O 1
ATOM 2567 N N . SER A 1 323 ? 7.988 11.761 11.052 1.00 43.53 323 SER A N 1
ATOM 2568 C CA . SER A 1 323 ? 8.948 10.778 10.505 1.00 43.53 323 SER A CA 1
ATOM 2569 C C . SER A 1 323 ? 8.730 10.503 9.005 1.00 43.53 323 SER A C 1
ATOM 2571 O O . SER A 1 323 ? 9.684 10.513 8.230 1.00 43.53 323 SER A O 1
ATOM 2573 N N . LEU A 1 324 ? 7.472 10.380 8.563 1.00 42.16 324 LEU A N 1
ATOM 2574 C CA . LEU A 1 324 ? 7.085 10.145 7.160 1.00 42.16 324 LEU A CA 1
ATOM 2575 C C . LEU A 1 324 ? 7.222 11.383 6.250 1.00 42.16 324 LEU A C 1
ATOM 2577 O O . LEU A 1 324 ? 7.236 11.259 5.026 1.00 42.16 324 LEU A O 1
ATOM 2581 N N . HIS A 1 325 ? 7.301 12.589 6.823 1.00 39.16 325 HIS A N 1
ATOM 2582 C CA . HIS A 1 325 ? 7.203 13.853 6.076 1.00 39.16 325 HIS A CA 1
ATOM 2583 C C . HIS A 1 325 ? 8.368 14.839 6.298 1.00 39.16 325 HIS A C 1
ATOM 2585 O O . HIS A 1 325 ? 8.534 15.752 5.488 1.00 39.16 325 HIS A O 1
ATOM 2591 N N . ARG A 1 326 ? 9.157 14.695 7.376 1.00 36.28 326 ARG A N 1
ATOM 2592 C CA . ARG A 1 326 ? 10.346 15.518 7.688 1.00 36.28 326 ARG A CA 1
ATOM 2593 C C . ARG A 1 326 ? 11.553 15.117 6.876 1.00 36.28 326 ARG A C 1
ATOM 2595 O O . ARG A 1 326 ? 12.383 15.980 6.595 1.00 36.28 326 ARG A O 1
ATOM 2602 N N . ILE A 1 327 ? 11.644 13.854 6.461 1.00 41.41 327 ILE A N 1
ATOM 2603 C CA . ILE A 1 327 ? 12.493 13.569 5.318 1.00 41.41 327 ILE A CA 1
ATOM 2604 C C . ILE A 1 327 ? 11.827 14.340 4.193 1.00 41.41 327 ILE A C 1
ATOM 2606 O O . ILE A 1 327 ? 10.662 14.119 3.860 1.00 41.41 327 ILE A O 1
ATOM 2610 N N . CYS A 1 328 ? 12.542 15.336 3.689 1.00 44.19 328 CYS A N 1
ATOM 2611 C CA . CYS A 1 328 ? 12.123 16.217 2.618 1.00 44.19 328 CYS A CA 1
ATOM 2612 C C . CYS A 1 328 ? 12.082 15.405 1.310 1.00 44.19 328 CYS A C 1
ATOM 2614 O O . CYS A 1 328 ? 12.710 15.766 0.324 1.00 44.19 328 CYS A O 1
ATOM 2616 N N . PHE A 1 329 ? 11.369 14.277 1.312 1.00 50.09 329 PHE A N 1
ATOM 2617 C CA . PHE A 1 329 ? 11.268 13.248 0.293 1.00 50.09 329 PHE A CA 1
ATOM 2618 C C . PHE A 1 329 ? 10.907 13.864 -1.046 1.00 50.09 329 PHE A C 1
ATOM 2620 O O . PHE A 1 329 ? 11.558 13.624 -2.056 1.00 50.09 329 PHE A O 1
ATOM 2627 N N . ARG A 1 330 ? 9.922 14.767 -1.031 1.00 40.88 330 ARG A N 1
ATOM 2628 C CA . ARG A 1 330 ? 9.502 15.498 -2.221 1.00 40.88 330 ARG A CA 1
ATOM 2629 C C . ARG A 1 330 ? 10.563 16.490 -2.695 1.00 40.88 330 ARG A C 1
ATOM 2631 O O . ARG A 1 330 ? 10.778 16.590 -3.894 1.00 40.88 330 ARG A O 1
ATOM 2638 N N . GLY A 1 331 ? 11.224 17.210 -1.785 1.00 45.62 331 GLY A N 1
ATOM 2639 C CA . GLY A 1 331 ? 12.271 18.182 -2.116 1.00 45.62 331 GLY A CA 1
ATOM 2640 C C . GLY A 1 331 ? 13.528 17.517 -2.674 1.00 45.62 331 GLY A C 1
ATOM 2641 O O . GLY A 1 331 ? 14.002 17.910 -3.731 1.00 45.62 331 GLY A O 1
ATOM 2642 N N . GLN A 1 332 ? 14.017 16.463 -2.022 1.00 46.56 332 GLN A N 1
ATOM 2643 C CA . GLN A 1 332 ? 15.206 15.704 -2.413 1.00 46.56 332 GLN A CA 1
ATOM 2644 C C . GLN A 1 332 ? 14.976 14.910 -3.702 1.00 46.56 332 GLN A C 1
ATOM 2646 O O . GLN A 1 332 ? 15.797 14.980 -4.614 1.00 46.56 332 GLN A O 1
ATOM 2651 N N . ALA A 1 333 ? 13.834 14.233 -3.840 1.00 45.66 333 ALA A N 1
ATOM 2652 C CA . ALA A 1 333 ? 13.558 13.451 -5.038 1.00 45.66 333 ALA A CA 1
ATOM 2653 C C . ALA A 1 333 ? 13.103 14.322 -6.231 1.00 45.66 333 ALA A C 1
ATOM 2655 O O . ALA A 1 333 ? 13.496 14.052 -7.365 1.00 45.66 333 ALA A O 1
ATOM 2656 N N . ARG A 1 334 ? 12.398 15.453 -6.028 1.00 45.72 334 ARG A N 1
ATOM 2657 C CA . ARG A 1 334 ? 12.224 16.446 -7.112 1.00 45.72 334 ARG A CA 1
ATOM 2658 C C . ARG A 1 334 ? 13.528 17.149 -7.462 1.00 45.72 334 ARG A C 1
ATOM 2660 O O . ARG A 1 334 ? 13.735 17.418 -8.636 1.00 45.72 334 ARG A O 1
ATOM 2667 N N . PHE A 1 335 ? 14.407 17.442 -6.506 1.00 41.47 335 PHE A N 1
ATOM 2668 C CA . PHE A 1 335 ? 15.725 18.006 -6.806 1.00 41.47 335 PHE A CA 1
ATOM 2669 C C . PHE A 1 335 ? 16.569 17.031 -7.645 1.00 41.47 335 PHE A C 1
ATOM 2671 O O . PHE A 1 335 ? 17.222 17.468 -8.595 1.00 41.47 335 PHE A O 1
ATOM 2678 N N . PHE A 1 336 ? 16.462 15.725 -7.370 1.00 38.84 336 PHE A N 1
ATOM 2679 C CA . PHE A 1 336 ? 17.025 14.649 -8.190 1.00 38.84 336 PHE A CA 1
ATOM 2680 C C . PHE A 1 336 ? 16.451 14.650 -9.623 1.00 38.84 336 PHE A C 1
ATOM 2682 O O . PHE A 1 336 ? 17.216 14.683 -10.581 1.00 38.84 336 PHE A O 1
ATOM 2689 N N . PHE A 1 337 ? 15.124 14.714 -9.808 1.00 38.81 337 PHE A N 1
ATOM 2690 C CA . PHE A 1 337 ? 14.490 14.618 -11.139 1.00 38.81 337 PHE A CA 1
ATOM 2691 C C . PHE A 1 337 ? 14.400 15.926 -11.952 1.00 38.81 337 PHE A C 1
ATOM 2693 O O . PHE A 1 337 ? 14.553 15.911 -13.175 1.00 38.81 337 PHE A O 1
ATOM 2700 N N . HIS A 1 338 ? 14.136 17.071 -11.318 1.00 39.69 338 HIS A N 1
ATOM 2701 C CA . HIS A 1 338 ? 13.953 18.365 -11.989 1.00 39.69 338 HIS A CA 1
ATOM 2702 C C . HIS A 1 338 ? 15.261 18.872 -12.605 1.00 39.69 338 HIS A C 1
ATOM 2704 O O . HIS A 1 338 ? 15.243 19.411 -13.711 1.00 39.69 338 HIS A O 1
ATOM 2710 N N . ASN A 1 339 ? 16.404 18.635 -11.950 1.00 34.69 339 ASN A N 1
ATOM 2711 C CA . ASN A 1 339 ? 17.703 18.985 -12.523 1.00 34.69 339 ASN A CA 1
ATOM 2712 C C . ASN A 1 339 ? 18.008 18.172 -13.789 1.00 34.69 339 ASN A C 1
ATOM 2714 O O . ASN A 1 339 ? 18.450 18.772 -14.767 1.00 34.69 339 ASN A O 1
ATOM 2718 N N . ILE A 1 340 ? 17.687 16.869 -13.811 1.00 36.38 340 ILE A N 1
ATOM 2719 C CA . ILE A 1 340 ? 17.843 15.991 -14.988 1.00 36.38 340 ILE A CA 1
ATOM 2720 C C . ILE A 1 340 ? 17.042 16.525 -16.194 1.00 36.38 340 ILE A C 1
ATOM 2722 O O . ILE A 1 340 ? 17.539 16.534 -17.317 1.00 36.38 340 ILE A O 1
ATOM 2726 N N . MET A 1 341 ? 15.813 17.018 -15.983 1.00 33.12 341 MET A N 1
ATOM 2727 C CA . MET A 1 341 ? 14.915 17.438 -17.075 1.00 33.12 341 MET A CA 1
ATOM 2728 C C . MET A 1 341 ? 15.095 18.900 -17.524 1.00 33.12 341 MET A C 1
ATOM 2730 O O . MET A 1 341 ? 14.993 19.195 -18.716 1.00 33.12 341 MET A O 1
ATOM 2734 N N . TYR A 1 342 ? 15.359 19.830 -16.597 1.00 34.31 342 TYR A N 1
ATOM 2735 C CA . TYR A 1 342 ? 15.442 21.269 -16.887 1.00 34.31 342 TYR A CA 1
ATOM 2736 C C . TYR A 1 342 ? 16.672 21.638 -17.734 1.00 34.31 342 TYR A C 1
ATOM 2738 O O . TYR A 1 342 ? 16.573 22.497 -18.611 1.00 34.31 342 TYR A O 1
ATOM 2746 N N . ARG A 1 343 ? 17.827 20.980 -17.536 1.00 33.72 343 ARG A N 1
ATOM 2747 C CA . ARG A 1 343 ? 19.064 21.312 -18.276 1.00 33.72 343 ARG A CA 1
ATOM 2748 C C . ARG A 1 343 ? 19.225 20.561 -19.601 1.00 33.72 343 ARG A C 1
ATOM 2750 O O . ARG A 1 343 ? 19.772 21.147 -20.531 1.00 33.72 343 ARG A O 1
ATOM 2757 N N . CYS A 1 344 ? 18.635 19.369 -19.756 1.00 30.89 344 CYS A N 1
ATOM 2758 C CA . CYS A 1 344 ? 18.472 18.722 -21.071 1.00 30.89 344 CYS A CA 1
ATOM 2759 C C . CYS A 1 344 ? 17.775 19.647 -22.088 1.00 30.89 344 CYS A C 1
ATOM 2761 O O . CYS A 1 344 ? 18.157 19.681 -23.254 1.00 30.89 344 CYS A O 1
ATOM 2763 N N . ARG A 1 345 ? 16.803 20.455 -21.634 1.00 30.48 345 ARG A N 1
ATOM 2764 C CA . ARG A 1 345 ? 16.078 21.440 -22.457 1.00 30.48 345 ARG A CA 1
ATOM 2765 C C . ARG A 1 345 ? 16.944 22.615 -22.936 1.00 30.48 345 ARG A C 1
ATOM 2767 O O . ARG A 1 345 ? 16.657 23.165 -23.993 1.00 30.48 345 ARG A O 1
ATOM 2774 N N . HIS A 1 346 ? 17.969 23.002 -22.173 1.00 32.19 346 HIS A N 1
ATOM 2775 C CA . HIS A 1 346 ? 18.746 24.227 -22.413 1.00 32.19 346 HIS A CA 1
ATOM 2776 C C . HIS A 1 346 ? 20.087 23.981 -23.114 1.00 32.19 346 HIS A C 1
ATOM 2778 O O . HIS A 1 346 ? 20.530 24.840 -23.867 1.00 32.19 346 HIS A O 1
ATOM 2784 N N . SER A 1 347 ? 20.730 22.828 -22.903 1.00 31.23 347 SER A N 1
ATOM 2785 C CA . SER A 1 347 ? 22.043 22.551 -23.502 1.00 31.23 347 SER A CA 1
ATOM 2786 C C . SER A 1 347 ? 21.947 21.989 -24.926 1.00 31.23 347 SER A C 1
ATOM 2788 O O . SER A 1 347 ? 22.728 22.403 -25.777 1.00 31.23 347 SER A O 1
ATOM 2790 N N . HIS A 1 348 ? 20.980 21.106 -25.227 1.00 36.28 348 HIS A N 1
ATOM 2791 C CA . HIS A 1 348 ? 20.838 20.456 -26.544 1.00 36.28 348 HIS A CA 1
ATOM 2792 C C . HIS A 1 348 ? 19.356 20.300 -26.969 1.00 36.28 348 HIS A C 1
ATOM 2794 O O . HIS A 1 348 ? 18.765 19.229 -26.800 1.00 36.28 348 HIS A O 1
ATOM 2800 N N . PRO A 1 349 ? 18.731 21.332 -27.573 1.00 34.50 349 PRO A N 1
ATOM 2801 C CA . PRO A 1 349 ? 17.291 21.348 -27.868 1.00 34.50 349 PRO A CA 1
ATOM 2802 C C . PRO A 1 349 ? 16.829 20.245 -28.839 1.00 34.50 349 PRO A C 1
ATOM 2804 O O . PRO A 1 349 ? 15.724 19.729 -28.692 1.00 34.50 349 PRO A O 1
ATOM 2807 N N . ARG A 1 350 ? 17.683 19.799 -29.776 1.00 32.97 350 ARG A N 1
ATOM 2808 C CA . ARG A 1 350 ? 17.393 18.657 -30.671 1.00 32.97 350 ARG A CA 1
ATOM 2809 C C . ARG A 1 350 ? 17.324 17.312 -29.930 1.00 32.97 350 ARG A C 1
ATOM 2811 O O . ARG A 1 350 ? 16.496 16.472 -30.266 1.00 32.97 350 ARG A O 1
ATOM 2818 N N . MET A 1 351 ? 18.144 17.132 -28.893 1.00 32.72 351 MET A N 1
ATOM 2819 C CA . MET A 1 351 ? 18.191 15.913 -28.074 1.00 32.72 351 MET A CA 1
ATOM 2820 C C . MET A 1 351 ? 17.023 15.873 -27.069 1.00 32.72 351 MET A C 1
ATOM 2822 O O . MET A 1 351 ? 16.443 14.817 -26.833 1.00 32.72 351 MET A O 1
ATOM 2826 N N . TYR A 1 352 ? 16.595 17.040 -26.563 1.00 34.34 352 TYR A N 1
ATOM 2827 C CA . TYR A 1 352 ? 15.366 17.197 -25.775 1.00 34.34 352 TYR A CA 1
ATOM 2828 C C . TYR A 1 352 ? 14.105 16.852 -26.581 1.00 34.34 352 TYR A C 1
ATOM 2830 O O . TYR A 1 352 ? 13.236 16.158 -26.065 1.00 34.34 352 TYR A O 1
ATOM 2838 N N . ILE A 1 353 ? 14.020 17.257 -27.855 1.00 33.34 353 ILE A N 1
ATOM 2839 C CA . ILE A 1 353 ? 12.892 16.912 -28.741 1.00 33.34 353 ILE A CA 1
ATOM 2840 C C . ILE A 1 353 ? 12.812 15.397 -29.000 1.00 33.34 353 ILE A C 1
ATOM 2842 O O . ILE A 1 353 ? 11.711 14.868 -29.092 1.00 33.34 353 ILE A O 1
ATOM 2846 N N . LEU A 1 354 ? 13.938 14.676 -29.049 1.00 32.75 354 LEU A N 1
ATOM 2847 C CA . LEU A 1 354 ? 13.969 13.213 -29.216 1.00 32.75 354 LEU A CA 1
ATOM 2848 C C . LEU A 1 354 ? 13.701 12.450 -27.904 1.00 32.75 354 LEU A C 1
ATOM 2850 O O . LEU A 1 354 ? 12.984 11.453 -27.914 1.00 32.75 354 LEU A O 1
ATOM 2854 N N . TYR A 1 355 ? 14.219 12.934 -26.769 1.00 30.84 355 TYR A N 1
ATOM 2855 C CA . TYR A 1 355 ? 13.994 12.348 -25.440 1.00 30.84 355 TYR A CA 1
ATOM 2856 C C . TYR A 1 355 ? 12.558 12.574 -24.945 1.00 30.84 355 TYR A C 1
ATOM 2858 O O . TYR A 1 355 ? 11.898 11.638 -24.500 1.00 30.84 355 TYR A O 1
ATOM 2866 N N . VAL A 1 356 ? 12.033 13.796 -25.098 1.00 33.00 356 VAL A N 1
ATOM 2867 C CA . VAL A 1 356 ? 10.610 14.091 -24.888 1.00 33.00 356 VAL A CA 1
ATOM 2868 C C . VAL A 1 356 ? 9.782 13.434 -25.982 1.00 33.00 356 VAL A C 1
ATOM 2870 O O . VAL A 1 356 ? 8.760 12.872 -25.648 1.00 33.00 356 VAL A O 1
ATOM 2873 N N . GLY A 1 357 ? 10.245 13.381 -27.235 1.00 28.31 357 GLY A N 1
ATOM 2874 C CA . GLY A 1 357 ? 9.583 12.701 -28.354 1.00 28.31 357 GLY A CA 1
ATOM 2875 C C . GLY A 1 357 ? 9.382 11.199 -28.167 1.00 28.31 357 GLY A C 1
ATOM 2876 O O . GLY A 1 357 ? 8.402 10.670 -28.671 1.00 28.31 357 GLY A O 1
ATOM 2877 N N . CYS A 1 358 ? 10.236 10.504 -27.411 1.00 29.31 358 CYS A N 1
ATOM 2878 C CA . CYS A 1 358 ? 10.043 9.097 -27.023 1.00 29.31 358 CYS A CA 1
ATOM 2879 C C . CYS A 1 358 ? 9.095 8.917 -25.822 1.00 29.31 358 CYS A C 1
ATOM 2881 O O . CYS A 1 358 ? 8.588 7.820 -25.623 1.00 29.31 358 CYS A O 1
ATOM 2883 N N . ILE A 1 359 ? 8.841 9.976 -25.044 1.00 30.44 359 ILE A N 1
ATOM 2884 C CA . ILE A 1 359 ? 7.892 9.990 -23.913 1.00 30.44 359 ILE A CA 1
ATOM 2885 C C . ILE A 1 359 ? 6.530 10.574 -24.347 1.00 30.44 359 ILE A C 1
ATOM 2887 O O . ILE A 1 359 ? 5.491 10.191 -23.824 1.00 30.44 359 ILE A O 1
ATOM 2891 N N . SER A 1 360 ? 6.514 11.471 -25.335 1.00 27.27 360 SER A N 1
ATOM 2892 C CA . SER A 1 360 ? 5.333 12.121 -25.905 1.00 27.27 360 SER A CA 1
ATOM 2893 C C . SER A 1 360 ? 4.770 11.379 -27.114 1.00 27.27 360 SER A C 1
ATOM 2895 O O . SER A 1 360 ? 3.603 11.566 -27.437 1.00 27.27 360 SER A O 1
ATOM 2897 N N . SER A 1 361 ? 5.533 10.482 -27.753 1.00 25.16 361 SER A N 1
ATOM 2898 C CA . SER A 1 361 ? 4.950 9.550 -28.733 1.00 25.16 361 SER A CA 1
ATOM 2899 C C . SER A 1 361 ? 4.101 8.450 -28.077 1.00 25.16 361 SER A C 1
ATOM 2901 O O . SER A 1 361 ? 3.311 7.816 -28.768 1.00 25.16 361 SER A O 1
ATOM 2903 N N . THR A 1 362 ? 4.173 8.298 -26.749 1.00 28.48 362 THR A N 1
ATOM 2904 C CA . THR A 1 362 ? 3.214 7.548 -25.915 1.00 28.48 362 THR A CA 1
ATOM 2905 C C . THR A 1 362 ? 2.219 8.435 -25.154 1.00 28.48 362 THR A C 1
ATOM 2907 O O . THR A 1 362 ? 1.271 7.907 -24.583 1.00 28.48 362 THR A O 1
ATOM 2910 N N . THR A 1 363 ? 2.370 9.764 -25.190 1.00 27.55 363 THR A N 1
ATOM 2911 C CA . THR A 1 363 ? 1.495 10.713 -24.479 1.00 27.55 363 THR A CA 1
ATOM 2912 C C . THR A 1 363 ? 1.316 11.985 -25.311 1.00 27.55 363 THR A C 1
ATOM 2914 O O . THR A 1 363 ? 2.062 12.959 -25.181 1.00 27.55 363 THR A O 1
ATOM 2917 N N . ILE A 1 364 ? 0.321 11.971 -26.198 1.00 22.67 364 ILE A N 1
ATOM 2918 C CA . ILE A 1 364 ? -0.184 13.179 -26.856 1.00 22.67 364 ILE A CA 1
ATOM 2919 C C . ILE A 1 364 ? -0.929 14.029 -25.811 1.00 22.67 364 ILE A C 1
ATOM 2921 O O . ILE A 1 364 ? -1.670 13.496 -24.991 1.00 22.67 364 ILE A O 1
ATOM 2925 N N . CYS A 1 365 ? -0.737 15.350 -25.917 1.00 23.39 365 CYS A N 1
ATOM 2926 C CA . CYS A 1 365 ? -1.319 16.458 -25.145 1.00 23.39 365 CYS A CA 1
ATOM 2927 C C . CYS A 1 365 ? -0.686 16.740 -23.774 1.00 23.39 365 CYS A C 1
ATOM 2929 O O . CYS A 1 365 ? -0.942 16.036 -22.817 1.00 23.39 365 CYS A O 1
ATOM 2931 N N . PHE A 1 366 ? 0.071 17.841 -23.671 1.00 23.28 366 PHE A N 1
ATOM 2932 C CA . PHE A 1 366 ? -0.233 18.958 -22.757 1.00 23.28 366 PHE A CA 1
ATOM 2933 C C . PHE A 1 366 ? 0.732 20.126 -23.026 1.00 23.28 366 PHE A C 1
ATOM 2935 O O . PHE A 1 366 ? 1.912 20.097 -22.681 1.00 23.28 366 PHE A O 1
ATOM 2942 N N . SER A 1 367 ? 0.208 21.181 -23.648 1.00 22.28 367 SER A N 1
ATOM 2943 C CA . SER A 1 367 ? 0.857 22.480 -23.807 1.00 22.28 367 SER A CA 1
ATOM 2944 C C . SER A 1 367 ? 0.008 23.534 -23.106 1.00 22.28 367 SER A C 1
ATOM 2946 O O . SER A 1 367 ? -1.008 23.919 -23.668 1.00 22.28 367 SER A O 1
ATOM 2948 N N . SER A 1 368 ? 0.414 23.979 -21.911 1.00 23.16 368 SER A N 1
ATOM 2949 C CA . SER A 1 368 ? 0.216 25.352 -21.397 1.00 23.16 368 SER A CA 1
ATOM 2950 C C . SER A 1 368 ? 0.403 25.409 -19.876 1.00 23.16 368 SER A C 1
ATOM 2952 O O . SER A 1 368 ? -0.545 25.181 -19.130 1.00 23.16 368 SER A O 1
ATOM 2954 N N . TRP A 1 369 ? 1.598 25.769 -19.402 1.00 24.03 369 TRP A N 1
ATOM 2955 C CA . TRP A 1 369 ? 1.721 26.524 -18.149 1.00 24.03 369 TRP A CA 1
ATOM 2956 C C . TRP A 1 369 ? 3.094 27.203 -18.057 1.00 24.03 369 TRP A C 1
ATOM 2958 O O . TRP A 1 369 ? 4.133 26.542 -18.070 1.00 24.03 369 TRP A O 1
ATOM 2968 N N . GLN A 1 370 ? 3.089 28.534 -18.002 1.00 23.52 370 GLN A N 1
ATOM 2969 C CA . GLN A 1 370 ? 4.239 29.391 -17.715 1.00 23.52 370 GLN A CA 1
ATOM 2970 C C . GLN A 1 370 ? 3.892 30.234 -16.484 1.00 23.52 370 GLN A C 1
ATOM 2972 O O . GLN A 1 370 ? 2.866 30.906 -16.471 1.00 23.52 370 GLN A O 1
ATOM 2977 N N . GLY A 1 371 ? 4.754 30.212 -15.469 1.00 22.02 371 GLY A N 1
ATOM 2978 C CA . GLY A 1 371 ? 4.685 31.105 -14.314 1.00 22.02 371 GLY A CA 1
ATOM 2979 C C . GLY A 1 371 ? 5.983 31.025 -13.496 1.00 22.02 371 GLY A C 1
ATOM 2980 O O . GLY A 1 371 ? 6.437 29.910 -13.229 1.00 22.02 371 GLY A O 1
ATOM 2981 N N . PRO A 1 372 ? 6.625 32.154 -13.135 1.00 23.78 372 PRO A N 1
ATOM 2982 C CA . PRO A 1 372 ? 7.887 32.162 -12.397 1.00 23.78 372 PRO A CA 1
ATOM 2983 C C . PRO A 1 372 ? 7.668 32.073 -10.876 1.00 23.78 372 PRO A C 1
ATOM 2985 O O . PRO A 1 372 ? 6.721 32.642 -10.341 1.00 23.78 372 PRO A O 1
ATOM 2988 N N . ILE A 1 373 ? 8.577 31.388 -10.172 1.00 25.55 373 ILE A N 1
ATOM 2989 C CA . ILE A 1 373 ? 8.623 31.329 -8.703 1.00 25.55 373 ILE A CA 1
ATOM 2990 C C . ILE A 1 373 ? 9.840 32.130 -8.232 1.00 25.55 373 ILE A C 1
ATOM 2992 O O . ILE A 1 373 ? 10.980 31.727 -8.456 1.00 25.55 373 ILE A O 1
ATOM 2996 N N . SER A 1 374 ? 9.591 33.245 -7.551 1.00 23.30 374 SER A N 1
ATOM 2997 C CA . SER A 1 374 ? 10.583 34.017 -6.801 1.00 23.30 374 SER A CA 1
ATOM 2998 C C . SER A 1 374 ? 10.175 34.075 -5.330 1.00 23.30 374 SER A C 1
ATOM 3000 O O . SER A 1 374 ? 9.044 34.454 -5.036 1.00 23.30 374 SER A O 1
ATOM 3002 N N . GLY A 1 375 ? 11.102 33.758 -4.421 1.00 22.03 375 GLY A N 1
ATOM 3003 C CA . GLY A 1 375 ? 10.983 34.083 -2.995 1.00 22.03 375 GLY A CA 1
ATOM 3004 C C . GLY A 1 375 ? 11.266 32.916 -2.050 1.00 22.03 375 GLY A C 1
ATOM 3005 O O . GLY A 1 375 ? 10.350 32.222 -1.628 1.00 22.03 375 GLY A O 1
ATOM 3006 N N . VAL A 1 376 ? 12.532 32.733 -1.664 1.00 26.14 376 VAL A N 1
ATOM 3007 C CA . VAL A 1 376 ? 12.902 32.004 -0.440 1.00 26.14 376 VAL A CA 1
ATOM 3008 C C . VAL A 1 376 ? 13.803 32.925 0.377 1.00 26.14 376 VAL A C 1
ATOM 3010 O O . VAL A 1 376 ? 14.947 33.173 0.002 1.00 26.14 376 VAL A O 1
ATOM 3013 N N . SER A 1 377 ? 13.275 33.449 1.482 1.00 22.28 377 SER A N 1
ATOM 3014 C CA . SER A 1 377 ? 14.020 34.184 2.506 1.00 22.28 377 SER A CA 1
ATOM 3015 C C . SER A 1 377 ? 14.215 33.318 3.754 1.00 22.28 377 SER A C 1
ATOM 3017 O O . SER A 1 377 ? 13.343 32.541 4.133 1.00 22.28 377 SER A O 1
ATOM 3019 N N . ARG A 1 378 ? 15.399 33.463 4.356 1.00 26.95 378 ARG A N 1
ATOM 3020 C CA . ARG A 1 378 ? 15.936 32.748 5.526 1.00 26.95 378 ARG A CA 1
ATOM 3021 C C . ARG A 1 378 ? 15.277 33.166 6.852 1.00 26.95 378 ARG A C 1
ATOM 3023 O O . ARG A 1 378 ? 14.872 34.313 6.994 1.00 26.95 378 ARG A O 1
ATOM 3030 N N . GLY A 1 379 ? 15.340 32.266 7.838 1.00 21.75 379 GLY A N 1
ATOM 3031 C CA . GLY A 1 379 ? 15.117 32.492 9.281 1.00 21.75 379 GLY A CA 1
ATOM 3032 C C . GLY A 1 379 ? 14.424 31.268 9.903 1.00 21.75 379 GLY A C 1
ATOM 3033 O O . GLY A 1 379 ? 13.524 30.728 9.279 1.00 21.75 379 GLY A O 1
ATOM 3034 N N . CYS A 1 380 ? 14.772 30.700 11.058 1.00 23.05 380 CYS A N 1
ATOM 3035 C CA . CYS A 1 380 ? 15.632 31.102 12.168 1.00 23.05 380 CYS A CA 1
ATOM 3036 C C . CYS A 1 380 ? 16.125 29.846 12.918 1.00 23.05 380 CYS A C 1
ATOM 3038 O O . CYS A 1 380 ? 15.522 28.777 12.833 1.00 23.05 380 CYS A O 1
ATOM 3040 N N . ALA A 1 381 ? 17.217 30.010 13.663 1.00 24.03 381 ALA A N 1
ATOM 3041 C CA . ALA A 1 381 ? 17.782 29.038 14.592 1.00 24.03 381 ALA A CA 1
ATOM 3042 C C . ALA A 1 381 ? 17.096 29.087 15.974 1.00 24.03 381 ALA A C 1
ATOM 3044 O O . ALA A 1 381 ? 16.576 30.131 16.361 1.00 24.03 381 ALA A O 1
ATOM 3045 N N . GLY A 1 382 ? 17.211 27.992 16.738 1.00 21.88 382 GLY A N 1
ATOM 3046 C CA . GLY A 1 382 ? 17.197 28.022 18.208 1.00 21.88 382 GLY A CA 1
ATOM 3047 C C . GLY A 1 382 ? 16.203 27.088 18.906 1.00 21.88 382 GLY A C 1
ATOM 3048 O O . GLY A 1 382 ? 15.020 27.394 18.996 1.00 21.88 382 GLY A O 1
ATOM 3049 N N . SER A 1 383 ? 16.707 25.982 19.468 1.00 23.47 383 SER A N 1
ATOM 3050 C CA . SER A 1 383 ? 16.766 25.696 20.922 1.00 23.47 383 SER A CA 1
ATOM 3051 C C . SER A 1 383 ? 16.791 24.185 21.214 1.00 23.47 383 SER A C 1
ATOM 3053 O O . SER A 1 383 ? 15.978 23.404 20.728 1.00 23.47 383 SER A O 1
ATOM 3055 N N . SER A 1 384 ? 17.800 23.788 21.987 1.00 26.17 384 SER A N 1
ATOM 3056 C CA . SER A 1 384 ? 18.101 22.438 22.463 1.00 26.17 384 SER A CA 1
ATOM 3057 C C . SER A 1 384 ? 17.387 22.161 23.786 1.00 26.17 384 SER A C 1
ATOM 3059 O O . SER A 1 384 ? 17.518 22.945 24.725 1.00 26.17 384 SER A O 1
ATOM 3061 N N . GLY A 1 385 ? 16.708 21.019 23.880 1.00 22.66 385 GLY A N 1
ATOM 3062 C CA . GLY A 1 385 ? 16.162 20.470 25.119 1.00 22.66 385 GLY A CA 1
ATOM 3063 C C . GLY A 1 385 ? 16.308 18.952 25.108 1.00 22.66 385 GLY A C 1
ATOM 3064 O O . GLY A 1 385 ? 15.791 18.281 24.221 1.00 22.66 385 GLY A O 1
ATOM 3065 N N . THR A 1 386 ? 17.074 18.432 26.060 1.00 25.50 386 THR A N 1
ATOM 3066 C CA . THR A 1 386 ? 17.349 17.010 26.288 1.00 25.50 386 THR A CA 1
ATOM 3067 C C . THR A 1 386 ? 16.099 16.291 26.801 1.00 25.50 386 THR A C 1
ATOM 3069 O O . THR A 1 386 ? 15.558 16.692 27.831 1.00 25.50 386 THR A O 1
ATOM 3072 N N . ALA A 1 387 ? 15.670 15.221 26.126 1.00 25.73 387 ALA A N 1
ATOM 3073 C CA . ALA A 1 387 ? 14.597 14.334 26.577 1.00 25.73 387 ALA A CA 1
ATOM 3074 C C . ALA A 1 387 ? 15.079 12.874 26.595 1.00 25.73 387 ALA A C 1
ATOM 3076 O O . ALA A 1 387 ? 15.844 12.440 25.736 1.00 25.73 387 ALA A O 1
ATOM 3077 N N . SER A 1 388 ? 14.664 12.170 27.643 1.00 24.94 388 SER A N 1
ATOM 3078 C CA . SER A 1 388 ? 15.092 10.847 28.096 1.00 24.94 388 SER A CA 1
ATOM 3079 C C . SER A 1 388 ? 14.712 9.697 27.159 1.00 24.94 388 SER A C 1
ATOM 3081 O O . SER A 1 388 ? 13.629 9.686 26.579 1.00 24.94 388 SER A O 1
ATOM 3083 N N . LYS A 1 389 ? 15.613 8.710 27.095 1.00 27.06 389 LYS A N 1
ATOM 3084 C CA . LYS A 1 389 ? 15.560 7.484 26.290 1.00 27.06 389 LYS A CA 1
ATOM 3085 C C . LYS A 1 389 ? 14.407 6.550 26.681 1.00 27.06 389 LYS A C 1
ATOM 3087 O O . LYS A 1 389 ? 14.232 6.244 27.857 1.00 27.06 389 LYS A O 1
ATOM 3092 N N . GLY A 1 390 ? 13.694 6.064 25.668 1.00 26.78 390 GLY A N 1
ATOM 3093 C CA . GLY A 1 390 ? 12.769 4.931 25.712 1.00 26.78 390 GLY A CA 1
ATOM 3094 C C . GLY A 1 390 ? 12.814 4.208 24.358 1.00 26.78 390 GLY A C 1
ATOM 3095 O O . GLY A 1 390 ? 12.716 4.858 23.318 1.00 26.78 390 GLY A O 1
ATOM 3096 N N . ASP A 1 391 ? 12.999 2.889 24.389 1.00 28.39 391 ASP A N 1
ATOM 3097 C CA . ASP A 1 391 ? 13.617 2.047 23.342 1.00 28.39 391 ASP A CA 1
ATOM 3098 C C . ASP A 1 391 ? 12.830 1.788 22.034 1.00 28.39 391 ASP A C 1
ATOM 3100 O O . ASP A 1 391 ? 13.276 1.004 21.205 1.00 28.39 391 ASP A O 1
ATOM 3104 N N . ASP A 1 392 ? 11.714 2.469 21.754 1.00 30.70 392 ASP A N 1
ATOM 3105 C CA . ASP A 1 392 ? 10.875 2.153 20.574 1.00 30.70 392 ASP A CA 1
ATOM 3106 C C . ASP A 1 392 ? 10.773 3.283 19.523 1.00 30.70 392 ASP A C 1
ATOM 3108 O O . ASP A 1 392 ? 9.882 3.273 18.670 1.00 30.70 392 ASP A O 1
ATOM 3112 N N . GLY A 1 393 ? 11.673 4.275 19.560 1.00 30.19 393 GLY A N 1
ATOM 3113 C CA . GLY A 1 393 ? 11.633 5.455 18.674 1.00 30.19 393 GLY A CA 1
ATOM 3114 C C . GLY A 1 393 ? 12.943 5.860 17.982 1.00 30.19 393 GLY A C 1
ATOM 3115 O O . GLY A 1 393 ? 12.936 6.824 17.218 1.00 30.19 393 GLY A O 1
ATOM 3116 N N . GLU A 1 394 ? 14.061 5.164 18.216 1.00 30.70 394 GLU A N 1
ATOM 3117 C CA . GLU A 1 394 ? 15.396 5.640 17.796 1.00 30.70 394 GLU A CA 1
ATOM 3118 C C . GLU A 1 394 ? 15.787 5.330 16.336 1.00 30.70 394 GLU A C 1
ATOM 3120 O O . GLU A 1 394 ? 16.656 6.009 15.791 1.00 30.70 394 GLU A O 1
ATOM 3125 N N . LEU A 1 395 ? 15.130 4.386 15.648 1.00 33.41 395 LEU A N 1
ATOM 3126 C CA . LEU A 1 395 ? 15.623 3.863 14.358 1.00 33.41 395 LEU A CA 1
ATOM 3127 C C . LEU A 1 395 ? 15.680 4.875 13.194 1.00 33.41 395 LEU A C 1
ATOM 3129 O O . LEU A 1 395 ? 16.395 4.634 12.230 1.00 33.41 395 LEU A O 1
ATOM 3133 N N . LEU A 1 396 ? 14.974 6.010 13.258 1.00 32.88 396 LEU A N 1
ATOM 3134 C CA . LEU A 1 396 ? 14.942 6.996 12.160 1.00 32.88 396 LEU A CA 1
ATOM 3135 C C . LEU A 1 396 ? 15.525 8.371 12.523 1.00 32.88 396 LEU A C 1
ATOM 3137 O O . LEU A 1 396 ? 15.568 9.260 11.671 1.00 32.88 396 LEU A O 1
ATOM 3141 N N . GLN A 1 397 ? 15.977 8.583 13.765 1.00 30.95 397 GLN A N 1
ATOM 3142 C CA . GLN A 1 397 ? 16.492 9.890 14.204 1.00 30.95 397 GLN A CA 1
ATOM 3143 C C . GLN A 1 397 ? 17.985 10.115 13.905 1.00 30.95 397 GLN A C 1
ATOM 3145 O O . GLN A 1 397 ? 18.438 11.256 13.979 1.00 30.95 397 GLN A O 1
ATOM 3150 N N . GLN A 1 398 ? 18.738 9.081 13.510 1.00 28.27 398 GLN A N 1
ATOM 3151 C CA . GLN A 1 398 ? 20.195 9.146 13.297 1.00 28.27 398 GLN A CA 1
ATOM 3152 C C . GLN A 1 398 ? 20.654 9.107 11.824 1.00 28.27 398 GLN A C 1
ATOM 3154 O O . GLN A 1 398 ? 21.818 8.830 11.544 1.00 28.27 398 GLN A O 1
ATOM 3159 N N . CYS A 1 399 ? 19.798 9.417 10.845 1.00 34.34 399 CYS A N 1
ATOM 3160 C CA . CYS A 1 399 ? 20.260 9.531 9.456 1.00 34.34 399 CYS A CA 1
ATOM 3161 C C . CYS A 1 399 ? 21.033 10.849 9.238 1.00 34.34 399 CYS A C 1
ATOM 3163 O O . CYS A 1 399 ? 20.437 11.897 8.981 1.00 34.34 399 CYS A O 1
ATOM 3165 N N . SER A 1 400 ? 22.367 10.808 9.302 1.00 29.72 400 SER A N 1
ATOM 3166 C CA . SER A 1 400 ? 23.242 11.917 8.888 1.00 29.72 400 SER A CA 1
ATOM 3167 C C . SER A 1 400 ? 23.110 12.188 7.381 1.00 29.72 400 SER A C 1
ATOM 3169 O O . SER A 1 400 ? 23.685 11.502 6.539 1.00 29.72 400 SER A O 1
ATOM 3171 N N . LEU A 1 401 ? 22.335 13.220 7.039 1.00 39.75 401 LEU A N 1
ATOM 3172 C CA . LEU A 1 401 ? 21.950 13.637 5.679 1.00 39.75 401 LEU A CA 1
ATOM 3173 C C . LEU A 1 401 ? 23.022 14.451 4.917 1.00 39.75 401 LEU A C 1
ATOM 3175 O O . LEU A 1 401 ? 22.737 14.990 3.845 1.00 39.75 401 LEU A O 1
ATOM 3179 N N . GLU A 1 402 ? 24.246 14.559 5.435 1.00 32.56 402 GLU A N 1
ATOM 3180 C CA . GLU A 1 402 ? 25.270 15.481 4.914 1.00 32.56 402 GLU A CA 1
ATOM 3181 C C . GLU A 1 402 ? 25.813 15.102 3.519 1.00 32.56 402 GLU A C 1
ATOM 3183 O O . GLU A 1 402 ? 26.306 15.962 2.792 1.00 32.56 402 GLU A O 1
ATOM 3188 N N . HIS A 1 403 ? 25.637 13.851 3.076 1.00 34.12 403 HIS A N 1
ATOM 3189 C CA . HIS A 1 403 ? 26.236 13.336 1.833 1.00 34.12 403 HIS A CA 1
ATOM 3190 C C . HIS A 1 403 ? 25.306 13.336 0.599 1.00 34.12 403 HIS A C 1
ATOM 3192 O O . HIS A 1 403 ? 25.773 13.168 -0.531 1.00 34.12 403 HIS A O 1
ATOM 3198 N N . LEU A 1 404 ? 23.992 13.544 0.762 1.00 36.72 404 LEU A N 1
ATOM 3199 C CA . LEU A 1 404 ? 23.023 13.446 -0.346 1.00 36.72 404 LEU A CA 1
ATOM 3200 C C . LEU A 1 404 ? 23.189 14.525 -1.443 1.00 36.72 404 LEU A C 1
ATOM 3202 O O . LEU A 1 404 ? 23.147 14.180 -2.624 1.00 36.72 404 LEU A O 1
ATOM 3206 N N . PRO A 1 405 ? 23.383 15.823 -1.130 1.00 35.81 405 PRO A N 1
ATOM 3207 C CA . PRO A 1 405 ? 23.394 16.881 -2.149 1.00 35.81 405 PRO A CA 1
ATOM 3208 C C . PRO A 1 405 ? 24.545 16.779 -3.165 1.00 35.81 405 PRO A C 1
ATOM 3210 O O . PRO A 1 405 ? 24.360 17.101 -4.342 1.00 35.81 405 PRO A O 1
ATOM 3213 N N . GLN A 1 406 ? 25.722 16.300 -2.743 1.00 32.50 406 GLN A N 1
ATOM 3214 C CA . GLN A 1 406 ? 26.882 16.109 -3.627 1.00 32.50 406 GLN A CA 1
ATOM 3215 C C . GLN A 1 406 ? 26.698 14.924 -4.589 1.00 32.50 406 GLN A C 1
ATOM 3217 O O . GLN A 1 406 ? 27.045 15.036 -5.767 1.00 32.50 406 GLN A O 1
ATOM 3222 N N . ALA A 1 407 ? 26.064 13.833 -4.146 1.00 34.56 407 ALA A N 1
ATOM 3223 C CA . ALA A 1 407 ? 25.742 12.686 -5.001 1.00 34.56 407 ALA A CA 1
ATOM 3224 C C . ALA A 1 407 ? 24.758 13.044 -6.143 1.00 34.56 407 ALA A C 1
ATOM 3226 O O . ALA A 1 407 ? 24.814 12.478 -7.242 1.00 34.56 407 ALA A O 1
ATOM 3227 N N . ILE A 1 408 ? 23.882 14.030 -5.915 1.00 36.81 408 ILE A N 1
ATOM 3228 C CA . ILE A 1 408 ? 22.827 14.437 -6.857 1.00 36.81 408 ILE A CA 1
ATOM 3229 C C . ILE A 1 408 ? 23.374 15.268 -8.033 1.00 36.81 408 ILE A C 1
ATOM 3231 O O . ILE A 1 408 ? 22.975 15.052 -9.176 1.00 36.81 408 ILE A O 1
ATOM 3235 N N . ASN A 1 409 ? 24.327 16.177 -7.804 1.00 35.03 409 ASN A N 1
ATOM 3236 C CA . ASN A 1 409 ? 24.949 16.944 -8.898 1.00 35.03 409 ASN A CA 1
ATOM 3237 C C . ASN A 1 409 ? 25.915 16.095 -9.747 1.00 35.03 409 ASN A C 1
ATOM 3239 O O . ASN A 1 409 ? 26.062 16.329 -10.948 1.00 35.03 409 ASN A O 1
ATOM 3243 N N . TYR A 1 410 ? 26.554 15.090 -9.142 1.00 38.84 410 TYR A N 1
ATOM 3244 C CA . TYR A 1 410 ? 27.541 14.233 -9.805 1.00 38.84 410 TYR A CA 1
ATOM 3245 C C . TYR A 1 410 ? 26.913 13.193 -10.760 1.00 38.84 410 TYR A C 1
ATOM 3247 O O . TYR A 1 410 ? 27.513 12.812 -11.766 1.00 38.84 410 TYR A O 1
ATOM 3255 N N . SER A 1 411 ? 25.680 12.753 -10.488 1.00 49.12 411 SER A N 1
ATOM 3256 C CA . SER A 1 411 ? 24.967 11.734 -11.280 1.00 49.12 411 SER A CA 1
ATOM 3257 C C . SER A 1 411 ? 24.392 12.255 -12.611 1.00 49.12 411 SER A C 1
ATOM 3259 O O . SER A 1 411 ? 24.335 11.511 -13.591 1.00 49.12 411 SER A O 1
ATOM 3261 N N . HIS A 1 412 ? 24.040 13.541 -12.693 1.00 46.69 412 HIS A N 1
ATOM 3262 C CA . HIS A 1 412 ? 23.439 14.171 -13.877 1.00 46.69 412 HIS A CA 1
ATOM 3263 C C . HIS A 1 412 ? 24.405 14.275 -15.068 1.00 46.69 412 HIS A C 1
ATOM 3265 O O . HIS A 1 412 ? 24.093 13.795 -16.160 1.00 46.69 412 HIS A O 1
ATOM 3271 N N . TRP A 1 413 ? 25.595 14.853 -14.869 1.00 50.88 413 TRP A N 1
ATOM 3272 C CA . TRP A 1 413 ? 26.602 14.962 -15.932 1.00 50.88 413 TRP A CA 1
ATOM 3273 C C . TRP A 1 413 ? 26.996 13.595 -16.474 1.00 50.88 413 TRP A C 1
ATOM 3275 O O . TRP A 1 413 ? 27.135 13.437 -17.683 1.00 50.88 413 TRP A O 1
ATOM 3285 N N . LYS A 1 414 ? 27.082 12.591 -15.592 1.00 61.59 414 LYS A N 1
ATOM 3286 C CA . LYS A 1 414 ? 27.317 11.206 -15.992 1.00 61.59 414 LYS A CA 1
ATOM 3287 C C . LYS A 1 414 ? 26.230 10.689 -16.929 1.00 61.59 414 LYS A C 1
ATOM 3289 O O . LYS A 1 414 ? 26.584 10.065 -17.915 1.00 61.59 414 LYS A O 1
ATOM 3294 N N . LEU A 1 415 ? 24.941 10.939 -16.692 1.00 65.06 415 LEU A N 1
ATOM 3295 C CA . LEU A 1 415 ? 23.890 10.391 -17.560 1.00 65.06 415 LEU A CA 1
ATOM 3296 C C . LEU A 1 415 ? 23.946 10.960 -18.987 1.00 65.06 415 LEU A C 1
ATOM 3298 O O . LEU A 1 415 ? 23.948 10.185 -19.939 1.00 65.06 415 LEU A O 1
ATOM 3302 N N . ILE A 1 416 ? 24.030 12.287 -19.134 1.00 66.56 416 ILE A N 1
ATOM 3303 C CA . ILE A 1 416 ? 24.122 12.942 -20.454 1.00 66.56 416 ILE A CA 1
ATOM 3304 C C . ILE A 1 416 ? 25.416 12.530 -21.158 1.00 66.56 416 ILE A C 1
ATOM 3306 O O . ILE A 1 416 ? 25.390 12.158 -22.328 1.00 66.56 416 ILE A O 1
ATOM 3310 N N . TYR A 1 417 ? 26.533 12.520 -20.428 1.00 71.94 417 TYR A N 1
ATOM 3311 C CA . TYR A 1 417 ? 27.815 12.050 -20.944 1.00 71.94 417 TYR A CA 1
ATOM 3312 C C . TYR A 1 417 ? 27.751 10.591 -21.415 1.00 71.94 417 TYR A C 1
ATOM 3314 O O . TYR A 1 417 ? 28.315 10.253 -22.448 1.00 71.94 417 TYR A O 1
ATOM 3322 N N . LEU A 1 418 ? 27.058 9.712 -20.687 1.00 72.69 418 LEU A N 1
ATOM 3323 C CA . LEU A 1 418 ? 26.913 8.304 -21.059 1.00 72.69 418 LEU A CA 1
ATOM 3324 C C . LEU A 1 418 ? 26.003 8.115 -22.282 1.00 72.69 418 LEU A C 1
ATOM 3326 O O . LEU A 1 418 ? 26.289 7.236 -23.091 1.00 72.69 418 LEU A O 1
ATOM 3330 N N . ILE A 1 419 ? 24.964 8.943 -22.445 1.00 76.19 419 ILE A N 1
ATOM 3331 C CA . ILE A 1 419 ? 24.140 8.980 -23.665 1.00 76.19 419 ILE A CA 1
ATOM 3332 C C . ILE A 1 419 ? 24.996 9.414 -24.858 1.00 76.19 419 ILE A C 1
ATOM 3334 O O . ILE A 1 419 ? 25.041 8.704 -25.858 1.00 76.19 419 ILE A O 1
ATOM 3338 N N . ASP A 1 420 ? 25.727 10.525 -24.740 1.00 73.69 420 ASP A N 1
ATOM 3339 C CA . ASP A 1 420 ? 26.633 11.011 -25.791 1.00 73.69 420 ASP A CA 1
ATOM 3340 C C . ASP A 1 420 ? 27.707 9.966 -26.131 1.00 73.69 420 ASP A C 1
ATOM 3342 O O . ASP A 1 420 ? 27.915 9.622 -27.291 1.00 73.69 420 ASP A O 1
ATOM 3346 N N . LYS A 1 421 ? 28.317 9.347 -25.113 1.00 77.94 421 LYS A N 1
ATOM 3347 C CA . LYS A 1 421 ? 29.274 8.244 -25.275 1.00 77.94 421 LYS A CA 1
ATOM 3348 C C . LYS A 1 421 ? 28.657 7.027 -25.973 1.00 77.94 421 LYS A C 1
ATOM 3350 O O . LYS A 1 421 ? 29.359 6.331 -26.707 1.00 77.94 421 LYS A O 1
ATOM 3355 N N . HIS A 1 422 ? 27.380 6.730 -25.733 1.00 80.75 422 HIS A N 1
ATOM 3356 C CA . HIS A 1 422 ? 26.665 5.652 -26.415 1.00 80.75 422 HIS A CA 1
ATOM 3357 C C . HIS A 1 422 ? 26.414 5.991 -27.891 1.00 80.75 422 HIS A C 1
ATOM 3359 O O . HIS A 1 422 ? 26.680 5.152 -28.750 1.00 80.75 422 HIS A O 1
ATOM 3365 N N . TYR A 1 423 ? 25.998 7.224 -28.193 1.00 80.44 423 TYR A N 1
ATOM 3366 C CA . TYR A 1 423 ? 25.803 7.701 -29.565 1.00 80.44 423 TYR A CA 1
ATOM 3367 C C . TYR A 1 423 ? 27.096 7.747 -30.370 1.00 80.44 423 TYR A C 1
ATOM 3369 O O . TYR A 1 423 ? 27.168 7.116 -31.420 1.00 80.44 423 TYR A O 1
ATOM 3377 N N . ARG A 1 424 ? 28.143 8.392 -29.843 1.00 79.12 424 ARG A N 1
ATOM 3378 C CA . ARG A 1 424 ? 29.464 8.430 -30.489 1.00 79.12 424 ARG A CA 1
ATOM 3379 C C . ARG A 1 424 ? 30.000 7.035 -30.758 1.00 79.12 424 ARG A C 1
ATOM 3381 O O . ARG A 1 424 ? 30.623 6.794 -31.779 1.00 79.12 424 ARG A O 1
ATOM 3388 N N . TRP A 1 425 ? 29.761 6.098 -29.843 1.00 85.44 425 TRP A N 1
ATOM 3389 C CA . TRP A 1 425 ? 30.131 4.708 -30.070 1.00 85.44 425 TRP A CA 1
ATOM 3390 C C . TRP A 1 425 ? 29.350 4.097 -31.242 1.00 85.44 425 TRP A C 1
ATOM 3392 O O . TRP A 1 425 ? 29.954 3.404 -32.047 1.00 85.44 425 TRP A O 1
ATOM 3402 N N . CYS A 1 426 ? 28.054 4.376 -31.401 1.00 83.00 426 CYS A N 1
ATOM 3403 C CA . CYS A 1 426 ? 27.313 3.911 -32.578 1.00 83.00 426 CYS A CA 1
ATOM 3404 C C . CYS A 1 426 ? 27.862 4.515 -33.883 1.00 83.00 426 CYS A C 1
ATOM 3406 O O . CYS A 1 426 ? 27.999 3.793 -34.867 1.00 83.00 426 CYS A O 1
ATOM 3408 N N . GLU A 1 427 ? 28.209 5.806 -33.874 1.00 80.56 427 GLU A N 1
ATOM 3409 C CA . GLU A 1 427 ? 28.769 6.528 -35.028 1.00 80.56 427 GLU A CA 1
ATOM 3410 C C . GLU A 1 427 ? 30.161 6.012 -35.418 1.00 80.56 427 GLU A C 1
ATOM 3412 O O . GLU A 1 427 ? 30.396 5.696 -36.579 1.00 80.56 427 GLU A O 1
ATOM 3417 N N . ILE A 1 428 ? 31.073 5.860 -34.449 1.00 80.81 428 ILE A N 1
ATOM 3418 C CA . ILE A 1 428 ? 32.446 5.375 -34.683 1.00 80.81 428 ILE A CA 1
ATOM 3419 C C . ILE A 1 428 ? 32.447 3.968 -35.289 1.00 80.81 428 ILE A C 1
ATOM 3421 O O . ILE A 1 428 ? 33.302 3.655 -36.111 1.00 80.81 428 ILE A O 1
ATOM 3425 N N . ASN A 1 429 ? 31.490 3.126 -34.895 1.00 81.12 429 ASN A N 1
ATOM 3426 C CA . ASN A 1 429 ? 31.355 1.766 -35.420 1.00 81.12 429 ASN A CA 1
ATOM 3427 C C . ASN A 1 429 ? 30.421 1.688 -36.640 1.00 81.12 429 ASN A C 1
ATOM 3429 O O . ASN A 1 429 ? 30.056 0.593 -37.056 1.00 81.12 429 ASN A O 1
ATOM 3433 N N . ASN A 1 430 ? 30.009 2.840 -37.182 1.00 83.25 430 ASN A N 1
ATOM 3434 C CA . ASN A 1 430 ? 29.133 2.983 -38.339 1.00 83.25 430 ASN A CA 1
ATOM 3435 C C . ASN A 1 430 ? 27.889 2.078 -38.281 1.00 83.25 430 ASN A C 1
ATOM 3437 O O . ASN A 1 430 ? 27.500 1.459 -39.261 1.00 83.25 430 ASN A O 1
ATOM 3441 N N . LEU A 1 431 ? 27.243 1.952 -37.119 1.00 84.50 431 LEU A N 1
ATOM 3442 C CA . LEU A 1 431 ? 26.150 0.980 -36.955 1.00 84.50 431 LEU A CA 1
ATOM 3443 C C . LEU A 1 431 ? 24.893 1.329 -37.774 1.00 84.50 431 LEU A C 1
ATOM 3445 O O . LEU A 1 431 ? 24.003 0.493 -37.933 1.00 84.50 431 LEU A O 1
ATOM 3449 N N . GLU A 1 432 ? 24.827 2.540 -38.330 1.00 86.06 432 GLU A N 1
ATOM 3450 C CA . GLU A 1 432 ? 23.758 2.979 -39.228 1.00 86.06 432 GLU A CA 1
ATOM 3451 C C . GLU A 1 432 ? 23.678 2.142 -40.511 1.00 86.06 432 GLU A C 1
ATOM 3453 O O . GLU A 1 432 ? 22.573 1.787 -40.926 1.00 86.06 432 GLU A O 1
ATOM 3458 N N . MET A 1 433 ? 24.816 1.718 -41.082 1.00 84.56 433 MET A N 1
ATOM 3459 C CA . MET A 1 433 ? 24.816 0.820 -42.253 1.00 84.56 433 MET A CA 1
ATOM 3460 C C . MET A 1 433 ? 24.206 -0.557 -41.949 1.00 84.56 433 MET A C 1
ATOM 3462 O O . MET A 1 433 ? 23.736 -1.232 -42.859 1.00 84.56 433 MET A O 1
ATOM 3466 N N . TYR A 1 434 ? 24.104 -0.926 -40.671 1.00 84.00 434 TYR A N 1
ATOM 3467 C CA . TYR A 1 434 ? 23.426 -2.136 -40.209 1.00 84.00 434 TYR A CA 1
ATOM 3468 C C . TYR A 1 434 ? 22.008 -1.859 -39.682 1.00 84.00 434 TYR A C 1
ATOM 3470 O O . TYR A 1 434 ? 21.466 -2.627 -38.892 1.00 84.00 434 TYR A O 1
ATOM 3478 N N . GLY A 1 435 ? 21.379 -0.750 -40.082 1.00 84.69 435 GLY A N 1
ATOM 3479 C CA . GLY A 1 435 ? 19.984 -0.449 -39.747 1.00 84.69 435 GLY A CA 1
ATOM 3480 C C . GLY A 1 435 ? 19.751 0.016 -38.304 1.00 84.69 435 GLY A C 1
ATOM 3481 O O . GLY A 1 435 ? 18.605 0.042 -37.838 1.00 84.69 435 GLY A O 1
ATOM 3482 N N . VAL A 1 436 ? 20.806 0.395 -37.573 1.00 87.19 436 VAL A N 1
ATOM 3483 C CA . VAL A 1 436 ? 20.669 1.073 -36.277 1.00 87.19 436 VAL A CA 1
ATOM 3484 C C . VAL A 1 436 ? 20.350 2.543 -36.518 1.00 87.19 436 VAL A C 1
ATOM 3486 O O . VAL A 1 436 ? 21.099 3.259 -37.167 1.00 87.19 436 VAL A O 1
ATOM 3489 N N . THR A 1 437 ? 19.246 3.025 -35.952 1.00 86.75 437 THR A N 1
ATOM 3490 C CA . THR A 1 437 ? 18.840 4.433 -36.078 1.00 86.75 437 THR A CA 1
ATOM 3491 C C . THR A 1 437 ? 19.136 5.192 -34.786 1.00 86.75 437 THR A C 1
ATOM 3493 O O . THR A 1 437 ? 19.131 4.588 -33.706 1.00 86.75 437 THR A O 1
ATOM 3496 N N . PRO A 1 438 ? 19.261 6.532 -34.822 1.00 81.69 438 PRO A N 1
ATOM 3497 C CA . PRO A 1 438 ? 19.396 7.326 -33.602 1.00 81.69 438 PRO A CA 1
ATOM 3498 C C . PRO A 1 438 ? 18.260 7.096 -32.594 1.00 81.69 438 PRO A C 1
ATOM 3500 O O . PRO A 1 438 ? 18.478 7.146 -31.383 1.00 81.69 438 PRO A O 1
ATOM 3503 N N . LYS A 1 439 ? 17.047 6.807 -33.088 1.00 81.62 439 LYS A N 1
ATOM 3504 C CA . LYS A 1 439 ? 15.872 6.487 -32.266 1.00 81.62 439 LYS A CA 1
ATOM 3505 C C . LYS A 1 439 ? 16.004 5.128 -31.581 1.00 81.62 439 LYS A C 1
ATOM 3507 O O . LYS A 1 439 ? 15.633 5.000 -30.416 1.00 81.62 439 LYS A O 1
ATOM 3512 N N . SER A 1 440 ? 16.508 4.112 -32.280 1.00 85.56 440 SER A N 1
ATOM 3513 C CA . SER A 1 440 ? 16.648 2.774 -31.704 1.00 85.56 440 SER A CA 1
ATOM 3514 C C . SER A 1 440 ? 17.812 2.688 -30.714 1.00 85.56 440 SER A C 1
ATOM 3516 O O . SER A 1 440 ? 17.640 2.096 -29.650 1.00 85.56 440 SER A O 1
ATOM 3518 N N . ALA A 1 441 ? 18.922 3.386 -30.980 1.00 84.75 441 ALA A N 1
ATOM 3519 C CA . ALA A 1 441 ? 20.003 3.584 -30.012 1.00 84.75 441 ALA A CA 1
ATOM 3520 C C . ALA A 1 441 ? 19.510 4.316 -28.748 1.00 84.75 441 ALA A C 1
ATOM 3522 O O . ALA A 1 441 ? 19.742 3.855 -27.628 1.00 84.75 441 ALA A O 1
ATOM 3523 N N . LEU A 1 442 ? 18.722 5.395 -28.908 1.00 82.69 442 LEU A N 1
ATOM 3524 C CA . LEU A 1 442 ? 18.114 6.092 -27.765 1.00 82.69 442 LEU A CA 1
ATOM 3525 C C . LEU A 1 442 ? 17.248 5.160 -26.930 1.00 82.69 442 LEU A C 1
ATOM 3527 O O . LEU A 1 442 ? 17.322 5.171 -25.706 1.00 82.69 442 LEU A O 1
ATOM 3531 N N . ARG A 1 443 ? 16.396 4.379 -27.602 1.00 85.69 443 ARG A N 1
ATOM 3532 C CA . ARG A 1 443 ? 15.455 3.468 -26.956 1.00 85.69 443 ARG A CA 1
ATOM 3533 C C . ARG A 1 443 ? 16.196 2.397 -26.164 1.00 85.69 443 ARG A C 1
ATOM 3535 O O . ARG A 1 443 ? 15.815 2.143 -25.026 1.00 85.69 443 ARG A O 1
ATOM 3542 N N . ALA A 1 444 ? 17.249 1.810 -26.730 1.00 87.44 444 ALA A N 1
ATOM 3543 C CA . ALA A 1 444 ? 18.074 0.820 -26.044 1.00 87.44 444 ALA A CA 1
ATOM 3544 C C . ALA A 1 444 ? 18.693 1.396 -24.762 1.00 87.44 444 ALA A C 1
ATOM 3546 O O . ALA A 1 444 ? 18.558 0.806 -23.689 1.00 87.44 444 ALA A O 1
ATOM 3547 N N . TYR A 1 445 ? 19.296 2.586 -24.847 1.00 86.50 445 TYR A N 1
ATOM 3548 C CA . TYR A 1 445 ? 19.865 3.240 -23.671 1.00 86.50 445 TYR A CA 1
ATOM 3549 C C . TYR A 1 445 ? 18.798 3.659 -22.652 1.00 86.50 445 TYR A C 1
ATOM 3551 O O . TYR A 1 445 ? 18.990 3.468 -21.453 1.00 86.50 445 TYR A O 1
ATOM 3559 N N . PHE A 1 446 ? 17.663 4.196 -23.106 1.00 86.12 446 PHE A N 1
ATOM 3560 C CA . PHE A 1 446 ? 16.548 4.579 -22.241 1.00 86.12 446 PHE A CA 1
ATOM 3561 C C . PHE A 1 446 ? 16.025 3.384 -21.441 1.00 86.12 446 PHE A C 1
ATOM 3563 O O . PHE A 1 446 ? 15.894 3.489 -20.226 1.00 86.12 446 PHE A O 1
ATOM 3570 N N . LEU A 1 447 ? 15.774 2.245 -22.094 1.00 87.81 447 LEU A N 1
ATOM 3571 C CA . LEU A 1 447 ? 15.294 1.035 -21.424 1.00 87.81 447 LEU A CA 1
ATOM 3572 C C . LEU A 1 447 ? 16.301 0.532 -20.383 1.00 87.81 447 LEU A C 1
ATOM 3574 O O . LEU A 1 447 ? 15.906 0.205 -19.264 1.00 87.81 447 LEU A O 1
ATOM 3578 N N . ALA A 1 448 ? 17.596 0.544 -20.711 1.00 88.00 448 ALA A N 1
ATOM 3579 C CA . ALA A 1 448 ? 18.638 0.169 -19.764 1.00 88.00 448 ALA A CA 1
ATOM 3580 C C . ALA A 1 448 ? 18.696 1.130 -18.565 1.00 88.00 448 ALA A C 1
ATOM 3582 O O . ALA A 1 448 ? 18.714 0.697 -17.414 1.00 88.00 448 ALA A O 1
ATOM 3583 N N . ALA A 1 449 ? 18.671 2.441 -18.817 1.00 84.56 449 ALA A N 1
ATOM 3584 C CA . ALA A 1 449 ? 18.762 3.463 -17.780 1.00 84.56 449 ALA A CA 1
ATOM 3585 C C . ALA A 1 449 ? 17.496 3.599 -16.924 1.00 84.56 449 ALA A C 1
ATOM 3587 O O . ALA A 1 449 ? 17.582 4.037 -15.777 1.00 84.56 449 ALA A O 1
ATOM 3588 N N . ALA A 1 450 ? 16.332 3.228 -17.457 1.00 85.56 450 ALA A N 1
ATOM 3589 C CA . ALA A 1 450 ? 15.078 3.245 -16.717 1.00 85.56 450 ALA A CA 1
ATOM 3590 C C . ALA A 1 450 ? 14.974 2.103 -15.687 1.00 85.56 450 ALA A C 1
ATOM 3592 O O . ALA A 1 450 ? 14.231 2.241 -14.714 1.00 85.56 450 ALA A O 1
ATOM 3593 N N . ASN A 1 451 ? 15.733 1.019 -15.890 1.00 88.12 451 ASN A N 1
ATOM 3594 C CA . ASN A 1 451 ? 15.790 -0.152 -15.010 1.00 88.12 451 ASN A CA 1
ATOM 3595 C C . ASN A 1 451 ? 17.026 -0.154 -14.099 1.00 88.12 451 ASN A C 1
ATOM 3597 O O . ASN A 1 451 ? 16.889 -0.338 -12.897 1.00 88.12 451 ASN A O 1
ATOM 3601 N N . ILE A 1 452 ? 18.223 0.073 -14.654 1.00 87.31 452 ILE A N 1
ATOM 3602 C CA . ILE A 1 452 ? 19.495 0.086 -13.915 1.00 87.31 452 ILE A CA 1
ATOM 3603 C C . ILE A 1 452 ? 19.941 1.535 -13.776 1.00 87.31 452 ILE A C 1
ATOM 3605 O O . ILE A 1 452 ? 20.615 2.080 -14.643 1.00 87.31 452 ILE A O 1
ATOM 3609 N N . PHE A 1 453 ? 19.554 2.213 -12.711 1.00 81.25 453 PHE A N 1
ATOM 3610 C CA . PHE A 1 453 ? 19.654 3.671 -12.639 1.00 81.25 453 PHE A CA 1
ATOM 3611 C C . PHE A 1 453 ? 20.682 4.189 -11.632 1.00 81.25 453 PHE A C 1
ATOM 3613 O O . PHE A 1 453 ? 20.893 5.400 -11.530 1.00 81.25 453 PHE A O 1
ATOM 3620 N N . GLU A 1 454 ? 21.290 3.298 -10.862 1.00 78.25 454 GLU A N 1
ATOM 3621 C CA . GLU A 1 454 ? 22.261 3.613 -9.825 1.00 78.25 454 GLU A CA 1
ATOM 3622 C C . GLU A 1 454 ? 23.553 4.149 -10.462 1.00 78.25 454 GLU A C 1
ATOM 3624 O O . GLU A 1 454 ? 23.982 3.719 -11.539 1.00 78.25 454 GLU A O 1
ATOM 3629 N N . ALA A 1 455 ? 24.152 5.177 -9.860 1.00 73.88 455 ALA A N 1
ATOM 3630 C CA . ALA A 1 455 ? 25.224 5.939 -10.507 1.00 73.88 455 ALA A CA 1
ATOM 3631 C C . ALA A 1 455 ? 26.506 5.112 -10.731 1.00 73.88 455 ALA A C 1
ATOM 3633 O O . ALA A 1 455 ? 27.225 5.340 -11.707 1.00 73.88 455 ALA A O 1
ATOM 3634 N N . ASP A 1 456 ? 26.765 4.160 -9.843 1.00 78.50 456 ASP A N 1
ATOM 3635 C CA . ASP A 1 456 ? 27.861 3.189 -9.845 1.00 78.50 456 ASP A CA 1
ATOM 3636 C C . ASP A 1 456 ? 27.666 2.051 -10.863 1.00 78.50 456 ASP A C 1
ATOM 3638 O O . ASP A 1 456 ? 28.643 1.536 -11.399 1.00 78.50 456 ASP A O 1
ATOM 3642 N N . ARG A 1 457 ? 26.426 1.752 -11.264 1.00 82.81 457 ARG A N 1
ATOM 3643 C CA . ARG A 1 457 ? 26.088 0.688 -12.234 1.00 82.81 457 ARG A CA 1
ATOM 3644 C C . ARG A 1 457 ? 26.096 1.140 -13.702 1.00 82.81 457 ARG A C 1
ATOM 3646 O O . ARG A 1 457 ? 25.359 0.645 -14.556 1.00 82.81 457 ARG A O 1
ATOM 3653 N N . ALA A 1 458 ? 26.934 2.125 -14.032 1.00 82.88 458 ALA A N 1
ATOM 3654 C CA . ALA A 1 458 ? 27.017 2.695 -15.381 1.00 82.88 458 ALA A CA 1
ATOM 3655 C C . ALA A 1 458 ? 27.527 1.709 -16.442 1.00 82.88 458 ALA A C 1
ATOM 3657 O O . ALA A 1 458 ? 27.091 1.770 -17.594 1.00 82.88 458 ALA A O 1
ATOM 3658 N N . ALA A 1 459 ? 28.443 0.816 -16.062 1.00 84.56 459 ALA A N 1
ATOM 3659 C CA . ALA A 1 459 ? 28.974 -0.204 -16.959 1.00 84.56 459 ALA A CA 1
ATOM 3660 C C . ALA A 1 459 ? 27.883 -1.198 -17.381 1.00 84.56 459 ALA A C 1
ATOM 3662 O O . ALA A 1 459 ? 27.750 -1.478 -18.568 1.00 84.56 459 ALA A O 1
ATOM 3663 N N . GLU A 1 460 ? 27.049 -1.643 -16.438 1.00 89.81 460 GLU A N 1
ATOM 3664 C CA . GLU A 1 460 ? 25.931 -2.559 -16.696 1.00 89.81 460 GLU A CA 1
ATOM 3665 C C . GLU A 1 460 ? 24.893 -1.936 -17.636 1.00 89.81 460 GLU A C 1
ATOM 3667 O O . GLU A 1 460 ? 24.500 -2.559 -18.623 1.00 89.81 460 GLU A O 1
ATOM 3672 N N . ARG A 1 461 ? 24.522 -0.665 -17.403 1.00 88.56 461 ARG A N 1
ATOM 3673 C CA . ARG A 1 461 ? 23.656 0.092 -18.326 1.00 88.56 461 ARG A CA 1
ATOM 3674 C C . ARG A 1 461 ? 24.201 0.123 -19.746 1.00 88.56 461 ARG A C 1
ATOM 3676 O O . ARG A 1 461 ? 23.466 -0.136 -20.697 1.00 88.56 461 ARG A O 1
ATOM 3683 N N . LEU A 1 462 ? 25.472 0.504 -19.896 1.00 85.25 462 LEU A N 1
ATOM 3684 C CA . LEU A 1 462 ? 26.105 0.603 -21.208 1.00 85.25 462 LEU A CA 1
ATOM 3685 C C . LEU A 1 462 ? 26.228 -0.767 -21.871 1.00 85.25 462 LEU A C 1
ATOM 3687 O O . LEU A 1 462 ? 26.014 -0.856 -23.077 1.00 85.25 462 LEU A O 1
ATOM 3691 N N . GLY A 1 463 ? 26.553 -1.805 -21.099 1.00 87.94 463 GLY A N 1
ATOM 3692 C CA . GLY A 1 463 ? 26.614 -3.187 -21.562 1.00 87.94 463 GLY A CA 1
ATOM 3693 C C . GLY A 1 463 ? 25.280 -3.625 -22.150 1.00 87.94 463 GLY A C 1
ATOM 3694 O O . GLY A 1 463 ? 25.226 -3.987 -23.320 1.00 87.94 463 GLY A O 1
ATOM 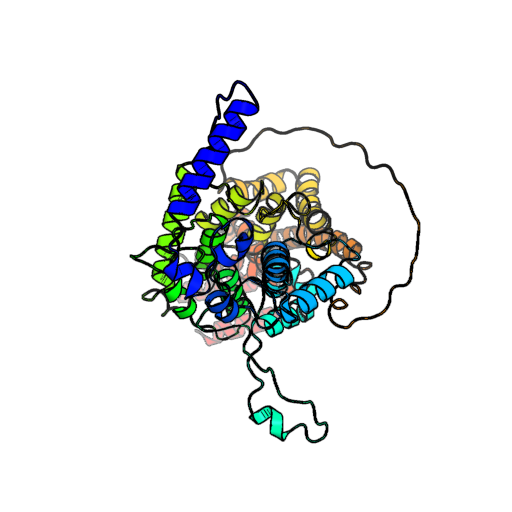3695 N N . TRP A 1 464 ? 24.186 -3.477 -21.396 1.00 93.06 464 TRP A N 1
ATOM 3696 C CA . TRP A 1 464 ? 22.846 -3.784 -21.897 1.00 93.06 464 TRP A CA 1
ATOM 3697 C C . TRP A 1 464 ? 22.505 -2.970 -23.152 1.00 93.06 464 TRP A C 1
ATOM 3699 O O . TRP A 1 464 ? 22.176 -3.547 -24.190 1.00 93.06 464 TRP A O 1
ATOM 3709 N N . ALA A 1 465 ? 22.627 -1.641 -23.096 1.00 88.12 465 ALA A N 1
ATOM 3710 C CA . ALA A 1 465 ? 22.257 -0.774 -24.214 1.00 88.12 465 ALA A CA 1
ATOM 3711 C C . ALA A 1 465 ? 23.020 -1.124 -25.502 1.00 88.12 465 ALA A C 1
ATOM 3713 O O . ALA A 1 465 ? 22.426 -1.210 -26.575 1.00 88.12 465 ALA A O 1
ATOM 3714 N N . ARG A 1 466 ? 24.334 -1.359 -25.403 1.00 90.62 466 ARG A N 1
ATOM 3715 C CA . ARG A 1 466 ? 25.171 -1.726 -26.553 1.00 90.62 466 ARG A CA 1
ATOM 3716 C C . ARG A 1 466 ? 24.840 -3.115 -27.074 1.00 90.62 466 ARG A C 1
ATOM 3718 O O . ARG A 1 466 ? 24.679 -3.255 -28.278 1.00 90.62 466 ARG A O 1
ATOM 3725 N N . THR A 1 467 ? 24.657 -4.107 -26.205 1.00 91.31 467 THR A N 1
AT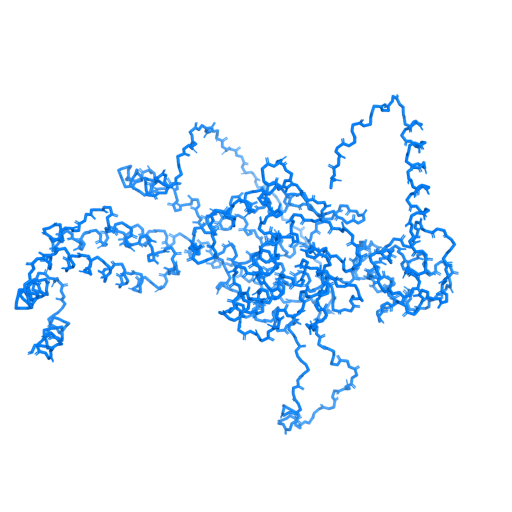OM 3726 C CA . THR A 1 467 ? 24.245 -5.454 -26.627 1.00 91.31 467 THR A CA 1
ATOM 3727 C C . THR A 1 467 ? 22.908 -5.427 -27.365 1.00 91.31 467 THR A C 1
ATOM 3729 O O . THR A 1 467 ? 22.775 -6.066 -28.404 1.00 91.31 467 THR A O 1
ATOM 3732 N N . ALA A 1 468 ? 21.934 -4.641 -26.898 1.00 91.31 468 ALA A N 1
ATOM 3733 C CA . ALA A 1 468 ? 20.650 -4.488 -27.581 1.00 91.31 468 ALA A CA 1
ATOM 3734 C C . ALA A 1 468 ? 20.797 -3.841 -28.972 1.00 91.31 468 ALA A C 1
ATOM 3736 O O . ALA A 1 468 ? 20.173 -4.292 -29.933 1.00 91.31 468 ALA A O 1
ATOM 3737 N N . VAL A 1 469 ? 21.650 -2.819 -29.096 1.00 90.69 469 VAL A N 1
ATOM 3738 C CA . VAL A 1 469 ? 21.964 -2.186 -30.386 1.00 90.69 469 VAL A CA 1
ATOM 3739 C C . VAL A 1 469 ? 22.662 -3.162 -31.336 1.00 90.69 469 VAL A C 1
ATOM 3741 O O . VAL A 1 469 ? 22.288 -3.240 -32.503 1.00 90.69 469 VAL A O 1
ATOM 3744 N N . LEU A 1 470 ? 23.632 -3.939 -30.848 1.00 89.50 470 LEU A N 1
ATOM 3745 C CA . LEU A 1 470 ? 24.327 -4.948 -31.652 1.00 89.50 470 LEU A CA 1
ATOM 3746 C C . LEU A 1 470 ? 23.395 -6.068 -32.102 1.00 89.50 470 LEU A C 1
ATOM 3748 O O . LEU A 1 470 ? 23.450 -6.471 -33.258 1.00 89.50 470 LEU A O 1
ATOM 3752 N N . ALA A 1 471 ? 22.503 -6.535 -31.228 1.00 89.12 471 ALA A N 1
ATOM 3753 C CA . ALA A 1 471 ? 21.501 -7.531 -31.587 1.00 89.12 471 ALA A CA 1
ATOM 3754 C C . ALA A 1 471 ? 20.576 -7.021 -32.704 1.00 89.12 471 ALA A C 1
ATOM 3756 O O . ALA A 1 471 ? 20.261 -7.766 -33.630 1.00 89.12 471 ALA A O 1
ATOM 3757 N N . GLN A 1 472 ? 20.183 -5.742 -32.664 1.00 89.19 472 GLN A N 1
ATOM 3758 C CA . GLN A 1 472 ? 19.429 -5.119 -33.754 1.00 89.19 472 GLN A CA 1
ATOM 3759 C C . GLN A 1 472 ? 20.253 -5.018 -35.043 1.00 89.19 472 GLN A C 1
ATOM 3761 O O . GLN A 1 472 ? 19.720 -5.321 -36.113 1.00 89.19 472 GLN A O 1
ATOM 3766 N N . ALA A 1 473 ? 21.510 -4.576 -34.951 1.00 88.19 473 ALA A N 1
ATOM 3767 C CA . ALA A 1 473 ? 22.411 -4.455 -36.095 1.00 88.19 473 ALA A CA 1
ATOM 3768 C C . ALA A 1 473 ? 22.579 -5.810 -36.794 1.00 88.19 473 ALA A C 1
ATOM 3770 O O . ALA A 1 473 ? 22.325 -5.935 -37.991 1.00 88.19 473 ALA A O 1
ATOM 3771 N N . PHE A 1 474 ? 22.886 -6.848 -36.013 1.00 86.69 474 PHE A N 1
ATOM 3772 C CA . PHE A 1 474 ? 22.984 -8.221 -36.490 1.00 86.69 474 PHE A CA 1
ATOM 3773 C C . PHE A 1 474 ? 21.668 -8.695 -37.101 1.00 86.69 474 PHE A C 1
ATOM 3775 O O . PHE A 1 474 ? 21.655 -9.125 -38.245 1.00 86.69 474 PHE A O 1
ATOM 3782 N N . SER A 1 475 ? 20.544 -8.555 -36.392 1.00 86.38 475 SER A N 1
ATOM 3783 C CA . SER A 1 475 ? 19.234 -8.979 -36.900 1.00 86.38 475 SER A CA 1
ATOM 3784 C C . SER A 1 475 ? 18.848 -8.280 -38.203 1.00 86.38 475 SER A C 1
ATOM 3786 O O . SER A 1 475 ? 18.163 -8.882 -39.023 1.00 86.38 475 SER A O 1
ATOM 3788 N N . SER A 1 476 ? 19.272 -7.032 -38.407 1.00 85.88 476 SER A N 1
ATOM 3789 C CA . SER A 1 476 ? 18.996 -6.275 -39.630 1.00 85.88 476 SER A CA 1
ATOM 3790 C C . SER A 1 476 ? 19.909 -6.696 -40.779 1.00 85.88 476 SER A C 1
ATOM 3792 O O . SER A 1 476 ? 19.404 -6.909 -41.878 1.00 85.88 476 SER A O 1
ATOM 3794 N N . GLY A 1 477 ? 21.210 -6.873 -40.520 1.00 78.38 477 GLY A N 1
ATOM 3795 C CA . GLY A 1 477 ? 22.179 -7.365 -41.508 1.00 78.38 477 GLY A CA 1
ATOM 3796 C C . GLY A 1 477 ? 21.965 -8.833 -41.893 1.00 78.38 477 GLY A C 1
ATOM 3797 O O . GLY A 1 477 ? 22.222 -9.218 -43.024 1.00 78.38 477 GLY A O 1
ATOM 3798 N N . ALA A 1 478 ? 21.419 -9.637 -40.982 1.00 78.69 478 ALA A N 1
ATOM 3799 C CA . ALA A 1 478 ? 21.103 -11.052 -41.170 1.00 78.69 478 ALA A CA 1
ATOM 3800 C C . ALA A 1 478 ? 19.854 -11.320 -42.030 1.00 78.69 478 ALA A C 1
ATOM 3802 O O . ALA A 1 478 ? 19.583 -12.471 -42.382 1.00 78.69 478 ALA A O 1
ATOM 3803 N N . LYS A 1 479 ? 19.041 -10.298 -42.339 1.00 77.88 479 LYS A N 1
ATOM 3804 C CA . LYS A 1 479 ? 17.767 -10.493 -43.048 1.00 77.88 479 LYS A CA 1
ATOM 3805 C C . LYS A 1 479 ? 17.994 -11.079 -44.440 1.00 77.88 479 LYS A C 1
ATOM 3807 O O . LYS A 1 479 ? 18.566 -10.429 -45.305 1.00 77.88 479 LYS A O 1
ATOM 3812 N N . GLY A 1 480 ? 17.454 -12.276 -44.667 1.00 68.94 480 GLY A N 1
ATOM 3813 C CA . GLY A 1 480 ? 17.482 -12.942 -45.972 1.00 68.94 480 GLY A CA 1
ATOM 3814 C C . GLY A 1 480 ? 18.786 -13.679 -46.293 1.00 68.94 480 GLY A C 1
ATOM 3815 O O . GLY A 1 480 ? 18.958 -14.098 -47.434 1.00 68.94 480 GLY A O 1
ATOM 3816 N N . LEU A 1 481 ? 19.687 -13.850 -45.319 1.00 75.25 481 LEU A N 1
ATOM 3817 C CA . LEU A 1 481 ? 20.944 -14.580 -45.497 1.00 75.25 481 LEU A CA 1
ATOM 3818 C C . LEU A 1 481 ? 20.824 -16.061 -45.103 1.00 75.25 481 LEU A C 1
ATOM 3820 O O . LEU A 1 481 ? 20.050 -16.429 -44.221 1.00 75.25 481 LEU A O 1
ATOM 3824 N N . THR A 1 482 ? 21.620 -16.907 -45.763 1.00 73.44 482 THR A N 1
ATOM 3825 C CA . THR A 1 482 ? 21.855 -18.311 -45.380 1.00 73.44 482 THR A CA 1
ATOM 3826 C C . THR A 1 482 ? 22.801 -18.392 -44.172 1.00 73.44 482 THR A C 1
ATOM 3828 O O . THR A 1 482 ? 23.428 -17.395 -43.818 1.00 73.44 482 THR A O 1
ATOM 3831 N N . GLU A 1 483 ? 22.961 -19.566 -43.548 1.00 68.12 483 GLU A N 1
ATOM 3832 C CA . GLU A 1 483 ? 23.852 -19.747 -42.379 1.00 68.12 483 GLU A CA 1
ATOM 3833 C C . GLU A 1 483 ? 25.294 -19.269 -42.629 1.00 68.12 483 GLU A C 1
ATOM 3835 O O . GLU A 1 483 ? 25.861 -18.549 -41.809 1.00 68.12 483 GLU A O 1
ATOM 3840 N N . ASN A 1 484 ? 25.846 -19.532 -43.816 1.00 68.19 484 ASN A N 1
ATOM 3841 C CA . ASN A 1 484 ? 27.168 -19.026 -44.207 1.00 68.19 484 ASN A CA 1
ATOM 3842 C C . ASN A 1 484 ? 27.208 -17.487 -44.313 1.00 68.19 484 ASN A C 1
ATOM 3844 O O . ASN A 1 484 ? 28.222 -16.862 -44.005 1.00 68.19 484 ASN A O 1
ATOM 3848 N N . GLY A 1 485 ? 26.098 -16.862 -44.719 1.00 67.12 485 GLY A N 1
ATOM 3849 C CA . GLY A 1 485 ? 25.957 -15.405 -44.751 1.00 67.12 485 GLY A CA 1
ATOM 3850 C C . GLY A 1 485 ? 25.830 -14.784 -43.355 1.00 67.12 485 GLY A C 1
ATOM 3851 O O . GLY A 1 485 ? 26.332 -13.684 -43.134 1.00 67.12 485 GLY A O 1
ATOM 3852 N N . LEU A 1 486 ? 25.238 -15.501 -42.391 1.00 71.19 486 LEU A N 1
ATOM 3853 C CA . LEU A 1 486 ? 25.177 -15.073 -40.987 1.00 71.19 486 LEU A CA 1
ATOM 3854 C C . LEU A 1 486 ? 26.575 -14.995 -40.363 1.00 71.19 486 LEU A C 1
ATOM 3856 O O . LEU A 1 486 ? 26.883 -14.011 -39.688 1.00 71.19 486 LEU A O 1
ATOM 3860 N N . GLY A 1 487 ? 27.424 -15.995 -40.626 1.00 68.75 487 GLY A N 1
ATOM 3861 C CA . GLY A 1 487 ? 28.818 -16.002 -40.175 1.00 68.75 487 GLY A CA 1
ATOM 3862 C C . GLY A 1 487 ? 29.600 -14.797 -40.702 1.00 68.75 487 GLY A C 1
ATOM 3863 O O . GLY A 1 487 ? 30.281 -14.121 -39.934 1.00 68.75 487 GLY A O 1
ATOM 3864 N N . HIS A 1 488 ? 29.432 -14.463 -41.986 1.00 71.44 488 HIS A N 1
ATOM 3865 C CA . HIS A 1 488 ? 30.090 -13.306 -42.599 1.00 71.44 488 HIS A CA 1
ATOM 3866 C C . HIS A 1 488 ? 29.682 -11.979 -41.943 1.00 71.44 488 HIS A C 1
ATOM 3868 O O . HIS A 1 488 ? 30.550 -11.207 -41.546 1.00 71.44 488 HIS A O 1
ATOM 3874 N N . VAL A 1 489 ? 28.379 -11.730 -41.763 1.00 72.12 489 VAL A N 1
ATOM 3875 C CA . VAL A 1 489 ? 27.881 -10.503 -41.105 1.00 72.12 489 VAL A CA 1
ATOM 3876 C C . VAL A 1 489 ? 28.379 -10.397 -39.664 1.00 72.12 489 VAL A C 1
ATOM 3878 O O . VAL A 1 489 ? 28.688 -9.305 -39.188 1.00 72.12 489 VAL A O 1
ATOM 3881 N N . LEU A 1 490 ? 28.483 -11.523 -38.955 1.00 73.00 490 LEU A N 1
ATOM 3882 C CA . LEU A 1 490 ? 28.984 -11.540 -37.586 1.00 73.00 490 LEU A CA 1
ATOM 3883 C C . LEU A 1 490 ? 30.479 -11.199 -37.519 1.00 73.00 490 LEU A C 1
ATOM 3885 O O . LEU A 1 490 ? 30.877 -10.401 -36.672 1.00 73.00 490 LEU A O 1
ATOM 3889 N N . HIS A 1 491 ? 31.293 -11.751 -38.424 1.00 73.62 491 HIS A N 1
ATOM 3890 C CA . HIS A 1 491 ? 32.710 -11.399 -38.539 1.00 73.62 491 HIS A CA 1
ATOM 3891 C C . HIS A 1 491 ? 32.909 -9.932 -38.936 1.00 73.62 491 HIS A C 1
ATOM 3893 O O . HIS A 1 491 ? 33.721 -9.247 -38.319 1.00 73.62 491 HIS A O 1
ATOM 3899 N N . GLU A 1 492 ? 32.123 -9.426 -39.889 1.00 74.00 492 GLU A N 1
ATOM 3900 C CA . GLU A 1 492 ? 32.168 -8.029 -40.333 1.00 74.00 492 GLU A CA 1
ATOM 3901 C C . GLU A 1 492 ? 31.824 -7.065 -39.184 1.00 74.00 492 GLU A C 1
ATOM 3903 O O . GLU A 1 492 ? 32.554 -6.107 -38.921 1.00 74.00 492 GLU A O 1
ATOM 3908 N N . LEU A 1 493 ? 30.774 -7.368 -38.410 1.00 74.12 493 LEU A N 1
ATOM 3909 C CA . LEU A 1 493 ? 30.428 -6.610 -37.207 1.00 74.12 493 LEU A CA 1
ATOM 3910 C C . LEU A 1 493 ? 31.543 -6.668 -36.152 1.00 74.12 493 LEU A C 1
ATOM 3912 O O . LEU A 1 493 ? 31.896 -5.631 -35.599 1.00 74.12 493 LEU A O 1
ATOM 3916 N N . ILE A 1 494 ? 32.125 -7.838 -35.870 1.00 72.75 494 ILE A N 1
ATOM 3917 C CA . ILE A 1 494 ? 33.232 -7.971 -34.901 1.00 72.75 494 ILE A CA 1
ATOM 3918 C C . ILE A 1 494 ? 34.452 -7.138 -35.322 1.00 72.75 494 ILE A C 1
ATOM 3920 O O . ILE A 1 494 ? 35.107 -6.529 -34.469 1.00 72.75 494 ILE A O 1
ATOM 3924 N N . ASP A 1 495 ? 34.740 -7.089 -36.619 1.00 69.19 495 ASP A N 1
ATOM 3925 C CA . ASP A 1 495 ? 35.903 -6.396 -37.168 1.00 69.19 495 ASP A CA 1
ATOM 3926 C C . ASP A 1 495 ? 35.727 -4.877 -37.169 1.00 69.19 495 ASP A C 1
ATOM 3928 O O . ASP A 1 495 ? 36.676 -4.144 -36.868 1.00 69.19 495 ASP A O 1
ATOM 3932 N N . HIS A 1 496 ? 34.502 -4.407 -37.413 1.00 66.62 496 HIS A N 1
ATOM 3933 C CA . HIS A 1 496 ? 34.150 -2.993 -37.309 1.00 66.62 496 HIS A CA 1
ATOM 3934 C C . HIS A 1 496 ? 34.034 -2.495 -35.872 1.00 66.62 496 HIS A C 1
ATOM 3936 O O . HIS A 1 496 ? 34.230 -1.303 -35.628 1.00 66.62 496 HIS A O 1
ATOM 3942 N N . LEU A 1 497 ? 33.748 -3.376 -34.912 1.00 70.00 497 LEU A N 1
ATOM 3943 C CA . LEU A 1 497 ? 33.621 -2.976 -33.521 1.00 70.00 497 LEU A CA 1
ATOM 3944 C C . LEU A 1 497 ? 34.987 -2.648 -32.899 1.00 70.00 497 LEU A C 1
ATOM 3946 O O . LEU A 1 497 ? 35.919 -3.459 -32.870 1.00 70.00 497 LEU A O 1
ATOM 3950 N N . ALA A 1 498 ? 35.093 -1.441 -32.344 1.00 59.91 498 ALA A N 1
ATOM 3951 C CA . ALA A 1 498 ? 36.235 -0.940 -31.586 1.00 59.91 498 ALA A CA 1
ATOM 3952 C C . ALA A 1 498 ? 36.344 -1.622 -30.204 1.00 59.91 498 ALA A C 1
ATOM 3954 O O . ALA A 1 498 ? 36.143 -0.998 -29.160 1.00 59.91 498 ALA A O 1
ATOM 3955 N N . PHE A 1 499 ? 36.617 -2.926 -30.208 1.00 61.16 499 PHE A N 1
ATOM 3956 C CA . PHE A 1 499 ? 37.033 -3.703 -29.043 1.00 61.16 499 PHE A CA 1
ATOM 3957 C C . PHE A 1 499 ? 38.543 -3.572 -28.814 1.00 61.16 499 PHE A C 1
ATOM 3959 O O . PHE A 1 499 ? 39.298 -3.310 -29.753 1.00 61.16 499 PHE A O 1
ATOM 3966 N N . ASP A 1 500 ? 39.001 -3.805 -27.581 1.00 58.81 500 ASP A N 1
ATOM 3967 C CA . ASP A 1 500 ? 40.407 -4.155 -27.378 1.00 58.81 500 ASP A CA 1
ATOM 3968 C C . ASP A 1 500 ? 40.726 -5.489 -28.089 1.00 58.81 500 ASP A C 1
ATOM 3970 O O . ASP A 1 500 ? 39.837 -6.299 -28.381 1.00 58.81 500 ASP A O 1
ATOM 3974 N N . SER A 1 501 ? 42.001 -5.705 -28.413 1.00 57.44 501 SER A N 1
ATOM 3975 C CA . SER A 1 501 ? 42.440 -6.857 -29.208 1.00 57.44 501 SER A CA 1
ATOM 3976 C C . SER A 1 501 ? 42.135 -8.205 -28.546 1.00 57.44 501 SER A C 1
ATOM 3978 O O . SER A 1 501 ? 41.868 -9.173 -29.257 1.00 57.44 501 SER A O 1
ATOM 3980 N N . ALA A 1 502 ? 42.120 -8.280 -27.212 1.00 58.28 502 ALA A N 1
ATOM 3981 C CA . ALA A 1 502 ? 41.824 -9.508 -26.482 1.00 58.28 502 ALA A CA 1
ATOM 3982 C C . ALA A 1 502 ? 40.330 -9.859 -26.562 1.00 58.28 502 ALA A C 1
ATOM 3984 O O . ALA A 1 502 ? 39.977 -10.981 -26.925 1.00 58.28 502 ALA A O 1
ATOM 3985 N N . SER A 1 503 ? 39.449 -8.884 -26.327 1.00 59.50 503 SER A N 1
ATOM 3986 C CA . SER A 1 503 ? 37.994 -9.030 -26.447 1.00 59.50 503 SER A CA 1
ATOM 3987 C C . SER A 1 503 ? 37.570 -9.419 -27.867 1.00 59.50 503 SER A C 1
ATOM 3989 O O . SER A 1 503 ? 36.697 -10.270 -28.050 1.00 59.50 503 SER A O 1
ATOM 3991 N N . ARG A 1 504 ? 38.221 -8.843 -28.889 1.00 63.31 504 ARG A N 1
ATOM 3992 C CA . ARG A 1 504 ? 37.984 -9.195 -30.298 1.00 63.31 504 ARG A CA 1
ATOM 3993 C C . ARG A 1 504 ? 38.348 -10.653 -30.597 1.00 63.31 504 ARG A C 1
ATOM 3995 O O . ARG A 1 504 ? 37.594 -11.336 -31.287 1.00 63.31 504 ARG A O 1
ATOM 4002 N N . ASN A 1 505 ? 39.472 -11.136 -30.070 1.00 59.88 505 ASN A N 1
ATOM 4003 C CA . ASN A 1 505 ? 39.928 -12.510 -30.293 1.00 59.88 505 ASN A CA 1
ATOM 4004 C C . ASN A 1 505 ? 39.021 -13.540 -29.605 1.00 59.88 505 ASN A C 1
ATOM 4006 O O . ASN A 1 505 ? 38.642 -14.517 -30.243 1.00 59.88 505 ASN A O 1
ATOM 4010 N N . ILE A 1 506 ? 38.581 -13.273 -28.370 1.00 66.38 506 ILE A N 1
ATOM 4011 C CA . ILE A 1 506 ? 37.634 -14.138 -27.642 1.00 66.38 506 ILE A CA 1
ATOM 4012 C C . ILE A 1 506 ? 36.306 -14.266 -28.403 1.00 66.38 506 ILE A C 1
ATOM 4014 O O . ILE A 1 506 ? 35.760 -15.361 -28.535 1.00 66.38 506 ILE A O 1
ATOM 4018 N N . LEU A 1 507 ? 35.783 -13.157 -28.939 1.00 60.03 507 LEU A N 1
ATOM 4019 C CA . LEU A 1 507 ? 34.552 -13.182 -29.733 1.00 60.03 507 LEU A CA 1
ATOM 4020 C C . LEU A 1 507 ? 34.725 -13.986 -31.027 1.00 60.03 507 LEU A C 1
ATOM 4022 O O . LEU A 1 507 ? 33.841 -14.766 -31.369 1.00 60.03 507 LEU A O 1
ATOM 4026 N N . ARG A 1 508 ? 35.862 -13.849 -31.721 1.00 64.19 508 ARG A N 1
ATOM 4027 C CA . ARG A 1 508 ? 36.162 -14.647 -32.922 1.00 64.19 508 ARG A CA 1
ATOM 4028 C C . ARG A 1 508 ? 36.250 -16.142 -32.613 1.00 64.19 508 ARG A C 1
ATOM 4030 O O . ARG A 1 508 ? 35.676 -16.934 -33.352 1.00 64.19 508 ARG A O 1
ATOM 4037 N N . GLU A 1 509 ? 36.915 -16.525 -31.526 1.00 65.62 509 GLU A N 1
ATOM 4038 C CA . GLU A 1 509 ? 36.976 -17.924 -31.082 1.00 65.62 509 GLU A CA 1
ATOM 4039 C C . GLU A 1 509 ? 35.580 -18.478 -30.773 1.00 65.62 509 GLU A C 1
ATOM 4041 O O . GLU A 1 509 ? 35.232 -19.558 -31.241 1.00 65.62 509 GLU A O 1
ATOM 4046 N N . ALA A 1 510 ? 34.735 -17.714 -30.075 1.00 61.91 510 ALA A N 1
ATOM 4047 C CA . ALA A 1 510 ? 33.366 -18.126 -29.766 1.00 61.91 510 ALA A CA 1
ATOM 4048 C C . ALA A 1 510 ? 32.479 -18.306 -31.014 1.00 61.91 510 ALA A C 1
ATOM 4050 O O . ALA A 1 510 ? 31.612 -19.181 -31.025 1.00 61.91 510 ALA A O 1
ATOM 4051 N N . VAL A 1 511 ? 32.687 -17.497 -32.059 1.00 63.38 511 VAL A N 1
ATOM 4052 C CA . VAL A 1 511 ? 31.989 -17.633 -33.350 1.00 63.38 511 VAL A CA 1
ATOM 4053 C C . VAL A 1 511 ? 32.482 -18.856 -34.118 1.00 63.38 511 VAL A C 1
ATOM 4055 O O . VAL A 1 511 ? 31.671 -19.636 -34.610 1.00 63.38 511 VAL A O 1
ATOM 4058 N N . ASN A 1 512 ? 33.797 -19.069 -34.154 1.00 64.31 512 ASN A N 1
ATOM 4059 C CA . ASN A 1 512 ? 34.410 -20.200 -34.850 1.00 64.31 512 ASN A CA 1
ATOM 4060 C C . ASN A 1 512 ? 34.112 -21.556 -34.190 1.00 64.31 512 ASN A C 1
ATOM 4062 O O . ASN A 1 512 ? 34.214 -22.573 -34.858 1.00 64.31 512 ASN A O 1
ATOM 4066 N N . LEU A 1 513 ? 33.742 -21.585 -32.904 1.00 57.38 513 LEU A N 1
ATOM 4067 C CA . LEU A 1 513 ? 33.338 -22.803 -32.187 1.00 57.38 513 LEU A CA 1
ATOM 4068 C C . LEU A 1 513 ? 31.889 -23.249 -32.474 1.00 57.38 513 LEU A C 1
ATOM 4070 O O . LEU A 1 513 ? 31.496 -24.325 -32.024 1.00 57.38 513 LEU A O 1
ATOM 4074 N N . ARG A 1 514 ? 31.070 -22.422 -33.144 1.00 49.28 514 ARG A N 1
ATOM 4075 C CA . ARG A 1 514 ? 29.661 -22.728 -33.475 1.00 49.28 514 ARG A CA 1
ATOM 4076 C C . ARG A 1 514 ? 29.407 -23.070 -34.946 1.00 49.28 514 ARG A C 1
ATOM 4078 O O . ARG A 1 514 ? 28.326 -23.584 -35.228 1.00 49.28 514 ARG A O 1
ATOM 4085 N N . ASN A 1 515 ? 30.350 -22.759 -35.832 1.00 44.09 515 ASN A N 1
ATOM 4086 C CA . ASN A 1 515 ? 30.385 -23.250 -37.214 1.00 44.09 515 ASN A CA 1
ATOM 4087 C C . ASN A 1 515 ? 31.129 -24.586 -37.254 1.00 44.09 515 ASN A C 1
ATOM 4089 O O . ASN A 1 515 ? 30.813 -25.397 -38.150 1.00 44.09 515 ASN A O 1
#

pLDDT: mean 74.8, std 24.55, range [21.75, 98.56]